Protein AF-A0A9W8K1B4-F1 (afdb_monomer)

Structure (mmCIF, N/CA/C/O backbone):
data_AF-A0A9W8K1B4-F1
#
_entry.id   AF-A0A9W8K1B4-F1
#
loop_
_atom_site.group_PDB
_atom_site.id
_atom_site.type_symbol
_atom_site.label_atom_id
_atom_site.label_alt_id
_atom_site.label_comp_id
_atom_site.label_asym_id
_atom_site.label_entity_id
_atom_site.label_seq_id
_atom_site.pdbx_PDB_ins_code
_atom_site.Cartn_x
_atom_site.Cartn_y
_atom_site.Cartn_z
_atom_site.occupancy
_atom_site.B_iso_or_equiv
_atom_site.auth_seq_id
_atom_site.auth_comp_id
_atom_site.auth_asym_id
_atom_site.auth_atom_id
_atom_site.pdbx_PDB_model_num
ATOM 1 N N . MET A 1 1 ? -13.674 -16.915 21.928 1.00 43.81 1 MET A N 1
ATOM 2 C CA . MET A 1 1 ? -12.526 -16.045 21.598 1.00 43.81 1 MET A CA 1
ATOM 3 C C . MET A 1 1 ? -11.287 -16.760 22.101 1.00 43.81 1 MET A C 1
ATOM 5 O O . MET A 1 1 ? -11.275 -17.096 23.276 1.00 43.81 1 MET A O 1
ATOM 9 N N . GLY A 1 2 ? -10.325 -17.086 21.236 1.00 44.25 2 GLY A N 1
ATOM 10 C CA . GLY A 1 2 ? -9.035 -17.612 21.699 1.00 44.25 2 GLY A CA 1
ATOM 11 C C . GLY A 1 2 ? -8.188 -16.478 22.294 1.00 44.25 2 GLY A C 1
ATOM 12 O O . GLY A 1 2 ? -8.387 -15.325 21.901 1.00 44.25 2 GLY A O 1
ATOM 13 N N . PRO A 1 3 ? -7.289 -16.752 23.247 1.00 44.84 3 PRO A N 1
ATOM 14 C CA . PRO A 1 3 ? -6.413 -15.728 23.812 1.00 44.84 3 PRO A CA 1
ATOM 15 C C . PRO A 1 3 ? -5.496 -15.095 22.750 1.00 44.84 3 PRO A C 1
ATOM 17 O O . PRO A 1 3 ? -4.971 -15.770 21.865 1.00 44.84 3 PRO A O 1
ATOM 20 N N . SER A 1 4 ? -5.307 -13.773 22.845 1.00 53.28 4 SER A N 1
ATOM 21 C CA . SER A 1 4 ? -4.368 -13.009 22.008 1.00 53.28 4 SER A CA 1
ATOM 22 C C . SER A 1 4 ? -2.928 -13.419 22.327 1.00 53.28 4 SER A C 1
ATOM 24 O O . SER A 1 4 ? -2.526 -13.348 23.493 1.00 53.28 4 SER A O 1
ATOM 26 N N . ARG A 1 5 ? -2.171 -13.830 21.302 1.00 64.81 5 ARG A N 1
ATOM 27 C CA . ARG A 1 5 ? -0.738 -14.155 21.386 1.00 64.81 5 ARG A CA 1
ATOM 28 C C . ARG A 1 5 ? 0.104 -12.883 21.285 1.00 64.81 5 ARG A C 1
ATOM 30 O O . ARG A 1 5 ? -0.281 -11.963 20.569 1.00 64.81 5 ARG A O 1
ATOM 37 N N . ASP A 1 6 ? 1.234 -12.842 21.982 1.00 70.56 6 ASP A N 1
ATOM 38 C CA . ASP A 1 6 ? 2.219 -11.772 21.808 1.00 70.56 6 ASP A CA 1
ATOM 39 C C . ASP A 1 6 ? 2.966 -11.984 20.477 1.00 70.56 6 ASP A C 1
ATOM 41 O O . ASP A 1 6 ? 3.611 -13.019 20.290 1.00 70.56 6 ASP A O 1
ATOM 45 N N . ASP A 1 7 ? 2.906 -11.012 19.563 1.00 62.00 7 ASP A N 1
ATOM 46 C CA . ASP A 1 7 ? 3.672 -11.049 18.312 1.00 62.00 7 ASP A CA 1
ATOM 47 C C . ASP A 1 7 ? 5.174 -10.870 18.591 1.00 62.00 7 ASP A C 1
ATOM 49 O O . ASP A 1 7 ? 5.590 -9.942 19.297 1.00 62.00 7 ASP A O 1
ATOM 53 N N . TYR A 1 8 ? 6.016 -11.730 18.009 1.00 60.75 8 TYR A N 1
ATOM 54 C CA . TYR A 1 8 ? 7.461 -11.518 18.053 1.00 60.75 8 TYR A CA 1
ATOM 55 C C . TYR A 1 8 ? 7.868 -10.442 17.036 1.00 60.75 8 TYR A C 1
ATOM 57 O O . TYR A 1 8 ? 7.552 -10.584 15.852 1.00 60.75 8 TYR A O 1
ATOM 65 N N . PRO A 1 9 ? 8.616 -9.394 17.436 1.00 55.81 9 PRO A N 1
ATOM 66 C CA . PRO A 1 9 ? 8.926 -8.266 16.555 1.00 55.81 9 PRO A CA 1
ATOM 67 C C . PRO A 1 9 ? 9.666 -8.630 15.261 1.00 55.81 9 PRO A C 1
ATOM 69 O O . PRO A 1 9 ? 9.538 -7.908 14.277 1.00 55.81 9 PRO A O 1
ATOM 72 N N . LEU A 1 10 ? 10.447 -9.718 15.254 1.00 57.78 10 LEU A N 1
ATOM 73 C CA . LEU A 1 10 ? 11.185 -10.163 14.062 1.00 57.78 10 LEU A CA 1
ATOM 74 C C . LEU A 1 10 ? 10.393 -11.155 13.191 1.00 57.78 10 LEU A C 1
ATOM 76 O O . LEU A 1 10 ? 10.808 -11.421 12.068 1.00 57.78 10 LEU A O 1
ATOM 80 N N . PHE A 1 11 ? 9.253 -11.665 13.671 1.00 62.78 11 PHE A N 1
ATOM 81 C CA . PHE A 1 11 ? 8.388 -12.598 12.937 1.00 62.78 11 PHE A CA 1
ATOM 82 C C . PHE A 1 11 ? 6.905 -12.181 13.019 1.00 62.78 11 PHE A C 1
ATOM 84 O O . PHE A 1 11 ? 6.072 -12.946 13.513 1.00 62.78 11 PHE A O 1
ATOM 91 N N . PRO A 1 12 ? 6.540 -10.970 12.550 1.00 66.31 12 PRO A N 1
ATOM 92 C CA . PRO A 1 12 ? 5.162 -10.494 12.621 1.00 66.31 12 PRO A CA 1
ATOM 93 C C . PRO A 1 12 ? 4.217 -11.421 11.840 1.00 66.31 12 PRO A C 1
ATOM 95 O O . PRO A 1 12 ? 4.447 -11.723 10.669 1.00 66.31 12 PRO A O 1
ATOM 98 N N . GLY A 1 13 ? 3.143 -11.874 12.492 1.00 70.94 13 GLY A N 1
ATOM 99 C CA . GLY A 1 13 ? 2.125 -12.741 11.889 1.00 70.94 13 GLY A CA 1
ATOM 100 C C . GLY A 1 13 ? 2.461 -14.236 11.848 1.00 70.94 13 GLY A C 1
ATOM 101 O O . GLY A 1 13 ? 1.624 -15.024 11.400 1.00 70.94 13 GLY A O 1
ATOM 102 N N . VAL A 1 14 ? 3.635 -14.658 12.333 1.00 74.94 14 VAL A N 1
ATOM 103 C CA . VAL A 1 14 ? 3.945 -16.082 12.517 1.00 74.94 14 VAL A CA 1
ATOM 104 C C . VAL A 1 14 ? 3.487 -16.505 13.910 1.00 74.94 14 VAL A C 1
ATOM 106 O O . VAL A 1 14 ? 3.799 -15.874 14.913 1.00 74.94 14 VAL A O 1
ATOM 109 N N . LYS A 1 15 ? 2.709 -17.583 13.982 1.00 82.19 15 LYS A N 1
ATOM 110 C CA . LYS A 1 15 ? 2.277 -18.189 15.245 1.00 82.19 15 LYS A CA 1
ATOM 111 C C . LYS A 1 15 ? 3.470 -18.871 15.922 1.00 82.19 15 LYS A C 1
ATOM 113 O O . LYS A 1 15 ? 4.213 -19.559 15.237 1.00 82.19 15 LYS A O 1
ATOM 118 N N . GLY A 1 16 ? 3.614 -18.744 17.241 1.00 88.19 16 GLY A N 1
ATOM 119 C CA . GLY A 1 16 ? 4.690 -19.389 18.003 1.00 88.19 16 GLY A CA 1
ATOM 120 C C . GLY A 1 16 ? 4.455 -19.399 19.508 1.00 88.19 16 GLY A C 1
ATOM 121 O O . GLY A 1 16 ? 3.381 -18.990 19.958 1.00 88.19 16 GLY A O 1
ATOM 122 N N . PHE A 1 17 ? 5.461 -19.872 20.238 1.00 89.06 17 PHE A N 1
ATOM 123 C CA . PHE A 1 17 ? 5.511 -19.968 21.691 1.00 89.06 17 PHE A CA 1
ATOM 124 C C . PHE A 1 17 ? 6.649 -19.112 22.240 1.00 89.06 17 PHE A C 1
ATOM 126 O O . PHE A 1 17 ? 7.730 -19.062 21.661 1.00 89.06 17 PHE A O 1
ATOM 133 N N . TRP A 1 18 ? 6.420 -18.480 23.380 1.00 94.06 18 TRP A N 1
ATOM 134 C CA . TRP A 1 18 ? 7.475 -18.023 24.267 1.00 94.06 18 TRP A CA 1
ATOM 135 C C . TRP A 1 18 ? 7.951 -19.202 25.097 1.00 94.06 18 TRP A C 1
ATOM 137 O O . TRP A 1 18 ? 7.121 -19.918 25.655 1.00 94.06 18 TRP A O 1
ATOM 147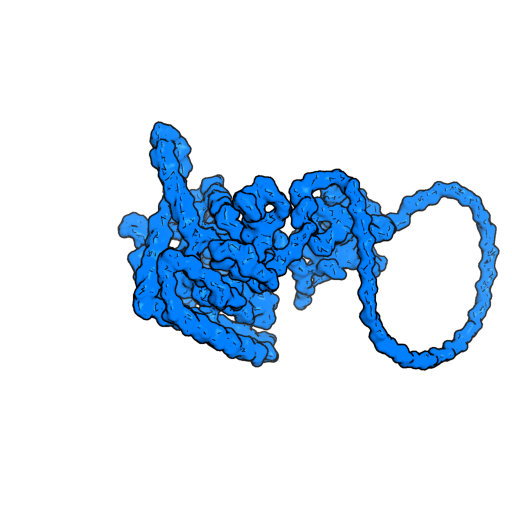 N N . ILE A 1 19 ? 9.262 -19.394 25.163 1.00 95.56 19 ILE A N 1
ATOM 148 C CA . ILE A 1 19 ? 9.903 -20.473 25.904 1.00 95.56 19 ILE A CA 1
ATOM 149 C C . ILE A 1 19 ? 10.920 -19.919 26.900 1.00 95.56 19 ILE A C 1
ATOM 151 O O . ILE A 1 19 ? 11.509 -18.859 26.665 1.00 95.56 19 ILE A O 1
ATOM 155 N N . GLN A 1 20 ? 11.138 -20.670 27.972 1.00 96.88 20 GLN A N 1
ATOM 156 C CA . GLN A 1 20 ? 12.191 -20.471 28.961 1.00 96.88 20 GLN A CA 1
ATOM 157 C C . GLN A 1 20 ? 12.787 -21.837 29.312 1.00 96.88 20 GLN A C 1
ATOM 159 O O . GLN A 1 20 ? 12.057 -22.826 29.378 1.00 96.88 20 GLN A O 1
ATOM 164 N N . VAL A 1 21 ? 14.101 -21.910 29.515 1.00 97.12 21 VAL A N 1
ATOM 165 C CA . VAL A 1 21 ? 14.790 -23.162 29.863 1.00 97.12 21 VAL A CA 1
ATOM 166 C C . VAL A 1 21 ? 15.559 -22.940 31.155 1.00 97.12 21 VAL A C 1
ATOM 168 O O . VAL A 1 21 ? 16.393 -22.039 31.203 1.00 97.12 21 VAL A O 1
ATOM 171 N N . LEU A 1 22 ? 15.271 -23.730 32.187 1.00 96.88 22 LEU A N 1
ATOM 172 C CA . LEU A 1 22 ? 15.800 -23.568 33.541 1.00 96.88 22 LEU A CA 1
ATOM 173 C C . LEU A 1 22 ? 16.664 -24.768 33.941 1.00 96.88 22 LEU A C 1
ATOM 175 O O . LEU A 1 22 ? 16.255 -25.911 33.743 1.00 96.88 22 LEU A O 1
ATOM 179 N N . ASP A 1 23 ? 17.829 -24.503 34.530 1.00 95.75 23 ASP A N 1
ATOM 180 C CA . ASP A 1 23 ? 18.668 -25.526 35.158 1.00 95.75 23 ASP A CA 1
ATOM 181 C C . ASP A 1 23 ? 18.054 -26.015 36.486 1.00 95.75 23 ASP A C 1
ATOM 183 O O . ASP A 1 23 ? 17.080 -25.454 37.001 1.00 95.75 23 ASP A O 1
ATOM 187 N N . LYS A 1 24 ? 18.656 -27.038 37.096 1.00 94.81 24 LYS A N 1
ATOM 188 C CA . LYS A 1 24 ? 18.187 -27.628 38.364 1.00 94.81 24 LYS A CA 1
ATOM 189 C C . LYS A 1 24 ? 18.115 -26.641 39.537 1.00 94.81 24 LYS A C 1
ATOM 191 O O . LYS A 1 24 ? 17.364 -26.854 40.497 1.00 94.81 24 LYS A O 1
ATOM 196 N N . ASN A 1 25 ? 18.884 -25.554 39.472 1.00 93.94 25 ASN A N 1
ATOM 197 C CA . ASN A 1 25 ? 18.911 -24.491 40.475 1.00 93.94 25 ASN A CA 1
ATOM 198 C C . ASN A 1 25 ? 17.891 -23.379 40.174 1.00 93.94 25 ASN A C 1
ATOM 200 O O . ASN A 1 25 ? 17.728 -22.475 40.992 1.00 93.94 25 ASN A O 1
ATOM 204 N N . GLY A 1 26 ? 17.191 -23.448 39.039 1.00 92.81 26 GLY A N 1
ATOM 205 C CA . GLY A 1 26 ? 16.252 -22.432 38.572 1.00 92.81 26 GLY A CA 1
ATOM 206 C C . GLY A 1 26 ? 16.906 -21.278 37.806 1.00 92.81 26 GLY A C 1
ATOM 207 O O . GLY A 1 26 ? 16.245 -20.268 37.576 1.00 92.81 26 GLY A O 1
ATOM 208 N N . ASN A 1 27 ? 18.178 -21.385 37.406 1.00 95.19 27 ASN A N 1
ATOM 209 C CA . ASN A 1 27 ? 18.813 -20.370 36.563 1.00 95.19 27 ASN A CA 1
ATOM 210 C C . ASN A 1 27 ? 18.436 -20.585 35.096 1.00 95.19 27 ASN A C 1
ATOM 212 O O . ASN A 1 27 ? 18.376 -21.719 34.625 1.00 95.19 27 ASN A O 1
ATOM 216 N N . SER A 1 28 ? 18.254 -19.501 34.343 1.00 94.81 28 SER A N 1
ATOM 217 C CA . SER A 1 28 ? 17.979 -19.610 32.911 1.00 94.81 28 SER A CA 1
ATOM 218 C C . SER A 1 28 ? 19.215 -20.030 32.115 1.00 94.81 28 SER A C 1
ATOM 220 O O . SER A 1 28 ? 20.312 -19.497 32.300 1.00 94.81 28 SER A O 1
ATOM 222 N N . HIS A 1 29 ? 19.020 -20.929 31.153 1.00 94.50 29 HIS A N 1
ATOM 223 C CA . HIS A 1 29 ? 20.011 -21.204 30.120 1.00 94.50 29 HIS A CA 1
ATOM 224 C C . HIS A 1 29 ? 20.123 -20.032 29.137 1.00 94.50 29 HIS A C 1
ATOM 226 O O . HIS A 1 29 ? 19.188 -19.254 28.937 1.00 94.50 29 HIS A O 1
ATOM 232 N N . ASN A 1 30 ? 21.282 -19.922 28.484 1.00 89.56 30 ASN A N 1
ATOM 233 C CA . ASN A 1 30 ? 21.505 -18.941 27.429 1.00 89.56 30 ASN A CA 1
ATOM 234 C C . ASN A 1 30 ? 20.770 -19.357 26.147 1.00 89.56 30 ASN A C 1
ATOM 236 O O . ASN A 1 30 ? 21.153 -20.332 25.505 1.00 89.56 30 ASN A O 1
ATOM 240 N N . LEU A 1 31 ? 19.762 -18.579 25.750 1.00 91.44 31 LEU A N 1
ATOM 241 C CA . LEU A 1 31 ? 18.940 -18.842 24.566 1.00 91.44 31 LEU A CA 1
ATOM 242 C C . LEU A 1 31 ? 19.391 -18.056 23.323 1.00 91.44 31 LEU A C 1
ATOM 244 O O . LEU A 1 31 ? 18.602 -17.843 22.404 1.00 91.44 31 LEU A O 1
ATOM 248 N N . SER A 1 32 ? 20.641 -17.584 23.270 1.00 85.44 32 SER A N 1
ATOM 249 C CA . SER A 1 32 ? 21.135 -16.736 22.173 1.00 85.44 32 SER A CA 1
ATOM 250 C C . SER A 1 32 ? 21.174 -17.415 20.799 1.00 85.44 32 SER A C 1
ATOM 252 O O . SER A 1 32 ? 21.200 -16.713 19.788 1.00 85.44 32 SER A O 1
ATOM 254 N N . SER A 1 33 ? 21.165 -18.753 20.749 1.00 85.19 33 SER A N 1
ATOM 255 C CA . SER A 1 33 ? 21.013 -19.530 19.510 1.00 85.19 33 SER A CA 1
ATOM 256 C C . SER A 1 33 ? 19.591 -19.466 18.938 1.00 85.19 33 SER A C 1
ATOM 258 O O . SER A 1 33 ? 19.390 -19.742 17.756 1.00 85.19 33 SER A O 1
ATOM 260 N N . LEU A 1 34 ? 18.614 -19.053 19.750 1.00 87.44 34 LEU A N 1
ATOM 261 C CA . LEU A 1 34 ? 17.208 -18.908 19.392 1.00 87.44 34 LEU A CA 1
ATOM 262 C C . LEU A 1 34 ? 16.832 -17.434 19.183 1.00 87.44 34 LEU A C 1
ATOM 264 O O . LEU A 1 34 ? 17.612 -16.510 19.418 1.00 87.44 34 LEU A O 1
ATOM 268 N N . ALA A 1 35 ? 15.594 -17.187 18.752 1.00 83.81 35 ALA A N 1
ATOM 269 C CA . ALA A 1 35 ? 15.049 -15.837 18.630 1.00 83.81 35 ALA A CA 1
ATOM 270 C C . ALA A 1 35 ? 14.712 -15.242 20.017 1.00 83.81 35 ALA A C 1
ATOM 272 O O . ALA A 1 35 ? 13.546 -15.122 20.397 1.00 83.81 35 ALA A O 1
ATOM 273 N N . TYR A 1 36 ? 15.741 -14.893 20.795 1.00 83.88 36 TYR A N 1
ATOM 274 C CA . TYR A 1 36 ? 15.621 -14.401 22.172 1.00 83.88 36 TYR A CA 1
ATOM 275 C C . TYR A 1 36 ? 15.022 -12.984 22.275 1.00 83.88 36 TYR A C 1
ATOM 277 O O . TYR A 1 36 ? 15.083 -12.184 21.334 1.00 83.88 36 TYR A O 1
ATOM 285 N N . ASP A 1 37 ? 14.412 -12.632 23.410 1.00 82.00 37 ASP A N 1
ATOM 286 C CA . ASP A 1 37 ? 13.912 -11.276 23.655 1.00 82.00 37 ASP A CA 1
ATOM 287 C C . ASP A 1 37 ? 15.070 -10.325 23.996 1.00 82.00 37 ASP A C 1
ATOM 289 O O . ASP A 1 37 ? 15.784 -10.490 24.979 1.00 82.00 37 ASP A O 1
ATOM 293 N N . LYS A 1 38 ? 15.224 -9.248 23.219 1.00 80.06 38 LYS A N 1
ATOM 294 C CA . LYS A 1 38 ? 16.256 -8.223 23.456 1.00 80.06 38 LYS A CA 1
ATOM 295 C C . LYS A 1 38 ? 16.133 -7.530 24.817 1.00 80.06 38 LYS A C 1
ATOM 297 O O . LYS A 1 38 ? 17.083 -6.878 25.237 1.00 80.06 38 LYS A O 1
ATOM 302 N N . LYS A 1 39 ? 14.960 -7.591 25.457 1.00 84.62 39 LYS A N 1
ATOM 303 C CA . LYS A 1 39 ? 14.725 -7.038 26.799 1.00 84.62 39 LYS A CA 1
ATOM 304 C C . LYS A 1 39 ? 14.858 -8.077 27.915 1.00 84.62 39 LYS A C 1
ATOM 306 O O . LYS A 1 39 ? 14.990 -7.671 29.063 1.00 84.62 39 LYS A O 1
ATOM 311 N N . ASN A 1 40 ? 14.783 -9.367 27.591 1.00 85.69 40 ASN A N 1
ATOM 312 C CA . ASN A 1 40 ? 14.878 -10.463 28.547 1.00 85.69 40 ASN A CA 1
ATOM 313 C C . ASN A 1 40 ? 15.572 -11.667 27.888 1.00 85.69 40 ASN A C 1
ATOM 315 O O . ASN A 1 40 ? 14.956 -12.398 27.116 1.00 85.69 40 ASN A O 1
ATOM 319 N N . HIS A 1 41 ? 16.856 -11.858 28.193 1.00 85.31 41 HIS A N 1
ATOM 320 C CA . HIS A 1 41 ? 17.678 -12.910 27.590 1.00 85.31 41 HIS A CA 1
ATOM 321 C C . HIS A 1 41 ? 17.262 -14.333 27.992 1.00 85.31 41 HIS A C 1
ATOM 323 O O . HIS A 1 41 ? 17.670 -15.283 27.326 1.00 85.31 41 HIS A O 1
ATOM 329 N N . ASP A 1 42 ? 16.417 -14.460 29.014 1.00 91.81 42 ASP A N 1
ATOM 330 C CA . ASP A 1 42 ? 15.921 -15.737 29.531 1.00 91.81 42 ASP A CA 1
ATOM 331 C C . ASP A 1 42 ? 14.708 -16.253 28.742 1.00 91.81 42 ASP A C 1
ATOM 333 O O . ASP A 1 42 ? 14.249 -17.374 28.941 1.00 91.81 42 ASP A O 1
ATOM 337 N N . LEU A 1 43 ? 14.168 -15.434 27.832 1.00 93.25 43 LEU A N 1
ATOM 338 C CA . LEU A 1 43 ? 13.018 -15.777 27.005 1.00 93.25 43 LEU A CA 1
ATOM 339 C C . LEU A 1 43 ? 13.411 -15.863 25.539 1.00 93.25 43 LEU A C 1
ATOM 341 O O . LEU A 1 43 ? 14.037 -14.952 24.994 1.00 93.25 43 LEU A O 1
ATOM 345 N N . ALA A 1 44 ? 12.931 -16.901 24.862 1.00 93.62 44 ALA A N 1
ATOM 346 C CA . ALA A 1 44 ? 13.008 -16.999 23.412 1.00 93.62 44 ALA A CA 1
ATOM 347 C C . ALA A 1 44 ? 11.652 -17.256 22.780 1.00 93.62 44 ALA A C 1
ATOM 349 O O . ALA A 1 44 ? 10.734 -17.779 23.406 1.00 93.62 44 ALA A O 1
ATOM 350 N N . TRP A 1 45 ? 11.517 -16.843 21.526 1.00 92.12 45 TRP A N 1
ATOM 351 C CA . TRP A 1 45 ? 10.343 -17.125 20.724 1.00 92.12 45 TRP A CA 1
ATOM 352 C C . TRP A 1 45 ? 10.626 -18.276 19.760 1.00 92.12 45 TRP A C 1
ATOM 354 O O . TRP A 1 45 ? 11.647 -18.284 19.070 1.00 92.12 45 TRP A O 1
ATOM 364 N N . TYR A 1 46 ? 9.699 -19.227 19.687 1.00 91.56 46 TYR A N 1
ATOM 365 C CA . TYR A 1 46 ? 9.798 -20.410 18.844 1.00 91.56 46 TYR A CA 1
ATOM 366 C C . TYR A 1 46 ? 8.594 -20.528 17.900 1.00 91.56 46 TYR A C 1
ATOM 368 O O . TYR A 1 46 ? 7.454 -20.506 18.371 1.00 91.56 46 TYR A O 1
ATOM 376 N N . PRO A 1 47 ? 8.785 -20.674 16.576 1.00 88.00 47 PRO A N 1
ATOM 377 C CA . PRO A 1 47 ? 7.674 -20.772 15.634 1.00 88.00 47 PRO A CA 1
ATOM 378 C C . PRO A 1 47 ? 6.863 -22.061 15.830 1.00 88.00 47 PRO A C 1
ATOM 380 O O . PRO A 1 47 ? 7.409 -23.153 15.965 1.00 88.00 47 PRO A O 1
ATOM 383 N N . LEU A 1 48 ? 5.535 -21.936 15.782 1.00 81.62 48 LEU A N 1
ATOM 384 C CA . LEU A 1 48 ? 4.588 -23.039 15.919 1.00 81.62 48 LEU A CA 1
ATOM 385 C C . LEU A 1 48 ? 4.678 -23.950 14.692 1.00 81.62 48 LEU A C 1
ATOM 387 O O . LEU A 1 48 ? 4.369 -23.539 13.571 1.00 81.62 48 LEU A O 1
ATOM 391 N N . LYS A 1 49 ? 5.009 -25.215 14.930 1.00 83.44 49 LYS A N 1
ATOM 392 C CA . LYS A 1 49 ? 4.853 -26.320 13.979 1.00 83.44 49 LYS A CA 1
ATOM 393 C C . LYS A 1 49 ? 3.870 -27.336 14.570 1.00 83.44 49 LYS A C 1
ATOM 395 O O . LYS A 1 49 ? 3.655 -27.355 15.778 1.00 83.44 49 LYS A O 1
ATOM 400 N N . ARG A 1 50 ? 3.239 -28.165 13.730 1.00 78.44 50 ARG A N 1
ATOM 401 C CA . ARG A 1 50 ? 2.410 -29.286 14.212 1.00 78.44 50 ARG A CA 1
ATOM 402 C C . ARG A 1 50 ? 3.333 -30.367 14.777 1.00 78.44 50 ARG A C 1
ATOM 404 O O . ARG A 1 50 ? 3.828 -31.179 14.003 1.00 78.44 50 ARG A O 1
ATOM 411 N N . GLN A 1 51 ? 3.575 -30.327 16.083 1.00 85.25 51 GLN A N 1
ATOM 412 C CA . GLN A 1 51 ? 4.434 -31.271 16.795 1.00 85.25 51 GLN A CA 1
ATOM 413 C C . GLN A 1 51 ? 3.963 -31.464 18.243 1.00 85.25 51 GLN A C 1
ATOM 415 O O . GLN A 1 51 ? 3.303 -30.582 18.794 1.00 85.25 51 GLN A O 1
ATOM 420 N N . THR A 1 52 ? 4.267 -32.624 18.824 1.00 90.88 52 THR A N 1
ATOM 421 C CA . THR A 1 52 ? 4.017 -32.973 20.242 1.00 90.88 52 THR A CA 1
ATOM 422 C C . THR A 1 52 ? 4.921 -32.150 21.174 1.00 90.88 52 THR A C 1
ATOM 424 O O . THR A 1 52 ? 5.949 -31.644 20.706 1.00 90.88 52 THR A O 1
ATOM 427 N N . ILE A 1 53 ? 4.632 -32.103 22.483 1.00 91.69 53 ILE A N 1
ATOM 428 C CA . ILE A 1 53 ? 5.558 -31.519 23.478 1.00 91.69 53 ILE A CA 1
ATOM 429 C C . ILE A 1 53 ? 6.939 -32.182 23.398 1.00 91.69 53 ILE A C 1
ATOM 431 O O . ILE A 1 53 ? 7.937 -31.473 23.314 1.00 91.69 53 ILE A O 1
ATOM 435 N N . ASP A 1 54 ? 7.007 -33.512 23.302 1.00 92.25 54 ASP A N 1
ATOM 436 C CA . ASP A 1 54 ? 8.279 -34.251 23.283 1.00 92.25 54 ASP A CA 1
ATOM 437 C C . ASP A 1 54 ? 9.153 -33.909 22.068 1.00 92.25 54 ASP A C 1
ATOM 439 O O . ASP A 1 54 ? 10.360 -33.708 22.187 1.00 92.25 54 ASP A O 1
ATOM 443 N N . GLN A 1 55 ? 8.542 -33.787 20.888 1.00 92.75 55 GLN A N 1
ATOM 444 C CA . GLN A 1 55 ? 9.217 -33.328 19.668 1.00 92.75 55 GLN A CA 1
ATOM 445 C C . GLN A 1 55 ? 9.732 -31.890 19.798 1.00 92.75 55 GLN A C 1
ATOM 447 O O . GLN A 1 55 ? 10.858 -31.608 19.394 1.00 92.75 55 GLN A O 1
ATOM 452 N N . LEU A 1 56 ? 8.926 -30.979 20.360 1.00 93.19 56 LEU A N 1
ATOM 453 C CA . LEU A 1 56 ? 9.356 -29.600 20.609 1.00 93.19 56 LEU A CA 1
ATOM 454 C C . LEU A 1 56 ? 10.515 -29.562 21.618 1.00 93.19 56 LEU A C 1
ATOM 456 O O . LEU A 1 56 ? 11.489 -28.845 21.396 1.00 93.19 56 LEU A O 1
ATOM 460 N N . LYS A 1 57 ? 10.423 -30.367 22.682 1.00 94.81 57 LYS A N 1
ATOM 461 C CA . LYS A 1 57 ? 11.442 -30.527 23.720 1.00 94.81 57 LYS A CA 1
ATOM 462 C C . LYS A 1 57 ? 12.753 -31.052 23.136 1.00 94.81 57 LYS A C 1
ATOM 464 O O . LYS A 1 57 ? 13.795 -30.453 23.376 1.00 94.81 57 LYS A O 1
ATOM 469 N N . GLN A 1 58 ? 12.714 -32.106 22.314 1.00 95.00 58 GLN A N 1
ATOM 470 C CA . GLN A 1 58 ? 13.902 -32.612 21.616 1.00 95.00 58 GLN A CA 1
ATOM 471 C C . GLN A 1 58 ? 14.543 -31.549 20.726 1.00 95.00 58 GLN A C 1
ATOM 473 O O . GLN A 1 58 ? 15.753 -31.354 20.800 1.00 95.00 58 GLN A O 1
ATOM 478 N N . GLN A 1 59 ? 13.741 -30.847 19.925 1.00 94.25 59 GLN A N 1
ATOM 479 C CA . GLN A 1 59 ? 14.253 -29.863 18.978 1.00 94.25 59 GLN A CA 1
ATOM 480 C C . GLN A 1 59 ? 14.956 -28.701 19.701 1.00 94.25 59 GLN A C 1
ATOM 482 O O . GLN A 1 59 ? 16.078 -28.341 19.364 1.00 94.25 59 GLN A O 1
ATOM 487 N N . ILE A 1 60 ? 14.328 -28.144 20.739 1.00 94.88 60 ILE A N 1
ATOM 488 C CA . ILE A 1 60 ? 14.901 -27.014 21.482 1.00 94.88 60 ILE A CA 1
ATOM 489 C C . ILE A 1 60 ? 16.092 -27.460 22.332 1.00 94.88 60 ILE A C 1
ATOM 491 O O . ILE A 1 60 ? 17.153 -26.841 22.283 1.00 94.88 60 ILE A O 1
ATOM 495 N N . LEU A 1 61 ? 15.927 -28.507 23.142 1.00 96.31 61 LEU A N 1
ATOM 496 C CA . LEU A 1 61 ? 16.956 -28.886 24.105 1.00 96.31 61 LEU A CA 1
ATOM 497 C C . LEU A 1 61 ? 18.137 -29.557 23.410 1.00 96.31 61 LEU A C 1
ATOM 499 O O . LEU A 1 61 ? 19.270 -29.157 23.649 1.00 96.31 61 LEU A O 1
ATOM 503 N N . SER A 1 62 ? 17.897 -30.517 22.516 1.00 94.81 62 SER A N 1
ATOM 504 C CA . SER A 1 62 ? 18.976 -31.261 21.862 1.00 94.81 62 SER A CA 1
ATOM 505 C C . SER A 1 62 ? 19.568 -30.504 20.677 1.00 94.81 62 SER A C 1
ATOM 507 O O . SER A 1 62 ? 20.768 -30.224 20.687 1.00 94.81 62 SER A O 1
ATOM 509 N N . ASP A 1 63 ? 18.749 -30.132 19.688 1.00 92.44 63 ASP A N 1
ATOM 510 C CA . ASP A 1 63 ? 19.269 -29.574 18.432 1.00 92.44 63 ASP A CA 1
ATOM 511 C C . ASP A 1 63 ? 19.771 -28.133 18.613 1.00 92.44 63 ASP A C 1
ATOM 513 O O . ASP A 1 63 ? 20.846 -27.787 18.118 1.00 92.44 63 ASP A O 1
ATOM 517 N N . ASP A 1 64 ? 19.015 -27.299 19.337 1.00 92.69 64 ASP A N 1
ATOM 518 C CA . ASP A 1 64 ? 19.297 -25.861 19.443 1.00 92.69 64 ASP A CA 1
ATOM 519 C C . ASP A 1 64 ? 20.198 -25.489 20.644 1.00 92.69 64 ASP A C 1
ATOM 521 O O . ASP A 1 64 ? 20.915 -24.480 20.584 1.00 92.69 64 ASP A O 1
ATOM 525 N N . LEU A 1 65 ? 20.182 -26.280 21.730 1.00 94.44 65 LEU A N 1
ATOM 526 C CA . LEU A 1 65 ? 20.919 -25.999 22.977 1.00 94.44 65 LEU A CA 1
ATOM 527 C C . LEU A 1 65 ? 21.951 -27.068 23.375 1.00 94.44 65 LEU A C 1
ATOM 529 O O . LEU A 1 65 ? 22.731 -26.826 24.296 1.00 94.44 65 LEU A O 1
ATOM 533 N N . SER A 1 66 ? 22.015 -28.213 22.683 1.00 96.12 66 SER A N 1
ATOM 534 C CA . SER A 1 66 ? 22.931 -29.324 23.012 1.00 96.12 66 SER A CA 1
ATOM 535 C C . SER A 1 66 ? 22.792 -29.860 24.451 1.00 96.12 66 SER A C 1
ATOM 537 O O . SER A 1 66 ? 23.766 -30.312 25.053 1.00 96.12 66 SER A O 1
ATOM 539 N N . LEU A 1 67 ? 21.579 -29.812 25.000 1.00 95.44 67 LEU A N 1
ATOM 540 C CA . LEU A 1 67 ? 21.167 -30.368 26.288 1.00 95.44 67 LEU A CA 1
ATOM 541 C C . LEU A 1 67 ? 20.502 -31.737 26.090 1.00 95.44 67 LEU A C 1
ATOM 543 O O . LEU A 1 67 ? 19.996 -32.048 25.010 1.00 95.44 67 LEU A O 1
ATOM 547 N N . ASN A 1 68 ? 20.488 -32.561 27.136 1.00 96.25 68 ASN A N 1
ATOM 548 C CA . ASN A 1 68 ? 19.842 -33.868 27.096 1.00 96.25 68 ASN A CA 1
ATOM 549 C C . ASN A 1 68 ? 18.344 -33.745 27.448 1.00 96.25 68 ASN A C 1
ATOM 551 O O . ASN A 1 68 ? 18.020 -33.423 28.589 1.00 96.25 68 ASN A O 1
ATOM 555 N N . PRO A 1 69 ? 17.407 -34.014 26.515 1.00 96.69 69 PRO A N 1
ATOM 556 C CA . PRO A 1 69 ? 15.982 -33.787 26.757 1.00 96.69 69 PRO A CA 1
ATOM 557 C C . PRO A 1 69 ? 15.360 -34.649 27.862 1.00 96.69 69 PRO A C 1
ATOM 559 O O . PRO A 1 69 ? 14.285 -34.299 28.340 1.00 96.69 69 PRO A O 1
ATOM 562 N N . SER A 1 70 ? 15.982 -35.775 28.242 1.00 95.19 70 SER A N 1
ATOM 563 C CA . SER A 1 70 ? 15.495 -36.625 29.342 1.00 95.19 70 SER A CA 1
ATOM 564 C C . SER A 1 70 ? 15.641 -35.977 30.711 1.00 95.19 70 SER A C 1
ATOM 566 O O . SER A 1 70 ? 14.939 -36.361 31.641 1.00 95.19 70 SER A O 1
ATOM 568 N N . ASP A 1 71 ? 16.551 -35.013 30.826 1.00 96.38 71 ASP A N 1
ATOM 569 C CA . ASP A 1 71 ? 16.888 -34.388 32.100 1.00 96.38 71 ASP A CA 1
ATOM 570 C C . ASP A 1 71 ? 15.932 -33.228 32.402 1.00 96.38 71 ASP A C 1
ATOM 572 O O . ASP A 1 71 ? 16.008 -32.650 33.476 1.00 96.38 71 ASP A O 1
ATOM 576 N N . TYR A 1 72 ? 15.022 -32.898 31.477 1.00 97.12 72 TYR A N 1
ATOM 577 C CA . TYR A 1 72 ? 14.101 -31.770 31.571 1.00 97.12 72 TYR A CA 1
ATOM 578 C C . TYR A 1 72 ? 12.646 -32.212 31.419 1.00 97.12 72 TYR A C 1
ATOM 580 O O . TYR A 1 72 ? 12.306 -33.009 30.540 1.00 97.12 72 TYR A O 1
ATOM 588 N N . GLU A 1 73 ? 11.773 -31.583 32.194 1.00 96.44 73 GLU A N 1
ATOM 589 C CA . GLU A 1 73 ? 10.319 -31.694 32.091 1.00 96.44 73 GLU A CA 1
ATOM 590 C C . GLU A 1 73 ? 9.712 -30.408 31.516 1.00 96.44 73 GLU A C 1
ATOM 592 O O . GLU A 1 73 ? 10.231 -29.306 31.724 1.00 96.44 73 GLU A O 1
ATOM 597 N N . ALA A 1 74 ? 8.617 -30.541 30.763 1.00 95.69 74 ALA A N 1
ATOM 598 C CA . ALA A 1 74 ? 7.891 -29.410 30.195 1.00 95.69 74 ALA A CA 1
ATOM 599 C C . ALA A 1 74 ? 6.740 -28.953 31.107 1.00 95.69 74 ALA A C 1
ATOM 601 O O . ALA A 1 74 ? 5.909 -29.755 31.517 1.00 95.69 74 ALA A O 1
ATOM 602 N N . TYR A 1 75 ? 6.619 -27.650 31.348 1.00 94.69 75 TYR A N 1
ATOM 603 C CA . TYR A 1 75 ? 5.593 -27.044 32.198 1.00 94.69 75 TYR A CA 1
ATOM 604 C C . TYR A 1 75 ? 4.883 -25.899 31.473 1.00 94.69 75 TYR A C 1
ATOM 606 O O . TYR A 1 75 ? 5.499 -25.117 30.745 1.00 94.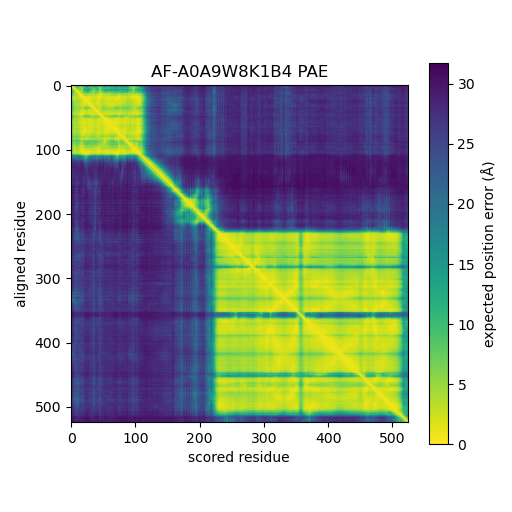69 75 TYR A O 1
ATOM 614 N N . ALA A 1 76 ? 3.575 -25.752 31.697 1.00 90.19 76 ALA A N 1
ATOM 615 C CA . ALA A 1 76 ? 2.763 -24.735 31.021 1.00 90.19 76 ALA A CA 1
ATOM 616 C C . ALA A 1 76 ? 3.117 -23.282 31.406 1.00 90.19 76 ALA A C 1
ATOM 618 O O . ALA A 1 76 ? 2.807 -22.361 30.645 1.00 90.19 76 ALA A O 1
ATOM 619 N N . TYR A 1 77 ? 3.690 -23.081 32.598 1.00 90.31 77 TYR A N 1
ATOM 620 C CA . TYR A 1 77 ? 4.136 -21.803 33.164 1.00 90.31 77 TYR A CA 1
ATOM 621 C C . TYR A 1 77 ? 4.959 -22.044 34.447 1.00 90.31 77 TYR A C 1
ATOM 623 O O . TYR A 1 77 ? 5.034 -23.166 34.947 1.00 90.31 77 TYR A O 1
ATOM 631 N N . GLU A 1 78 ? 5.553 -20.983 35.000 1.00 87.19 78 GLU A N 1
ATOM 632 C CA . GLU A 1 78 ? 6.363 -21.036 36.227 1.00 87.19 78 GLU A CA 1
ATOM 633 C C . GLU A 1 78 ? 5.511 -21.377 37.456 1.00 87.19 78 GLU A C 1
ATOM 635 O O . GLU A 1 78 ? 4.548 -20.672 37.762 1.00 87.19 78 GLU A O 1
ATOM 640 N N . GLY A 1 79 ? 5.861 -22.463 38.152 1.00 86.12 79 GLY A N 1
ATOM 641 C CA . GLY A 1 79 ? 5.106 -22.966 39.306 1.00 86.12 79 GLY A CA 1
ATOM 642 C C . GLY A 1 79 ? 3.898 -23.840 38.951 1.00 86.12 79 GLY A C 1
ATOM 643 O O . GLY A 1 79 ? 2.985 -23.961 39.761 1.00 86.12 79 GLY A O 1
ATOM 644 N N . ALA A 1 80 ? 3.840 -24.411 37.744 1.00 88.00 80 ALA A N 1
ATOM 645 C CA . ALA A 1 80 ? 2.862 -25.453 37.436 1.00 88.00 80 ALA A CA 1
ATOM 646 C C . ALA A 1 80 ? 3.237 -26.776 38.132 1.00 88.00 80 ALA A C 1
ATOM 648 O O . ALA A 1 80 ? 4.363 -27.241 38.001 1.00 88.00 80 ALA A O 1
ATOM 649 N N . ASP A 1 81 ? 2.275 -27.408 38.812 1.00 87.44 81 ASP A N 1
ATOM 650 C CA . ASP A 1 81 ? 2.489 -28.667 39.553 1.00 87.44 81 ASP A CA 1
ATOM 651 C C . ASP A 1 81 ? 2.435 -29.925 38.665 1.00 87.44 81 ASP A C 1
ATOM 653 O O . ASP A 1 81 ? 2.603 -31.046 39.141 1.00 87.44 81 ASP A O 1
ATOM 657 N N . THR A 1 82 ? 2.126 -29.766 37.376 1.00 89.81 82 THR A N 1
ATOM 658 C CA . THR A 1 82 ? 1.924 -30.871 36.426 1.00 89.81 82 THR A CA 1
ATOM 659 C C . THR A 1 82 ? 2.798 -30.688 35.194 1.00 89.81 82 THR A C 1
ATOM 661 O O . THR A 1 82 ? 2.788 -29.624 34.571 1.00 89.81 82 THR A O 1
ATOM 664 N N . THR A 1 83 ? 3.536 -31.746 34.850 1.00 92.38 83 THR A N 1
ATOM 665 C CA . THR A 1 83 ? 4.310 -31.836 33.607 1.00 92.38 83 THR A CA 1
ATOM 666 C C . THR A 1 83 ? 3.388 -32.067 32.405 1.00 92.38 83 THR A C 1
ATOM 668 O O . THR A 1 83 ? 2.347 -32.716 32.525 1.00 92.38 83 THR A O 1
ATOM 671 N N . LEU A 1 84 ? 3.775 -31.516 31.254 1.00 91.38 84 LEU A N 1
ATOM 672 C CA . LEU A 1 84 ? 3.133 -31.678 29.944 1.00 91.38 84 LEU A CA 1
ATOM 673 C C . LEU A 1 84 ? 3.771 -32.807 29.111 1.00 91.38 84 LEU A C 1
ATOM 675 O O . LEU A 1 84 ? 3.401 -33.014 27.953 1.00 91.38 84 LEU A O 1
ATOM 679 N N . ASP A 1 85 ? 4.774 -33.498 29.654 1.00 88.31 85 ASP A N 1
ATOM 680 C CA . ASP A 1 85 ? 5.441 -34.598 28.960 1.00 88.31 85 ASP A CA 1
ATOM 681 C C . ASP A 1 85 ? 4.452 -35.734 28.642 1.00 88.31 85 ASP A C 1
ATOM 683 O O . ASP A 1 85 ? 3.611 -36.108 29.461 1.00 88.31 85 ASP A O 1
ATOM 687 N N . GLY A 1 86 ? 4.552 -36.297 27.434 1.00 84.38 86 GLY A N 1
ATOM 688 C CA . GLY A 1 86 ? 3.631 -37.331 26.952 1.00 84.38 86 GLY A CA 1
ATOM 689 C C . GLY A 1 86 ? 2.281 -36.823 26.426 1.00 84.38 86 GLY A C 1
ATOM 690 O O . GLY A 1 86 ? 1.443 -37.640 26.038 1.00 84.38 86 GLY A O 1
ATOM 691 N N . GLU A 1 87 ? 2.047 -35.507 26.363 1.00 83.94 87 GLU A N 1
ATOM 692 C CA . GLU A 1 87 ? 0.881 -34.960 25.662 1.00 83.94 87 GLU A CA 1
ATOM 693 C C . GLU A 1 87 ? 1.035 -35.048 24.128 1.00 83.94 87 GLU A C 1
ATOM 695 O O . GLU A 1 87 ? 1.970 -34.503 23.527 1.00 83.94 87 GLU A O 1
ATOM 700 N N . ASP A 1 88 ? 0.055 -35.686 23.472 1.00 76.12 88 ASP A N 1
ATOM 701 C CA . ASP A 1 88 ? 0.022 -35.899 22.014 1.00 76.12 88 ASP A CA 1
ATOM 702 C C . ASP A 1 88 ? -0.043 -34.588 21.206 1.00 76.12 88 ASP A C 1
ATOM 704 O O . ASP A 1 88 ? 0.343 -34.542 20.033 1.00 76.12 88 ASP A O 1
ATOM 708 N N . VAL A 1 89 ? -0.570 -33.508 21.792 1.00 75.81 89 VAL A N 1
ATOM 709 C CA . VAL A 1 89 ? -0.731 -32.216 21.117 1.00 75.81 89 VAL A CA 1
ATOM 710 C C . VAL A 1 89 ? -0.547 -31.088 22.120 1.00 75.81 89 VAL A C 1
ATOM 712 O O . VAL A 1 89 ? -1.285 -31.003 23.093 1.00 75.81 89 VAL A O 1
ATOM 715 N N . ILE A 1 90 ? 0.381 -30.174 21.826 1.00 77.88 90 ILE A N 1
ATOM 716 C CA . ILE A 1 90 ? 0.535 -28.929 22.583 1.00 77.88 90 ILE A CA 1
ATOM 717 C C . ILE A 1 90 ? -0.772 -28.144 22.491 1.00 77.88 90 ILE A C 1
ATOM 719 O O . ILE A 1 90 ? -1.207 -27.831 21.377 1.00 77.88 90 ILE A O 1
ATOM 723 N N . ASP A 1 91 ? -1.361 -27.780 23.631 1.00 80.94 91 ASP A N 1
ATOM 724 C CA . ASP A 1 91 ? -2.480 -26.840 23.670 1.00 80.94 91 ASP A CA 1
ATOM 725 C C . ASP A 1 91 ? -2.014 -25.455 23.194 1.00 80.94 91 ASP A C 1
ATOM 727 O O . ASP A 1 91 ? -1.628 -24.560 23.956 1.00 80.94 91 ASP A O 1
ATOM 731 N N . ASP A 1 92 ? -2.058 -25.285 21.874 1.00 70.69 92 ASP A N 1
ATOM 732 C CA . ASP A 1 92 ? -1.684 -24.076 21.165 1.00 70.69 92 ASP A CA 1
ATOM 733 C C . ASP A 1 92 ? -2.651 -22.914 21.462 1.00 70.69 92 ASP A C 1
ATOM 735 O O . ASP A 1 92 ? -2.416 -21.777 21.047 1.00 70.69 92 ASP A O 1
ATOM 739 N N . LEU A 1 93 ? -3.713 -23.139 22.231 1.00 74.81 93 LEU A N 1
ATOM 740 C CA . LEU A 1 93 ? -4.585 -22.081 22.709 1.00 74.81 93 LEU A CA 1
ATOM 741 C C . LEU A 1 93 ? -4.224 -21.599 24.107 1.00 74.81 93 LEU A C 1
ATOM 743 O O . LEU A 1 93 ? -4.687 -20.518 24.446 1.00 74.81 93 LEU A O 1
ATOM 747 N N . ASN A 1 94 ? -3.398 -22.293 24.893 1.00 78.88 94 ASN A N 1
ATOM 748 C CA . ASN A 1 94 ? -3.181 -21.904 26.293 1.00 78.88 94 ASN A CA 1
ATOM 749 C C . ASN A 1 94 ? -1.713 -21.826 26.734 1.00 78.88 94 ASN A C 1
ATOM 751 O O . ASN A 1 94 ? -1.408 -21.045 27.638 1.00 78.88 94 ASN A O 1
ATOM 755 N N . VAL A 1 95 ? -0.797 -22.547 26.086 1.00 85.19 95 VAL A N 1
ATOM 756 C CA . VAL A 1 95 ? 0.595 -22.673 26.549 1.00 85.19 95 VAL A CA 1
ATOM 757 C C . VAL A 1 95 ? 1.536 -21.740 25.783 1.00 85.19 95 VAL A C 1
ATOM 759 O O . VAL A 1 95 ? 1.457 -21.644 24.562 1.00 85.19 95 VAL A O 1
ATOM 762 N N . GLY A 1 96 ? 2.427 -21.026 26.485 1.00 82.69 96 GLY A N 1
ATOM 763 C CA . GLY A 1 96 ? 3.503 -20.232 25.870 1.00 82.69 96 GLY A CA 1
ATOM 764 C C . GLY A 1 96 ? 3.047 -19.024 25.042 1.00 82.69 96 GLY A C 1
ATOM 765 O O . GLY A 1 96 ? 3.794 -18.517 24.212 1.00 82.69 96 GLY A O 1
ATOM 766 N N . LEU A 1 97 ? 1.811 -18.547 25.200 1.00 81.69 97 LEU A N 1
ATOM 767 C CA . LEU A 1 97 ? 1.251 -17.534 24.293 1.00 81.69 97 LEU A CA 1
ATOM 768 C C . LEU A 1 97 ? 1.736 -16.107 24.539 1.00 81.69 97 LEU A C 1
ATOM 770 O O . LEU A 1 97 ? 1.560 -15.238 23.681 1.00 81.69 97 LEU A O 1
ATOM 774 N N . LYS A 1 98 ? 2.287 -15.849 25.723 1.00 85.88 98 LYS A N 1
ATOM 775 C CA . LYS A 1 98 ? 2.671 -14.514 26.179 1.00 85.88 98 LYS A CA 1
ATOM 776 C C . LYS A 1 98 ? 4.025 -14.569 26.856 1.00 85.88 98 LYS A C 1
ATOM 778 O O . LYS A 1 98 ? 4.312 -15.533 27.555 1.00 85.88 98 LYS A O 1
ATOM 783 N N . LYS A 1 99 ? 4.792 -13.484 26.773 1.00 89.25 99 LYS A N 1
ATOM 784 C CA . LYS A 1 99 ? 6.091 -13.364 27.462 1.00 89.25 99 LYS A CA 1
ATOM 785 C C . LYS A 1 99 ? 5.997 -13.604 28.968 1.00 89.25 99 LYS A C 1
ATOM 787 O O . LYS A 1 99 ? 6.914 -14.134 29.568 1.00 89.25 99 LYS A O 1
ATOM 792 N N . LYS A 1 100 ? 4.876 -13.200 29.576 1.00 88.88 100 LYS A N 1
ATOM 793 C CA . LYS A 1 100 ? 4.605 -13.377 31.014 1.00 88.88 100 LYS A CA 1
ATOM 794 C C . LYS A 1 100 ? 4.172 -14.799 31.397 1.00 88.88 100 LYS A C 1
ATOM 796 O O . LYS A 1 100 ? 3.965 -15.053 32.574 1.00 88.88 100 LYS A O 1
ATOM 801 N N . LYS A 1 101 ? 3.927 -15.672 30.416 1.00 90.56 101 LYS A N 1
ATOM 802 C CA . LYS A 1 101 ? 3.520 -17.073 30.596 1.00 90.56 101 LYS A CA 1
ATOM 803 C C . LYS A 1 101 ? 4.200 -17.940 29.525 1.00 90.56 101 LYS A C 1
ATOM 805 O O . LYS A 1 101 ? 3.511 -18.399 28.606 1.00 90.56 101 LYS A O 1
ATOM 810 N N . PRO A 1 102 ? 5.539 -18.061 29.566 1.00 94.62 102 PRO A N 1
ATOM 811 C CA . PRO A 1 102 ? 6.265 -18.912 28.636 1.00 94.62 102 PRO A CA 1
ATOM 812 C C . PRO A 1 102 ? 6.002 -20.392 28.943 1.00 94.62 102 PRO A C 1
ATOM 814 O O . PRO A 1 102 ? 5.668 -20.747 30.070 1.00 94.62 102 PRO A O 1
ATOM 817 N N . LEU A 1 103 ? 6.174 -21.245 27.935 1.00 95.12 103 LEU A N 1
ATOM 818 C CA . LEU A 1 103 ? 6.374 -22.678 28.124 1.00 95.12 103 LEU A CA 1
ATOM 819 C C . LEU A 1 103 ? 7.755 -22.882 28.756 1.00 95.12 103 LEU A C 1
ATOM 821 O O . LEU A 1 103 ? 8.737 -22.322 28.267 1.00 95.12 103 LEU A O 1
ATOM 825 N N . ILE A 1 104 ? 7.839 -23.667 29.822 1.00 96.62 104 ILE A N 1
ATOM 826 C CA . ILE A 1 104 ? 9.081 -23.846 30.576 1.00 96.62 104 ILE A CA 1
ATOM 827 C C . ILE A 1 104 ? 9.600 -25.262 30.385 1.00 96.62 104 ILE A C 1
ATOM 829 O O . ILE A 1 104 ? 8.839 -26.211 30.524 1.00 96.62 104 ILE A O 1
ATOM 833 N N . PHE A 1 105 ? 10.892 -25.401 30.106 1.00 97.12 105 PHE A N 1
ATOM 834 C CA . PHE A 1 105 ? 11.615 -26.664 30.232 1.00 97.12 105 PHE A CA 1
ATOM 835 C C . PHE A 1 105 ? 12.527 -26.566 31.453 1.00 97.12 105 PHE A C 1
ATOM 837 O O . PHE A 1 105 ? 13.460 -25.765 31.435 1.00 97.12 105 PHE A O 1
ATOM 844 N N . ALA A 1 106 ? 12.256 -27.323 32.515 1.00 97.00 106 ALA A N 1
ATOM 845 C CA . ALA A 1 106 ? 13.030 -27.258 33.757 1.00 97.00 106 ALA A CA 1
ATOM 846 C C . ALA A 1 106 ? 13.741 -28.585 34.031 1.00 97.00 106 ALA A C 1
ATOM 848 O O . ALA A 1 106 ? 13.134 -29.644 33.889 1.00 97.00 106 ALA A O 1
ATOM 849 N N . GLU A 1 107 ? 15.022 -28.516 34.397 1.00 96.56 107 GLU A N 1
ATOM 850 C CA . GLU A 1 107 ? 15.840 -29.691 34.704 1.00 96.56 107 GLU A CA 1
ATOM 851 C C . GLU A 1 107 ? 15.357 -30.377 35.995 1.00 96.56 107 GLU A C 1
ATOM 853 O O . GLU A 1 107 ? 15.136 -29.733 37.028 1.00 96.56 107 GLU A O 1
ATOM 858 N N . ASN A 1 108 ? 15.211 -31.698 35.945 1.00 91.44 108 ASN A N 1
ATOM 859 C CA . ASN A 1 108 ? 14.744 -32.521 37.047 1.00 91.44 108 ASN A CA 1
ATOM 860 C C . ASN A 1 108 ? 15.712 -32.452 38.230 1.00 91.44 108 ASN A C 1
ATOM 862 O O . ASN A 1 108 ? 16.906 -32.717 38.117 1.00 91.44 108 ASN A O 1
ATOM 866 N N . ARG A 1 109 ? 15.177 -32.151 39.418 1.00 81.94 109 ARG A N 1
ATOM 867 C CA . ARG A 1 109 ? 15.966 -32.093 40.662 1.00 81.94 109 ARG A CA 1
ATOM 868 C C . ARG A 1 109 ? 16.334 -33.466 41.230 1.00 81.94 109 ARG A C 1
ATOM 870 O O . ARG A 1 109 ? 17.121 -33.541 42.171 1.00 81.94 109 ARG A O 1
ATOM 877 N N . ASN A 1 110 ? 15.791 -34.538 40.665 1.00 66.88 110 ASN A N 1
ATOM 878 C CA . ASN A 1 110 ? 15.896 -35.886 41.207 1.00 66.88 110 ASN A CA 1
ATOM 879 C C . ASN A 1 110 ? 16.979 -36.696 40.492 1.00 66.88 110 ASN A C 1
ATOM 881 O O . ASN A 1 110 ? 16.656 -37.665 39.819 1.00 66.88 110 ASN A O 1
ATOM 885 N N . ASP A 1 111 ? 18.247 -36.301 40.632 1.00 54.28 111 ASP A N 1
ATOM 886 C CA . ASP A 1 111 ? 19.356 -37.240 40.400 1.00 54.28 111 ASP A CA 1
ATOM 887 C C . ASP A 1 111 ? 20.658 -36.817 41.103 1.00 54.28 111 ASP A C 1
ATOM 889 O O . ASP A 1 111 ? 21.753 -36.795 40.539 1.00 54.28 111 ASP A O 1
ATOM 893 N N . SER A 1 112 ? 20.566 -36.461 42.388 1.00 51.41 112 SER A N 1
ATOM 894 C CA . SER A 1 112 ? 21.724 -36.681 43.252 1.00 51.41 112 SER A CA 1
ATOM 895 C C . SER A 1 112 ? 21.776 -38.173 43.550 1.00 51.41 112 SER A C 1
ATOM 897 O O . SER A 1 112 ? 21.065 -38.647 44.435 1.00 51.41 112 SER A O 1
ATOM 899 N N . GLY A 1 113 ? 22.599 -38.887 42.780 1.00 49.69 113 GLY A N 1
ATOM 900 C CA . GLY A 1 113 ? 23.076 -40.214 43.133 1.00 49.69 113 GLY A CA 1
ATOM 901 C C . GLY A 1 113 ? 23.520 -40.225 44.593 1.00 49.69 113 GLY A C 1
ATOM 902 O O . GLY A 1 113 ? 24.523 -39.612 44.959 1.00 49.69 113 GLY A O 1
ATOM 903 N N . ASP A 1 114 ? 22.702 -40.876 45.409 1.00 44.78 114 ASP A N 1
ATOM 904 C CA . ASP A 1 114 ? 22.999 -41.303 46.764 1.00 44.78 114 ASP A CA 1
ATOM 905 C C . ASP A 1 114 ? 23.936 -42.512 46.643 1.00 44.78 114 ASP A C 1
ATOM 907 O O . ASP A 1 114 ? 23.502 -43.659 46.526 1.00 44.78 114 ASP A O 1
ATOM 911 N N . ASP A 1 115 ? 25.240 -42.234 46.554 1.00 47.91 115 ASP A N 1
ATOM 912 C CA . ASP A 1 115 ? 26.258 -43.211 46.929 1.00 47.91 115 ASP A CA 1
ATOM 913 C C . ASP A 1 115 ? 26.210 -43.307 48.455 1.00 47.91 115 ASP A C 1
ATOM 915 O O . ASP A 1 115 ? 26.537 -42.358 49.170 1.00 47.91 115 ASP A O 1
ATOM 919 N N . GLY A 1 116 ? 25.699 -44.446 48.913 1.00 45.72 116 GLY A N 1
ATOM 920 C CA . GLY A 1 116 ? 25.169 -44.603 50.252 1.00 45.72 116 GLY A CA 1
ATOM 921 C C . GLY A 1 116 ? 26.182 -44.574 51.385 1.00 45.72 116 GLY A C 1
ATOM 922 O O . GLY A 1 116 ? 27.387 -44.686 51.196 1.00 45.72 116 GLY A O 1
ATOM 923 N N . GLU A 1 117 ? 25.635 -44.547 52.595 1.00 41.03 117 GLU A N 1
ATOM 924 C CA . GLU A 1 117 ? 26.175 -45.297 53.720 1.00 41.03 117 GLU A CA 1
ATOM 925 C C . GLU A 1 117 ? 25.075 -45.548 54.761 1.00 41.03 117 GLU A C 1
ATOM 927 O O . GLU A 1 117 ? 24.199 -44.722 55.021 1.00 41.03 117 GLU A O 1
ATOM 932 N N . ASP A 1 118 ? 25.122 -46.765 55.287 1.00 47.06 118 ASP A N 1
ATOM 933 C CA . ASP A 1 118 ? 24.170 -47.419 56.171 1.00 47.06 118 ASP A CA 1
ATOM 934 C C . ASP A 1 118 ? 23.917 -46.671 57.490 1.00 47.06 118 ASP A C 1
ATOM 936 O O . ASP A 1 118 ? 24.827 -46.092 58.084 1.00 47.06 118 ASP A O 1
ATOM 940 N N . GLY A 1 119 ? 22.699 -46.778 58.034 1.00 36.78 119 GLY A N 1
ATOM 941 C CA . GLY A 1 119 ? 22.433 -46.235 59.368 1.00 36.78 119 GLY A CA 1
ATOM 942 C C . GLY A 1 119 ? 21.018 -46.398 59.908 1.00 36.78 119 GLY A C 1
ATOM 943 O O . GLY A 1 119 ? 20.323 -45.414 60.106 1.00 36.78 119 GLY A O 1
ATOM 944 N N . GLU A 1 120 ? 20.624 -47.647 60.155 1.00 37.50 120 GLU A N 1
ATOM 945 C CA . GLU A 1 120 ? 19.745 -48.097 61.250 1.00 37.50 120 GLU A CA 1
ATOM 946 C C . GLU A 1 120 ? 18.501 -47.260 61.634 1.00 37.50 120 GLU A C 1
ATOM 948 O O . GLU A 1 120 ? 18.533 -46.291 62.387 1.00 37.50 120 GLU A O 1
ATOM 953 N N . SER A 1 121 ? 17.354 -47.800 61.215 1.00 44.56 121 SER A N 1
ATOM 954 C CA . SER A 1 121 ? 16.122 -47.990 61.994 1.00 44.56 121 SER A CA 1
ATOM 955 C C . SER A 1 121 ? 16.045 -47.371 63.399 1.00 44.56 121 SER A C 1
ATOM 957 O O . SER A 1 121 ? 16.688 -47.859 64.328 1.00 44.56 121 SER A O 1
ATOM 959 N N . ASN A 1 122 ? 15.052 -46.500 63.614 1.00 35.75 122 ASN A N 1
ATOM 960 C CA . ASN A 1 122 ? 14.244 -46.628 64.823 1.00 35.75 122 ASN A CA 1
ATOM 961 C C . ASN A 1 122 ? 12.791 -46.172 64.636 1.00 35.75 122 ASN A C 1
ATOM 963 O O . ASN A 1 122 ? 12.493 -45.041 64.265 1.00 35.75 122 ASN A O 1
ATOM 967 N N . SER A 1 123 ? 11.897 -47.111 64.922 1.00 43.06 123 SER A N 1
ATOM 968 C CA . SER A 1 123 ? 10.453 -46.971 65.041 1.00 43.06 123 SER A CA 1
ATOM 969 C C . SER A 1 123 ? 10.068 -46.136 66.263 1.00 43.06 123 SER A C 1
ATOM 971 O O . SER A 1 123 ? 10.567 -46.397 67.358 1.00 43.06 123 SER A O 1
ATOM 973 N N . GLY A 1 124 ? 9.105 -45.229 66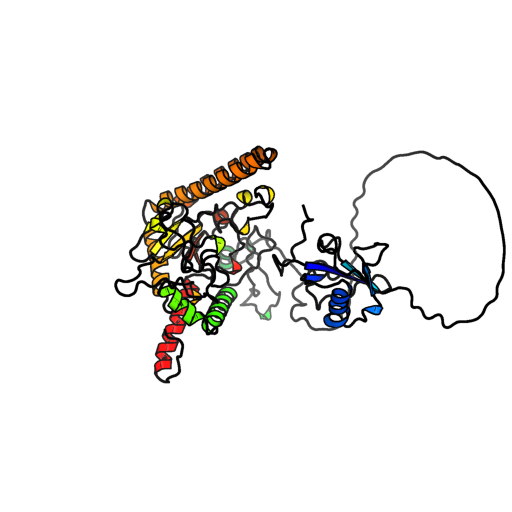.115 1.00 33.78 124 GLY A N 1
ATOM 974 C CA . GLY A 1 124 ? 8.506 -44.517 67.241 1.00 33.78 124 GLY A CA 1
ATOM 975 C C . GLY A 1 124 ? 7.124 -43.972 66.906 1.00 33.78 124 GLY A C 1
ATOM 976 O O . GLY A 1 124 ? 7.009 -42.889 66.348 1.00 33.78 124 GLY A O 1
ATOM 977 N N . ASN A 1 125 ? 6.094 -44.746 67.256 1.00 40.09 125 ASN A N 1
ATOM 978 C CA . ASN A 1 125 ? 4.710 -44.292 67.412 1.00 40.09 125 ASN A CA 1
ATOM 979 C C . ASN A 1 125 ? 4.628 -43.087 68.364 1.00 40.09 125 ASN A C 1
ATOM 981 O O . ASN A 1 125 ? 5.322 -43.065 69.381 1.00 40.09 125 ASN A O 1
ATOM 985 N N . GLY A 1 126 ? 3.687 -42.179 68.107 1.00 33.84 126 GLY A N 1
ATOM 986 C CA . GLY A 1 126 ? 3.301 -41.130 69.046 1.00 33.84 126 GLY A CA 1
ATOM 987 C C . GLY A 1 126 ? 2.038 -40.407 68.594 1.00 33.84 126 GLY A C 1
ATOM 988 O O . GLY A 1 126 ? 2.114 -39.513 67.760 1.00 33.84 126 GLY A O 1
ATOM 989 N N . ASP A 1 127 ? 0.912 -40.858 69.141 1.00 39.44 127 ASP A N 1
ATOM 990 C CA . ASP A 1 127 ? -0.424 -40.259 69.107 1.00 39.44 127 ASP A CA 1
ATOM 991 C C . ASP A 1 127 ? -0.490 -38.855 69.741 1.00 39.44 127 ASP A C 1
ATOM 993 O O . ASP A 1 127 ? 0.335 -38.502 70.585 1.00 39.44 127 ASP A O 1
ATOM 997 N N . ASP A 1 128 ? -1.579 -38.163 69.387 1.00 39.41 128 ASP A N 1
ATOM 998 C CA . ASP A 1 128 ? -2.340 -37.163 70.150 1.00 39.41 128 ASP A CA 1
ATOM 999 C C . ASP A 1 128 ? -1.666 -35.852 70.589 1.00 39.41 128 ASP A C 1
ATOM 1001 O O . ASP A 1 128 ? -0.773 -35.815 71.433 1.00 39.41 128 ASP A O 1
ATOM 1005 N N . SER A 1 129 ? -2.242 -34.717 70.173 1.00 39.47 129 SER A N 1
ATOM 1006 C CA . SER A 1 129 ? -3.067 -33.889 71.078 1.00 39.47 129 SER A CA 1
ATOM 1007 C C . SER A 1 129 ? -3.601 -32.609 70.419 1.00 39.47 129 SER A C 1
ATOM 1009 O O . SER A 1 129 ? -2.984 -31.998 69.553 1.00 39.47 129 SER A O 1
ATOM 1011 N N . GLU A 1 130 ? -4.808 -32.267 70.861 1.00 36.62 130 GLU A N 1
ATOM 1012 C CA . GLU A 1 130 ? -5.668 -31.137 70.515 1.00 36.62 130 GLU A CA 1
ATOM 1013 C C . GLU A 1 130 ? -5.193 -29.783 71.088 1.00 36.62 130 GLU A C 1
ATOM 1015 O O . GLU A 1 130 ? -4.358 -29.735 71.992 1.00 36.62 130 GLU A O 1
ATOM 1020 N N . ASN A 1 131 ? -5.904 -28.722 70.670 1.00 34.69 131 ASN A N 1
ATOM 1021 C CA . ASN A 1 131 ? -5.949 -27.345 71.201 1.00 34.69 131 ASN A CA 1
ATOM 1022 C C . ASN A 1 131 ? -4.752 -26.449 70.813 1.00 34.69 131 ASN A C 1
ATOM 1024 O O . ASN A 1 131 ? -3.619 -26.897 70.754 1.00 34.69 131 ASN A O 1
ATOM 1028 N N . ALA A 1 132 ? -4.906 -25.160 70.507 1.00 34.69 132 ALA A N 1
ATOM 1029 C CA . ALA A 1 132 ? -5.880 -24.185 70.989 1.00 34.69 132 ALA A CA 1
ATOM 1030 C C . ALA A 1 132 ? -6.063 -23.022 69.987 1.00 34.69 132 ALA A C 1
ATOM 1032 O O . ALA A 1 132 ? -5.158 -22.706 69.215 1.00 34.69 132 ALA A O 1
ATOM 1033 N N . GLU A 1 133 ? -7.237 -22.393 70.056 1.00 40.72 133 GLU A N 1
ATOM 1034 C CA . GLU A 1 133 ? -7.542 -21.041 69.568 1.00 40.72 133 GLU A CA 1
ATOM 1035 C C . GLU A 1 133 ? -6.651 -20.004 70.278 1.00 40.72 133 GLU A C 1
ATOM 1037 O O . GLU A 1 133 ? -6.419 -20.151 71.479 1.00 40.72 133 GLU A O 1
ATOM 1042 N N . ASP A 1 134 ? -6.215 -18.946 69.586 1.00 35.03 134 ASP A N 1
ATOM 1043 C CA . ASP A 1 134 ? -6.182 -17.614 70.202 1.00 35.03 134 ASP A CA 1
ATOM 1044 C C . ASP A 1 134 ? -6.192 -16.496 69.152 1.00 35.03 134 ASP A C 1
ATOM 1046 O O . ASP A 1 134 ? -5.500 -16.547 68.130 1.00 35.03 134 ASP A O 1
ATOM 1050 N N . ASP A 1 135 ? -7.017 -15.504 69.456 1.00 39.72 135 ASP A N 1
ATOM 1051 C CA . ASP A 1 135 ? -7.279 -14.270 68.737 1.00 39.72 135 ASP A CA 1
ATOM 1052 C C . ASP A 1 135 ? -6.123 -13.270 68.909 1.00 39.72 135 ASP A C 1
ATOM 1054 O O . ASP A 1 135 ? -5.493 -13.190 69.964 1.00 39.72 135 ASP A O 1
ATOM 1058 N N . SER A 1 136 ? -5.886 -12.408 67.918 1.00 42.78 136 SER A N 1
ATOM 1059 C CA . SER A 1 136 ? -5.627 -10.982 68.194 1.00 42.78 136 SER A CA 1
ATOM 1060 C C . SER A 1 136 ? -5.772 -10.126 66.938 1.00 42.78 136 SER A C 1
ATOM 1062 O O . SER A 1 136 ? -5.199 -10.398 65.883 1.00 42.78 136 SER A O 1
ATOM 1064 N N . GLU A 1 137 ? -6.582 -9.092 67.112 1.00 36.62 137 GLU A N 1
ATOM 1065 C CA . GLU A 1 137 ? -6.943 -8.025 66.191 1.00 36.62 137 GLU A CA 1
ATOM 1066 C C . GLU A 1 137 ? -5.866 -6.911 66.123 1.00 36.62 137 GLU A C 1
ATOM 1068 O O . GLU A 1 137 ? -4.906 -6.919 66.894 1.00 36.62 137 GLU A O 1
ATOM 1073 N N . GLU A 1 138 ? -6.141 -5.915 65.261 1.00 35.72 138 GLU A N 1
ATOM 1074 C CA . GLU A 1 138 ? -5.648 -4.515 65.292 1.00 35.72 138 GLU A CA 1
ATOM 1075 C C . GLU A 1 138 ? -4.182 -4.265 64.848 1.00 35.72 138 GLU A C 1
ATOM 1077 O O . GLU A 1 138 ? -3.283 -5.044 65.120 1.00 35.72 138 GLU A O 1
ATOM 1082 N N . GLU A 1 139 ? -3.785 -3.189 64.160 1.00 34.44 139 GLU A N 1
ATOM 1083 C CA . GLU A 1 139 ? -4.432 -2.030 63.539 1.00 34.44 139 GLU A CA 1
ATOM 1084 C C . GLU A 1 139 ? -3.407 -1.332 62.604 1.00 34.44 139 GLU A C 1
ATOM 1086 O O . GLU A 1 139 ? -2.197 -1.508 62.717 1.00 34.44 139 GLU A O 1
ATOM 1091 N N . GLU A 1 140 ? -3.963 -0.548 61.681 1.00 31.03 140 GLU A N 1
ATOM 1092 C CA . GLU A 1 140 ? -3.523 0.704 61.042 1.00 31.03 140 GLU A CA 1
ATOM 1093 C C . GLU A 1 140 ? -2.052 1.177 60.865 1.00 31.03 140 GLU A C 1
ATOM 1095 O O . GLU A 1 140 ? -1.234 1.262 61.776 1.00 31.03 140 GLU A O 1
ATOM 1100 N N . SER A 1 141 ? -1.895 1.835 59.698 1.00 31.14 141 SER A N 1
ATOM 1101 C CA . SER A 1 141 ? -1.027 3.000 59.409 1.00 31.14 141 SER A CA 1
ATOM 1102 C C . SER A 1 141 ? 0.474 2.693 59.229 1.00 31.14 141 SER A C 1
ATOM 1104 O O . SER A 1 141 ? 1.012 1.792 59.846 1.00 31.14 141 SER A O 1
ATOM 1106 N N . SER A 1 142 ? 1.266 3.348 58.379 1.00 30.19 142 SER A N 1
ATOM 1107 C CA . SER A 1 142 ? 1.194 4.665 57.746 1.00 30.19 142 SER A CA 1
ATOM 1108 C C . SER A 1 142 ? 2.286 4.778 56.660 1.00 30.19 142 SER A C 1
ATOM 1110 O O . SER A 1 142 ? 3.343 4.175 56.798 1.00 30.19 142 SER A O 1
ATOM 1112 N N . SER A 1 143 ? 2.020 5.604 55.642 1.00 31.09 143 SER A N 1
ATOM 1113 C CA . SER A 1 143 ? 2.930 6.529 54.926 1.00 31.09 143 SER A CA 1
ATOM 1114 C C . SER A 1 143 ? 4.384 6.154 54.567 1.00 31.09 143 SER A C 1
ATOM 1116 O O . SER A 1 143 ? 5.218 5.928 55.433 1.00 31.09 143 SER A O 1
ATOM 1118 N N . GLU A 1 144 ? 4.667 6.321 53.268 1.00 34.91 144 GLU A N 1
ATOM 1119 C CA . GLU A 1 144 ? 5.792 7.070 52.670 1.00 34.91 144 GLU A CA 1
ATOM 1120 C C . GLU A 1 144 ? 7.211 6.918 53.246 1.00 34.91 144 GLU A C 1
ATOM 1122 O O . GLU A 1 144 ? 7.524 7.434 54.313 1.00 34.91 144 GLU A O 1
ATOM 1127 N N . SER A 1 145 ? 8.121 6.437 52.395 1.00 33.72 145 SER A N 1
ATOM 1128 C CA . SER A 1 145 ? 9.365 7.165 52.106 1.00 33.72 145 SER A CA 1
ATOM 1129 C C . SER A 1 145 ? 9.989 6.663 50.803 1.00 33.72 145 SER A C 1
ATOM 1131 O O . SER A 1 145 ? 10.324 5.486 50.666 1.00 33.72 145 SER A O 1
ATOM 1133 N N . GLU A 1 146 ? 10.127 7.585 49.853 1.00 39.75 146 GLU A N 1
ATOM 1134 C CA . GLU A 1 146 ? 11.174 7.571 48.836 1.00 39.75 146 GLU A CA 1
ATOM 1135 C C . GLU A 1 146 ? 12.528 7.599 49.552 1.00 39.75 146 GLU A C 1
ATOM 1137 O O . GLU A 1 146 ? 12.683 8.379 50.486 1.00 39.75 146 GLU A O 1
ATOM 1142 N N . ASP A 1 147 ? 13.490 6.785 49.122 1.00 32.34 147 ASP A N 1
ATOM 1143 C CA . ASP A 1 147 ? 14.895 7.181 49.176 1.00 32.34 147 ASP A CA 1
ATOM 1144 C C . ASP A 1 147 ? 15.732 6.371 48.182 1.00 32.34 147 ASP A C 1
ATOM 1146 O O . ASP A 1 147 ? 15.605 5.153 48.029 1.00 32.34 147 ASP A O 1
ATOM 1150 N N . ASP A 1 148 ? 16.554 7.140 47.477 1.00 35.56 148 ASP A N 1
ATOM 1151 C CA . ASP A 1 148 ? 17.617 6.758 46.564 1.00 35.56 148 ASP A CA 1
ATOM 1152 C C . ASP A 1 148 ? 18.583 5.746 47.192 1.00 35.56 148 ASP A C 1
ATOM 1154 O O . ASP A 1 148 ? 19.067 5.957 48.303 1.00 35.56 148 ASP A O 1
ATOM 1158 N N . ASP A 1 149 ? 19.013 4.742 46.417 1.00 32.44 149 ASP A N 1
ATOM 1159 C CA . ASP A 1 149 ? 20.343 4.184 46.652 1.00 32.44 149 ASP A CA 1
ATOM 1160 C C . ASP A 1 149 ? 21.104 3.862 45.358 1.00 32.44 149 ASP A C 1
ATOM 1162 O O . ASP A 1 149 ? 20.710 3.063 44.502 1.00 32.44 149 ASP A O 1
ATOM 1166 N N . GLN A 1 150 ? 22.232 4.556 45.223 1.00 36.81 150 GLN A N 1
ATOM 1167 C CA . GLN A 1 150 ? 23.217 4.430 44.163 1.00 36.81 150 GLN A CA 1
ATOM 1168 C C . GLN A 1 150 ? 24.145 3.252 44.478 1.00 36.81 150 GLN A C 1
ATOM 1170 O O . GLN A 1 150 ? 25.161 3.428 45.147 1.00 36.81 150 GLN A O 1
ATOM 1175 N N . SER A 1 151 ? 23.895 2.064 43.921 1.00 30.92 151 SER A N 1
ATOM 1176 C CA . SER A 1 151 ? 24.886 0.979 43.976 1.00 30.92 151 SER A CA 1
ATOM 1177 C C . SER A 1 151 ? 25.675 0.871 42.667 1.00 30.92 151 SER A C 1
ATOM 1179 O O . SER A 1 151 ? 25.214 0.344 41.651 1.00 30.92 151 SER A O 1
ATOM 1181 N N . SER A 1 152 ? 26.907 1.370 42.702 1.00 33.09 152 SER A N 1
ATOM 1182 C CA . SER A 1 152 ? 27.936 1.162 41.690 1.00 33.09 152 SER A CA 1
ATOM 1183 C C . SER A 1 152 ? 28.394 -0.302 41.652 1.00 33.09 152 SER A C 1
ATOM 1185 O O . SER A 1 152 ? 29.060 -0.757 42.582 1.00 33.09 152 SER A O 1
ATOM 1187 N N . TYR A 1 153 ? 28.165 -1.009 40.546 1.00 28.33 153 TYR A N 1
ATOM 1188 C CA . TYR A 1 153 ? 28.816 -2.297 40.293 1.00 28.33 153 TYR A CA 1
ATOM 1189 C C . TYR A 1 153 ? 29.782 -2.191 39.111 1.00 28.33 153 TYR A C 1
ATOM 1191 O O . TYR A 1 153 ? 29.402 -2.071 37.945 1.00 28.33 153 TYR A O 1
ATOM 1199 N N . ARG A 1 154 ? 31.078 -2.216 39.446 1.00 31.97 154 ARG A N 1
ATOM 1200 C CA . ARG A 1 154 ? 32.165 -2.590 38.538 1.00 31.97 154 ARG A CA 1
ATOM 1201 C C . ARG A 1 154 ? 31.994 -4.069 38.193 1.00 31.97 154 ARG A C 1
ATOM 1203 O O . ARG A 1 154 ? 32.059 -4.893 39.095 1.00 31.97 154 ARG A O 1
ATOM 1210 N N . TYR A 1 155 ? 31.878 -4.390 36.908 1.00 29.19 155 TYR A N 1
ATOM 1211 C CA . TYR A 1 155 ? 32.180 -5.730 36.413 1.00 29.19 155 TYR A CA 1
ATOM 1212 C C . TYR A 1 155 ? 33.431 -5.686 35.543 1.00 29.19 155 TYR A C 1
ATOM 1214 O O . TYR A 1 155 ? 33.516 -4.949 34.554 1.00 29.19 155 TYR A O 1
ATOM 1222 N N . GLU A 1 156 ? 34.419 -6.448 35.996 1.00 31.62 156 GLU A N 1
ATOM 1223 C CA . GLU A 1 156 ? 35.641 -6.772 35.284 1.00 31.62 156 GLU A CA 1
ATOM 1224 C C . GLU A 1 156 ? 35.363 -7.721 34.116 1.00 31.62 156 GLU A C 1
ATOM 1226 O O . GLU A 1 156 ? 34.300 -8.314 33.959 1.00 31.62 156 GLU A O 1
ATOM 1231 N N . ASN A 1 157 ? 36.347 -7.763 33.235 1.00 31.30 157 ASN A N 1
ATOM 1232 C CA . ASN A 1 157 ? 36.242 -8.106 31.838 1.00 31.30 157 ASN A CA 1
ATOM 1233 C C . ASN A 1 157 ? 36.846 -9.491 31.567 1.00 31.30 157 ASN A C 1
ATOM 1235 O O . ASN A 1 157 ? 38.035 -9.673 31.798 1.00 31.30 157 ASN A O 1
ATOM 1239 N N . THR A 1 158 ? 36.075 -10.410 30.984 1.00 35.06 158 THR A N 1
ATOM 1240 C CA . THR A 1 158 ? 36.547 -11.541 30.157 1.00 35.06 158 THR A CA 1
ATOM 1241 C C . THR A 1 158 ? 35.451 -11.770 29.101 1.00 35.06 158 THR A C 1
ATOM 1243 O O . THR A 1 158 ? 34.280 -11.615 29.412 1.00 35.06 158 THR A O 1
ATOM 1246 N N . GLY A 1 159 ? 35.637 -12.028 27.812 1.00 36.56 159 GLY A N 1
ATOM 1247 C CA . GLY A 1 159 ? 36.783 -12.185 26.932 1.00 36.56 159 GLY A CA 1
ATOM 1248 C C . GLY A 1 159 ? 36.216 -12.614 25.571 1.00 36.56 159 GLY A C 1
ATOM 1249 O O . GLY A 1 159 ? 36.185 -13.796 25.276 1.00 36.56 159 GLY A O 1
ATOM 1250 N N . SER A 1 160 ? 35.685 -11.673 24.781 1.00 36.88 160 SER A N 1
ATOM 1251 C CA . SER A 1 160 ? 35.404 -11.821 23.340 1.00 36.88 160 SER A CA 1
ATOM 1252 C C . SER A 1 160 ? 35.146 -10.425 22.761 1.00 36.88 160 SER A C 1
ATOM 1254 O O . SER A 1 160 ? 34.370 -9.644 23.316 1.00 36.88 160 SER A O 1
ATOM 1256 N N . SER A 1 161 ? 35.902 -10.040 21.737 1.00 38.47 161 SER A N 1
ATOM 1257 C CA . SER A 1 161 ? 36.001 -8.666 21.242 1.00 38.47 161 SER A CA 1
ATOM 1258 C C . SER A 1 161 ? 34.846 -8.304 20.306 1.00 38.47 161 SER A C 1
ATOM 1260 O O . SER A 1 161 ? 34.938 -8.508 19.098 1.00 38.47 161 SER A O 1
ATOM 1262 N N . ASP A 1 162 ? 33.788 -7.718 20.864 1.00 38.91 162 ASP A N 1
ATOM 1263 C CA . ASP A 1 162 ? 32.821 -6.927 20.102 1.00 38.91 162 ASP A CA 1
ATOM 1264 C C . ASP A 1 162 ? 33.469 -5.576 19.707 1.00 38.91 162 ASP A C 1
ATOM 1266 O O . ASP A 1 162 ? 33.818 -4.791 20.602 1.00 38.91 162 ASP A O 1
ATOM 1270 N N . PRO A 1 163 ? 33.651 -5.274 18.403 1.00 41.44 163 PRO A N 1
ATOM 1271 C CA . PRO A 1 163 ? 34.218 -4.004 17.940 1.00 41.44 163 PRO A CA 1
ATOM 1272 C C . PRO A 1 163 ? 33.349 -2.788 18.303 1.00 41.44 163 PRO A C 1
ATOM 1274 O O . PRO A 1 163 ? 33.823 -1.654 18.215 1.00 41.44 163 PRO A O 1
ATOM 1277 N N . TYR A 1 164 ? 32.113 -3.004 18.764 1.00 37.88 164 TYR A N 1
ATOM 1278 C CA . TYR A 1 164 ? 31.184 -1.960 19.181 1.00 37.88 164 TYR A CA 1
ATOM 1279 C C . TYR A 1 164 ? 31.112 -1.756 20.701 1.00 37.88 164 TYR A C 1
ATOM 1281 O O . TYR A 1 164 ? 30.408 -0.862 21.172 1.00 37.88 164 TYR A O 1
ATOM 1289 N N . ARG A 1 165 ? 31.886 -2.500 21.502 1.00 38.16 165 ARG A N 1
ATOM 1290 C CA . ARG A 1 165 ? 31.836 -2.411 22.975 1.00 38.16 165 ARG A CA 1
ATOM 1291 C C . ARG A 1 165 ? 32.194 -1.029 23.535 1.00 38.16 165 ARG A C 1
ATOM 1293 O O . ARG A 1 165 ? 31.774 -0.677 24.636 1.00 38.16 165 ARG A O 1
ATOM 1300 N N . ASN A 1 166 ? 32.930 -0.224 22.774 1.00 36.66 166 ASN A N 1
ATOM 1301 C CA . ASN A 1 166 ? 33.278 1.142 23.164 1.00 36.66 166 ASN A CA 1
ATOM 1302 C C . ASN A 1 166 ? 32.170 2.171 22.860 1.00 36.66 166 ASN A C 1
ATOM 1304 O O . ASN A 1 166 ? 32.288 3.316 23.290 1.00 36.66 166 ASN A O 1
ATOM 1308 N N . PHE A 1 167 ? 31.079 1.791 22.181 1.00 37.50 167 PHE A N 1
ATOM 1309 C CA . PHE A 1 167 ? 30.003 2.719 21.800 1.00 37.50 167 PHE A CA 1
ATOM 1310 C C . PHE A 1 167 ? 29.053 3.110 22.947 1.00 37.50 167 PHE A C 1
ATOM 1312 O O . PHE A 1 167 ? 28.176 3.946 22.747 1.00 37.50 167 PHE A O 1
ATOM 1319 N N . THR A 1 168 ? 29.188 2.560 24.158 1.00 40.22 168 THR A N 1
ATOM 1320 C CA . THR A 1 168 ? 28.133 2.674 25.189 1.00 40.22 168 THR A CA 1
ATOM 1321 C C . THR A 1 168 ? 28.445 3.560 26.394 1.00 40.22 168 THR A C 1
ATOM 1323 O O . THR A 1 168 ? 27.783 3.439 27.422 1.00 40.22 168 THR A O 1
ATOM 1326 N N . ARG A 1 169 ? 29.375 4.520 26.319 1.00 35.59 169 ARG A N 1
ATOM 1327 C CA . ARG A 1 169 ? 29.641 5.409 27.474 1.00 35.59 169 ARG A CA 1
ATOM 1328 C C . ARG A 1 169 ? 29.609 6.905 27.167 1.00 35.59 169 ARG A C 1
ATOM 1330 O O . ARG A 1 169 ? 30.583 7.601 27.420 1.00 35.59 169 ARG A O 1
ATOM 1337 N N . ARG A 1 170 ? 28.454 7.391 26.695 1.00 35.06 170 ARG A N 1
ATOM 1338 C CA . ARG A 1 170 ? 27.789 8.667 27.072 1.00 35.06 170 ARG A CA 1
ATOM 1339 C C . ARG A 1 170 ? 26.767 9.046 25.999 1.00 35.06 170 ARG A C 1
ATOM 1341 O O . ARG A 1 170 ? 27.106 9.623 24.975 1.00 35.06 170 ARG A O 1
ATOM 1348 N N . LEU A 1 171 ? 25.495 8.768 26.266 1.00 36.62 171 LEU A N 1
ATOM 1349 C CA . LEU A 1 171 ? 24.390 9.389 25.542 1.00 36.62 171 LEU A CA 1
ATOM 1350 C C . LEU A 1 171 ? 24.264 10.838 26.033 1.00 36.62 171 LEU A C 1
ATOM 1352 O O . LEU A 1 171 ? 23.674 11.077 27.083 1.00 36.62 171 LEU A O 1
ATOM 1356 N N . GLN A 1 172 ? 24.823 11.809 25.311 1.00 40.56 172 GLN A N 1
ATOM 1357 C CA . GLN A 1 172 ? 24.426 13.206 25.499 1.00 40.56 172 GLN A CA 1
ATOM 1358 C C . GLN A 1 172 ? 23.304 13.531 24.517 1.00 40.56 172 GLN A C 1
ATOM 1360 O O . GLN A 1 172 ? 23.520 13.762 23.332 1.00 40.56 172 GLN A O 1
ATOM 1365 N N . CYS A 1 173 ? 22.075 13.527 25.027 1.00 38.91 173 CYS A N 1
ATOM 1366 C CA . CYS A 1 173 ? 20.933 14.080 24.319 1.00 38.91 173 CYS A CA 1
ATOM 1367 C C . CYS A 1 173 ? 21.073 15.611 24.338 1.00 38.91 173 CYS A C 1
ATOM 1369 O O . CYS A 1 173 ? 20.777 16.249 25.346 1.00 38.91 173 CYS A O 1
ATOM 1371 N N . ILE A 1 174 ? 21.554 16.218 23.251 1.00 46.59 174 ILE A N 1
ATOM 1372 C CA . ILE A 1 174 ? 21.626 17.684 23.112 1.00 46.59 174 ILE A CA 1
ATOM 1373 C C . ILE A 1 174 ? 20.266 18.209 22.622 1.00 46.59 174 ILE A C 1
ATOM 1375 O O . ILE A 1 174 ? 20.172 18.960 21.662 1.00 46.59 174 ILE A O 1
ATOM 1379 N N . THR A 1 175 ? 19.169 17.798 23.258 1.00 44.09 175 THR A N 1
ATOM 1380 C CA . THR A 1 175 ? 17.856 18.404 22.979 1.00 44.09 175 THR A CA 1
ATOM 1381 C C . THR A 1 175 ? 17.721 19.780 23.640 1.00 44.09 175 THR A C 1
ATOM 1383 O O . THR A 1 175 ? 16.963 20.602 23.144 1.00 44.09 175 THR A O 1
ATOM 1386 N N . ASN A 1 176 ? 18.518 20.062 24.684 1.00 44.31 176 ASN A N 1
ATOM 1387 C CA . ASN A 1 176 ? 18.566 21.342 25.415 1.00 44.31 176 ASN A CA 1
ATOM 1388 C C . ASN A 1 176 ? 19.981 21.953 25.509 1.00 44.31 176 ASN A C 1
ATOM 1390 O O . ASN A 1 176 ? 20.228 22.806 26.360 1.00 44.31 176 ASN A O 1
ATOM 1394 N N . GLY A 1 177 ? 20.949 21.485 24.715 1.00 50.59 177 GLY A N 1
ATOM 1395 C CA . GLY A 1 177 ? 22.301 22.042 24.795 1.00 50.59 177 GLY A CA 1
ATOM 1396 C C . GLY A 1 177 ? 22.390 23.430 24.176 1.00 50.59 177 GLY A C 1
ATOM 1397 O O . GLY A 1 177 ? 21.644 23.764 23.259 1.00 50.59 177 GLY A O 1
ATOM 1398 N N . ASP A 1 178 ? 23.315 24.241 24.680 1.00 56.69 178 ASP A N 1
ATOM 1399 C CA . ASP A 1 178 ? 23.600 25.552 24.112 1.00 56.69 178 ASP A CA 1
ATOM 1400 C C . ASP A 1 178 ? 24.257 25.391 22.735 1.00 56.69 178 ASP A C 1
ATOM 1402 O O . ASP A 1 178 ? 25.461 25.177 22.611 1.00 56.69 178 ASP A O 1
ATOM 1406 N N . TRP A 1 179 ? 23.448 25.483 21.682 1.00 56.34 179 TRP A N 1
ATOM 1407 C CA . TRP A 1 179 ? 23.912 25.385 20.301 1.00 56.34 179 TRP A CA 1
ATOM 1408 C C . TRP A 1 179 ? 24.782 26.575 19.883 1.00 56.34 179 TRP A C 1
ATOM 1410 O O . TRP A 1 179 ? 25.432 26.500 18.841 1.00 56.34 179 TRP A O 1
ATOM 1420 N N . SER A 1 180 ? 24.826 27.665 20.662 1.00 62.06 180 SER A N 1
ATOM 1421 C CA . SER A 1 180 ? 25.578 28.874 20.312 1.00 62.06 180 SER A CA 1
ATOM 1422 C C . SER A 1 180 ? 27.089 28.647 20.212 1.00 62.06 180 SER A C 1
ATOM 1424 O O . SER A 1 180 ? 27.759 29.397 19.503 1.00 62.06 180 SER A O 1
ATOM 1426 N N . VAL A 1 181 ? 27.597 27.576 20.832 1.00 59.19 181 VAL A N 1
ATOM 1427 C CA . VAL A 1 181 ? 29.013 27.184 20.813 1.00 59.19 181 VAL A CA 1
ATOM 1428 C C . VAL A 1 181 ? 29.477 26.584 19.479 1.00 59.19 181 VAL A C 1
ATOM 1430 O O . VAL A 1 181 ? 30.681 26.443 19.266 1.00 59.19 181 VAL A O 1
ATOM 1433 N N . TYR A 1 182 ? 28.557 26.236 18.571 1.00 57.56 182 TYR A N 1
ATOM 1434 C CA . TYR A 1 182 ? 28.887 25.649 17.268 1.00 57.56 182 TYR A CA 1
ATOM 1435 C C . TYR A 1 182 ? 28.878 26.690 16.133 1.00 57.56 182 TYR A C 1
ATOM 1437 O O . TYR A 1 182 ? 28.096 27.645 16.176 1.00 57.56 182 TYR A O 1
ATOM 1445 N N . PRO A 1 183 ? 29.697 26.502 15.075 1.00 56.28 183 PRO A N 1
ATOM 1446 C CA . PRO A 1 183 ? 29.668 27.353 13.888 1.00 56.28 183 PRO A CA 1
ATOM 1447 C C . PRO A 1 183 ? 28.280 27.416 13.245 1.00 56.28 183 PRO A C 1
ATOM 1449 O O . PRO A 1 183 ? 27.522 26.444 13.260 1.00 56.28 183 PRO A O 1
ATOM 1452 N N . GLU A 1 184 ? 27.961 28.550 12.622 1.00 50.41 184 GLU A N 1
ATOM 1453 C CA . GLU A 1 184 ? 26.633 28.816 12.060 1.00 50.41 184 GLU A CA 1
ATOM 1454 C C . GLU A 1 184 ? 26.171 27.760 11.047 1.00 50.41 184 GLU A C 1
ATOM 1456 O O . GLU A 1 184 ? 25.002 27.392 11.063 1.00 50.41 184 GLU A O 1
ATOM 1461 N N . SER A 1 185 ? 27.086 27.202 10.248 1.00 46.09 185 SER A N 1
ATOM 1462 C CA . SER A 1 185 ? 26.803 26.127 9.288 1.00 46.09 185 SER A CA 1
ATOM 1463 C C . SER A 1 185 ? 26.323 24.825 9.937 1.00 46.09 185 SER A C 1
ATOM 1465 O O . SER A 1 185 ? 25.513 24.111 9.351 1.00 46.09 185 SER A O 1
ATOM 1467 N N . ILE A 1 186 ? 26.787 24.513 11.150 1.00 49.25 186 ILE A N 1
ATOM 1468 C CA . ILE A 1 186 ? 26.344 23.338 11.910 1.00 49.25 186 ILE A CA 1
ATOM 1469 C C . ILE A 1 186 ? 25.009 23.641 12.590 1.00 49.25 186 ILE A C 1
ATOM 1471 O O . ILE A 1 186 ? 24.079 22.842 12.506 1.00 49.25 186 ILE A O 1
ATOM 1475 N N . ARG A 1 187 ? 24.870 24.823 13.198 1.00 57.47 187 ARG A N 1
ATOM 1476 C CA . ARG A 1 187 ? 23.610 25.219 13.845 1.00 57.47 187 ARG A CA 1
ATOM 1477 C C . ARG A 1 187 ? 22.452 25.293 12.852 1.00 57.47 187 ARG A C 1
ATOM 1479 O O . ARG A 1 187 ? 21.378 24.799 13.152 1.00 57.47 187 ARG A O 1
ATOM 1486 N N . SER A 1 188 ? 22.640 25.887 11.675 1.00 49.34 188 SER A N 1
ATOM 1487 C CA . SER A 1 188 ? 21.561 26.032 10.688 1.00 49.34 188 SER A CA 1
ATOM 1488 C C . SER A 1 188 ? 21.126 24.699 10.076 1.00 49.34 188 SER A C 1
ATOM 1490 O O . SER A 1 188 ? 19.966 24.557 9.697 1.00 49.34 188 SER A O 1
ATOM 1492 N N . THR A 1 189 ? 22.036 23.725 10.008 1.00 42.88 189 THR A N 1
ATOM 1493 C CA . THR A 1 189 ? 21.787 22.425 9.372 1.00 42.88 189 THR A CA 1
ATOM 1494 C C . THR A 1 189 ? 21.206 21.391 10.343 1.00 42.88 189 THR A C 1
ATOM 1496 O O . THR A 1 189 ? 20.418 20.553 9.913 1.00 42.88 189 THR A O 1
ATOM 1499 N N . TYR A 1 190 ? 21.562 21.452 11.634 1.00 49.00 190 TYR A N 1
ATOM 1500 C CA . TYR A 1 190 ? 21.320 20.362 12.596 1.00 49.00 190 TYR A CA 1
ATOM 1501 C C . TYR A 1 190 ? 20.590 20.784 13.890 1.00 49.00 190 TYR A C 1
ATOM 1503 O O . TYR A 1 190 ? 20.477 19.983 14.817 1.00 49.00 190 TYR A O 1
ATOM 1511 N N . ASN A 1 191 ? 20.093 22.026 13.994 1.00 45.81 191 ASN A N 1
ATOM 1512 C CA . ASN A 1 191 ? 19.326 22.480 15.163 1.00 45.81 191 ASN A CA 1
ATOM 1513 C C . ASN A 1 191 ? 18.064 21.617 15.371 1.00 45.81 191 ASN A C 1
ATOM 1515 O O . ASN A 1 191 ? 17.209 21.536 14.489 1.00 45.81 191 ASN A O 1
ATOM 1519 N N . GLY A 1 192 ? 17.957 20.982 16.542 1.00 45.44 192 GLY A N 1
ATOM 1520 C CA . GLY A 1 192 ? 16.885 20.040 16.887 1.00 45.44 192 GLY A CA 1
ATOM 1521 C C . GLY A 1 192 ? 17.185 18.566 16.575 1.00 45.44 192 GLY A C 1
ATOM 1522 O O . GLY A 1 192 ? 16.349 17.710 16.863 1.00 45.44 192 GLY A O 1
ATOM 1523 N N . GLU A 1 193 ? 18.360 18.244 16.022 1.00 50.34 193 GLU A N 1
ATOM 1524 C CA . GLU A 1 193 ? 18.803 16.867 15.767 1.00 50.34 193 GLU A CA 1
ATOM 1525 C C . GLU A 1 193 ? 19.717 16.329 16.892 1.00 50.34 193 GLU A C 1
ATOM 1527 O O . GLU A 1 193 ? 20.331 17.088 17.644 1.00 50.34 193 GLU A O 1
ATOM 1532 N N . ILE A 1 194 ? 19.824 14.997 17.026 1.00 51.50 194 ILE A N 1
ATOM 1533 C CA . ILE A 1 194 ? 20.779 14.368 17.953 1.00 51.50 194 ILE A CA 1
ATOM 1534 C C . ILE A 1 194 ? 22.100 14.160 17.207 1.00 51.50 194 ILE A C 1
ATOM 1536 O O . ILE A 1 194 ? 22.206 13.290 16.340 1.00 51.50 194 ILE A O 1
ATOM 1540 N N . LEU A 1 195 ? 23.116 14.938 17.573 1.00 49.44 195 LEU A N 1
ATOM 1541 C CA . LEU A 1 195 ? 24.482 14.746 17.096 1.00 49.44 195 LEU A CA 1
ATOM 1542 C C . LEU A 1 195 ? 25.183 13.683 17.947 1.00 49.44 195 LEU A C 1
ATOM 1544 O O . LEU A 1 195 ? 25.270 13.816 19.166 1.00 49.44 195 LEU A O 1
ATOM 1548 N N . TRP A 1 196 ? 25.688 12.629 17.308 1.00 56.19 196 TRP A N 1
ATOM 1549 C CA . TRP A 1 196 ? 26.573 11.649 17.937 1.00 56.19 196 TRP A CA 1
ATOM 1550 C C . TRP A 1 196 ? 28.017 11.953 17.562 1.00 56.19 196 TRP A C 1
ATOM 1552 O O . TRP A 1 196 ? 28.290 12.287 16.418 1.00 56.19 196 TRP A O 1
ATOM 1562 N N . THR A 1 197 ? 28.954 11.792 18.488 1.00 49.88 197 THR A N 1
ATOM 1563 C CA . THR A 1 197 ? 30.391 11.731 18.188 1.00 49.88 197 THR A CA 1
ATOM 1564 C C . THR A 1 197 ? 30.976 10.531 18.918 1.00 49.88 197 THR A C 1
ATOM 1566 O O . THR A 1 197 ? 30.531 10.199 20.017 1.00 49.88 197 THR A O 1
ATOM 1569 N N . ASP A 1 198 ? 31.952 9.861 18.314 1.00 45.56 198 ASP A N 1
ATOM 1570 C CA . ASP A 1 198 ? 32.679 8.755 18.944 1.00 45.56 198 ASP A CA 1
ATOM 1571 C C . ASP A 1 198 ? 33.745 9.248 19.945 1.00 45.56 198 ASP A C 1
ATOM 1573 O O . ASP A 1 198 ? 34.438 8.447 20.570 1.00 45.56 198 ASP A O 1
ATOM 1577 N N . GLY A 1 199 ? 33.887 10.572 20.103 1.00 47.84 199 GLY A N 1
ATOM 1578 C CA . GLY A 1 199 ? 34.884 11.198 20.969 1.00 47.84 199 GLY A CA 1
ATOM 1579 C C . GLY A 1 199 ? 36.322 11.033 20.471 1.00 47.84 199 GLY A C 1
ATOM 1580 O O . GLY A 1 199 ? 37.254 11.451 21.162 1.00 47.84 199 GLY A O 1
ATOM 1581 N N . ASN A 1 200 ? 36.529 10.450 19.287 1.00 49.00 200 ASN A N 1
ATOM 1582 C CA . ASN A 1 200 ? 37.848 10.195 18.742 1.00 49.00 200 ASN A CA 1
ATOM 1583 C C . ASN A 1 200 ? 38.351 11.419 17.968 1.00 49.00 200 ASN A C 1
ATOM 1585 O O . ASN A 1 200 ? 37.957 11.689 16.832 1.00 49.00 200 ASN A O 1
ATOM 1589 N N . GLN A 1 201 ? 39.279 12.159 18.576 1.00 54.84 201 GLN A N 1
ATOM 1590 C CA . GLN A 1 201 ? 39.879 13.341 17.953 1.00 54.84 201 GLN A CA 1
ATOM 1591 C C . GLN A 1 201 ? 40.691 13.023 16.688 1.00 54.84 201 GLN A C 1
ATOM 1593 O O . GLN A 1 201 ? 40.960 13.932 15.910 1.00 54.84 201 GLN A O 1
ATOM 1598 N N . ALA A 1 202 ? 41.056 11.760 16.438 1.00 50.81 202 ALA A N 1
ATOM 1599 C CA . ALA A 1 202 ? 41.781 11.379 15.226 1.00 50.81 202 ALA A CA 1
ATOM 1600 C C . ALA A 1 202 ? 40.939 11.520 13.943 1.00 50.81 202 ALA A C 1
ATOM 1602 O O . ALA A 1 202 ? 41.506 11.665 12.863 1.00 50.81 202 ALA A O 1
ATOM 1603 N N . TYR A 1 203 ? 39.606 11.512 14.054 1.00 48.06 203 TYR A N 1
ATOM 1604 C CA . TYR A 1 203 ? 38.691 11.751 12.931 1.00 48.06 203 TYR A CA 1
ATOM 1605 C C . TYR A 1 203 ? 38.243 13.213 12.823 1.00 48.06 203 TYR A C 1
ATOM 1607 O O . TYR A 1 203 ? 37.409 13.549 11.982 1.00 48.06 203 TYR A O 1
ATOM 1615 N N . ALA A 1 204 ? 38.786 14.096 13.665 1.00 47.72 204 ALA A N 1
ATOM 1616 C CA . ALA A 1 204 ? 38.453 15.506 13.633 1.00 47.72 204 ALA A CA 1
ATOM 1617 C C . ALA A 1 204 ? 38.947 16.164 12.336 1.00 47.72 204 ALA A C 1
ATOM 1619 O O . ALA A 1 204 ? 40.093 15.989 11.917 1.00 47.72 204 ALA A O 1
ATOM 1620 N N . VAL A 1 205 ? 38.092 16.981 11.724 1.00 45.38 205 VAL A N 1
ATOM 1621 C CA . VAL A 1 205 ? 38.494 17.872 10.632 1.00 45.38 205 VAL A CA 1
ATOM 1622 C C . VAL A 1 205 ? 38.755 19.244 11.248 1.00 45.38 205 VAL A C 1
ATOM 1624 O O . VAL A 1 205 ? 37.836 20.012 11.531 1.00 45.38 205 VAL A O 1
ATOM 1627 N N . GLY A 1 206 ? 40.029 19.536 11.520 1.00 63.38 206 GLY A N 1
ATOM 1628 C CA . GLY A 1 206 ? 40.435 20.732 12.264 1.00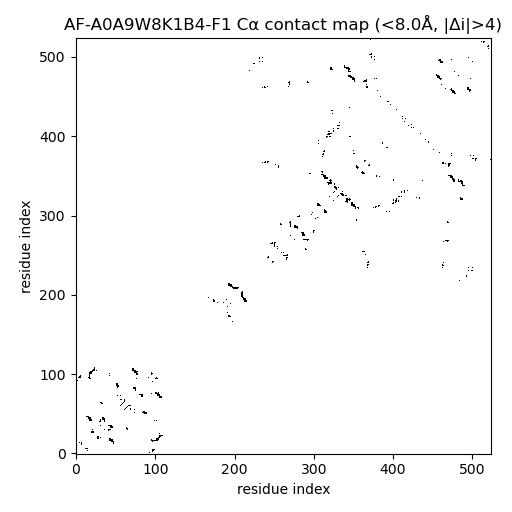 63.38 206 GLY A CA 1
ATOM 1629 C C . GLY A 1 206 ? 40.156 20.592 13.765 1.00 63.38 206 GLY A C 1
ATOM 1630 O O . GLY A 1 206 ? 40.546 19.605 14.377 1.00 63.38 206 GLY A O 1
ATOM 1631 N N . THR A 1 207 ? 39.493 21.579 14.375 1.00 50.78 207 THR A N 1
ATOM 1632 C CA . THR A 1 207 ? 39.092 21.543 15.798 1.00 50.78 207 THR A CA 1
ATOM 1633 C C . THR A 1 207 ? 37.733 20.876 16.034 1.00 50.78 207 THR A C 1
ATOM 1635 O O . THR A 1 207 ? 37.254 20.850 17.166 1.00 50.78 207 THR A O 1
ATOM 1638 N N . MET A 1 208 ? 37.089 20.358 14.984 1.00 43.88 208 MET A N 1
ATOM 1639 C CA . MET A 1 208 ? 35.744 19.789 15.063 1.00 43.88 208 MET A CA 1
ATOM 1640 C C . MET A 1 208 ? 35.799 18.256 15.100 1.00 43.88 208 MET A C 1
ATOM 1642 O O . MET A 1 208 ? 36.302 17.668 14.142 1.00 43.88 208 MET A O 1
ATOM 1646 N N . PRO A 1 209 ? 35.272 17.602 16.157 1.00 53.88 209 PRO A N 1
ATOM 1647 C CA . PRO A 1 209 ? 35.100 16.150 16.201 1.00 53.88 209 PRO A CA 1
ATOM 1648 C C . PRO A 1 209 ? 34.300 15.636 14.998 1.00 53.88 209 PRO A C 1
ATOM 1650 O O . PRO A 1 209 ? 33.445 16.350 14.474 1.00 53.88 209 PRO A O 1
ATOM 1653 N N . ALA A 1 210 ? 34.541 14.395 14.574 1.00 49.00 210 ALA A N 1
ATOM 1654 C CA . ALA A 1 210 ? 33.646 13.738 13.627 1.00 49.00 210 ALA A CA 1
ATOM 1655 C C . ALA A 1 210 ? 32.291 13.483 14.302 1.00 49.00 210 ALA A C 1
ATOM 1657 O O . ALA A 1 210 ? 32.234 12.925 15.404 1.00 49.00 210 ALA A O 1
ATOM 1658 N N . TYR A 1 211 ? 31.208 13.895 13.638 1.00 51.19 211 TYR A N 1
ATOM 1659 C CA . TYR A 1 211 ? 29.843 13.665 14.100 1.00 51.19 211 TYR A CA 1
ATOM 1660 C C . TYR A 1 211 ? 29.102 12.731 13.143 1.00 51.19 211 TYR A C 1
ATOM 1662 O O . TYR A 1 211 ? 29.121 12.929 11.930 1.00 51.19 211 TYR A O 1
ATOM 1670 N N . MET A 1 212 ? 28.408 11.741 13.697 1.00 46.88 212 MET A N 1
ATOM 1671 C CA . MET A 1 212 ? 27.386 10.970 13.004 1.00 46.88 212 MET A CA 1
ATOM 1672 C C . MET A 1 212 ? 26.023 11.596 13.309 1.00 46.88 212 MET A C 1
ATOM 1674 O O . MET A 1 212 ? 25.652 11.786 14.469 1.00 46.88 212 MET A O 1
ATOM 1678 N N . VAL A 1 213 ? 25.275 11.937 12.264 1.00 45.56 213 VAL A N 1
ATOM 1679 C CA . VAL A 1 213 ? 23.941 12.529 12.392 1.00 45.56 213 VAL A CA 1
ATOM 1680 C C . VAL A 1 213 ? 22.915 11.404 12.393 1.00 45.56 213 VAL A C 1
ATOM 1682 O O . VAL A 1 213 ? 22.724 10.738 11.377 1.00 45.56 213 VAL A O 1
ATOM 1685 N N . VAL A 1 214 ? 22.243 11.189 13.524 1.00 42.75 214 VAL A N 1
ATOM 1686 C CA . VAL A 1 214 ? 21.175 10.188 13.630 1.00 42.75 214 VAL A CA 1
ATOM 1687 C C . VAL A 1 214 ? 19.836 10.910 13.710 1.00 42.75 214 VAL A C 1
ATOM 1689 O O . VAL A 1 214 ? 19.472 11.487 14.736 1.00 42.75 214 VAL A O 1
ATOM 1692 N N . ARG A 1 215 ? 19.062 10.863 12.621 1.00 39.97 215 ARG A N 1
ATOM 1693 C CA . ARG A 1 215 ? 17.704 11.418 12.593 1.00 39.97 215 ARG A CA 1
ATOM 1694 C C . ARG A 1 215 ? 16.745 10.517 13.364 1.00 39.97 215 ARG A C 1
ATOM 1696 O O . ARG A 1 215 ? 16.254 9.523 12.834 1.00 39.97 215 ARG A O 1
ATOM 1703 N N . ARG A 1 216 ? 16.409 10.892 14.600 1.00 36.44 216 ARG A N 1
ATOM 1704 C CA . ARG A 1 216 ? 15.195 10.383 15.253 1.00 36.44 216 ARG A CA 1
ATOM 1705 C C . ARG A 1 216 ? 13.987 11.151 14.722 1.00 36.44 216 ARG A C 1
ATOM 1707 O O . ARG A 1 216 ? 13.864 12.349 14.942 1.00 36.44 216 ARG A O 1
ATOM 1714 N N . SER A 1 217 ? 13.075 10.455 14.042 1.00 33.78 217 SER A N 1
ATOM 1715 C CA . SER A 1 217 ? 11.730 10.982 13.793 1.00 33.78 217 SER A CA 1
ATOM 1716 C C . SER A 1 217 ? 11.005 11.073 15.150 1.00 33.78 217 SER A C 1
ATOM 1718 O O . SER A 1 217 ? 10.936 10.047 15.829 1.00 33.78 217 SER A O 1
ATOM 1720 N N . PRO A 1 218 ? 10.478 12.239 15.573 1.00 33.59 218 PRO A N 1
ATOM 1721 C CA . PRO A 1 218 ? 9.991 12.457 16.945 1.00 33.59 218 PRO A CA 1
ATOM 1722 C C . PRO A 1 218 ? 8.821 11.575 17.421 1.00 33.59 218 PRO A C 1
ATOM 1724 O O . PRO A 1 218 ? 8.425 11.688 18.574 1.00 33.59 218 PRO A O 1
ATOM 1727 N N . SER A 1 219 ? 8.249 10.710 16.577 1.00 32.12 219 SER A N 1
ATOM 1728 C CA . SER A 1 219 ? 6.985 10.015 16.865 1.00 32.12 219 SER A CA 1
ATOM 1729 C C . SER A 1 219 ? 6.976 8.494 16.648 1.00 32.12 219 SER A C 1
ATOM 1731 O O . SER A 1 219 ? 5.902 7.901 16.640 1.00 32.12 219 SER A O 1
ATOM 1733 N N . VAL A 1 220 ? 8.129 7.818 16.508 1.00 38.50 220 VAL A N 1
ATOM 1734 C CA . VAL A 1 220 ? 8.159 6.337 16.413 1.00 38.50 220 VAL A CA 1
ATOM 1735 C C . VAL A 1 220 ? 9.323 5.741 17.212 1.00 38.50 220 VAL A C 1
ATOM 1737 O O . VAL A 1 220 ? 10.462 5.794 16.752 1.00 38.50 220 VAL A O 1
ATOM 1740 N N . PRO A 1 221 ? 9.073 5.127 18.382 1.00 34.75 221 PRO A N 1
ATOM 1741 C CA . PRO A 1 221 ? 10.123 4.469 19.159 1.00 34.75 221 PRO A CA 1
ATOM 1742 C C . PRO A 1 221 ? 10.612 3.124 18.581 1.00 34.75 221 PRO A C 1
ATOM 1744 O O . PRO A 1 221 ? 11.588 2.586 19.095 1.00 34.75 221 PRO A O 1
ATOM 1747 N N . THR A 1 222 ? 9.955 2.547 17.561 1.00 36.47 222 THR A N 1
ATOM 1748 C CA . THR A 1 222 ? 10.176 1.133 17.169 1.00 36.47 222 THR A CA 1
ATOM 1749 C C . THR A 1 222 ? 10.163 0.811 15.664 1.00 36.47 222 THR A C 1
ATOM 1751 O O . THR A 1 222 ? 10.206 -0.362 15.303 1.00 36.47 222 THR A O 1
ATOM 1754 N N . GLY A 1 223 ? 10.142 1.796 14.761 1.00 36.25 223 GLY A N 1
ATOM 1755 C CA . GLY A 1 223 ? 10.257 1.530 13.317 1.00 36.25 223 GLY A CA 1
ATOM 1756 C C . GLY A 1 223 ? 11.722 1.385 12.874 1.00 36.25 223 GLY A C 1
ATOM 1757 O O . GLY A 1 223 ? 12.549 2.171 13.344 1.00 36.25 223 GLY A O 1
ATOM 1758 N N . PRO A 1 224 ? 12.078 0.439 11.981 1.00 35.22 224 PRO A N 1
ATOM 1759 C CA . PRO A 1 224 ? 13.427 0.371 11.430 1.00 35.22 224 PRO A CA 1
ATOM 1760 C C . PRO A 1 224 ? 13.718 1.632 10.607 1.00 35.22 224 PRO A C 1
ATOM 1762 O O . PRO A 1 224 ? 12.973 1.990 9.694 1.00 35.22 224 PRO A O 1
ATOM 1765 N N . VAL A 1 225 ? 14.811 2.314 10.947 1.00 37.72 225 VAL A N 1
ATOM 1766 C CA . VAL A 1 225 ? 15.405 3.351 10.102 1.00 37.72 225 VAL A CA 1
ATOM 1767 C C . VAL A 1 225 ? 16.101 2.617 8.964 1.00 37.72 225 VAL A C 1
ATOM 1769 O O . VAL A 1 225 ? 17.131 1.990 9.188 1.00 37.72 225 VAL A O 1
ATOM 1772 N N . VAL A 1 226 ? 15.510 2.635 7.770 1.00 47.47 226 VAL A N 1
ATOM 1773 C CA . VAL A 1 226 ? 16.127 2.021 6.591 1.00 47.47 226 VAL A CA 1
ATOM 1774 C C . VAL A 1 226 ? 16.956 3.085 5.885 1.00 47.47 226 VAL A C 1
ATOM 1776 O O . VAL A 1 226 ? 16.421 4.090 5.410 1.00 47.47 226 VAL A O 1
ATOM 1779 N N . GLU A 1 227 ? 18.272 2.898 5.854 1.00 55.09 227 GLU A N 1
ATOM 1780 C CA . GLU A 1 227 ? 19.157 3.779 5.095 1.00 55.09 227 GLU A CA 1
ATOM 1781 C C . GLU A 1 227 ? 18.857 3.665 3.594 1.00 55.09 227 GLU A C 1
ATOM 1783 O O . GLU A 1 227 ? 18.512 2.598 3.088 1.00 55.09 227 GLU A O 1
ATOM 1788 N N . VAL A 1 228 ? 19.029 4.756 2.840 1.00 55.44 228 VAL A N 1
ATOM 1789 C CA . VAL A 1 228 ? 18.788 4.768 1.381 1.00 55.44 228 VAL A CA 1
ATOM 1790 C C . VAL A 1 228 ? 19.613 3.689 0.655 1.00 55.44 228 VAL A C 1
ATOM 1792 O O . VAL A 1 228 ? 19.142 3.124 -0.332 1.00 55.44 228 VAL A O 1
ATOM 1795 N N . GLY A 1 229 ? 20.803 3.349 1.171 1.00 64.62 229 GLY A N 1
ATOM 1796 C CA . GLY A 1 229 ? 21.614 2.231 0.675 1.00 64.62 229 GLY A CA 1
ATOM 1797 C C . GLY A 1 229 ? 20.906 0.876 0.787 1.00 64.62 229 GLY A C 1
ATOM 1798 O O . GLY A 1 229 ? 20.869 0.126 -0.185 1.00 64.62 229 GLY A O 1
ATOM 1799 N N . GLN A 1 230 ? 20.234 0.615 1.910 1.00 80.50 230 GLN A N 1
ATOM 1800 C CA . GLN A 1 230 ? 19.513 -0.638 2.155 1.00 80.50 230 GLN A CA 1
ATOM 1801 C C . GLN A 1 230 ? 18.289 -0.791 1.240 1.00 80.50 230 GLN A C 1
ATOM 1803 O O . GLN A 1 230 ? 18.003 -1.890 0.778 1.00 80.50 230 GLN A O 1
ATOM 1808 N N . LEU A 1 231 ? 17.581 0.300 0.914 1.00 84.81 231 LEU A N 1
ATOM 1809 C CA . LEU A 1 231 ? 16.466 0.251 -0.047 1.00 84.81 231 LEU A CA 1
ATOM 1810 C C . LEU A 1 231 ? 16.954 -0.045 -1.473 1.00 84.81 231 LEU A C 1
ATOM 1812 O O . LEU A 1 231 ? 16.320 -0.804 -2.207 1.00 84.81 231 LEU A O 1
ATOM 1816 N N . LYS A 1 232 ? 18.098 0.527 -1.868 1.00 88.81 232 LYS A N 1
ATOM 1817 C CA . LYS A 1 232 ? 18.729 0.239 -3.163 1.00 88.81 232 LYS A CA 1
ATOM 1818 C C . LYS A 1 232 ? 19.114 -1.240 -3.268 1.00 88.81 232 LYS A C 1
ATOM 1820 O O . LYS A 1 232 ? 18.800 -1.883 -4.269 1.00 88.81 232 LYS A O 1
ATOM 1825 N N . GLU A 1 233 ? 19.750 -1.775 -2.229 1.00 89.44 233 GLU A N 1
ATOM 1826 C CA . GLU A 1 233 ? 20.123 -3.191 -2.132 1.00 89.44 233 GLU A CA 1
ATOM 1827 C C . GLU A 1 233 ? 18.901 -4.109 -2.131 1.00 89.44 233 GLU A C 1
ATOM 1829 O O . GLU A 1 233 ? 18.869 -5.069 -2.898 1.00 89.44 233 GLU A O 1
ATOM 1834 N N . LEU A 1 234 ? 17.862 -3.771 -1.362 1.00 90.44 234 LEU A N 1
ATOM 1835 C CA . LEU A 1 234 ? 16.600 -4.507 -1.341 1.00 90.44 234 LEU A CA 1
ATOM 1836 C C . LEU A 1 234 ? 15.990 -4.597 -2.743 1.00 90.44 234 LEU A C 1
ATOM 1838 O O . LEU A 1 234 ? 15.599 -5.678 -3.177 1.00 90.44 234 LEU A O 1
ATOM 1842 N N . PHE A 1 235 ? 15.923 -3.484 -3.477 1.00 94.88 235 PHE A N 1
ATOM 1843 C CA . PHE A 1 235 ? 15.386 -3.502 -4.836 1.00 94.88 235 PHE A CA 1
ATOM 1844 C C . PHE A 1 235 ? 16.210 -4.393 -5.773 1.00 94.88 235 PHE A C 1
ATOM 1846 O O . PHE A 1 235 ? 15.634 -5.208 -6.494 1.00 94.88 235 PHE A O 1
ATOM 1853 N N . LEU A 1 236 ? 17.542 -4.276 -5.738 1.00 93.25 236 LEU A N 1
ATOM 1854 C CA . LEU A 1 236 ? 18.436 -5.122 -6.535 1.00 93.25 236 LEU A CA 1
ATOM 1855 C C . LEU A 1 236 ? 18.258 -6.602 -6.201 1.00 93.25 236 LEU A C 1
ATOM 1857 O O . LEU A 1 236 ? 18.135 -7.417 -7.113 1.00 93.25 236 LEU A O 1
ATOM 1861 N N . GLN A 1 237 ? 18.194 -6.942 -4.915 1.00 94.44 237 GLN A N 1
ATOM 1862 C CA . GLN A 1 237 ? 17.955 -8.303 -4.455 1.00 94.44 237 GLN A CA 1
ATOM 1863 C C . GLN A 1 237 ? 16.632 -8.839 -5.013 1.00 94.44 237 GLN A C 1
ATOM 1865 O O . GLN A 1 237 ? 16.628 -9.871 -5.679 1.00 94.44 237 GLN A O 1
ATOM 1870 N N . LYS A 1 238 ? 15.518 -8.122 -4.810 1.00 94.50 238 LYS A N 1
ATOM 1871 C CA . LYS A 1 238 ? 14.189 -8.560 -5.271 1.00 94.50 238 LYS A CA 1
ATOM 1872 C C . LYS A 1 238 ? 14.110 -8.692 -6.787 1.00 94.50 238 LYS A C 1
ATOM 1874 O O . LYS A 1 238 ? 13.512 -9.636 -7.297 1.00 94.50 238 LYS A O 1
ATOM 1879 N N . ARG A 1 239 ? 14.743 -7.777 -7.519 1.00 94.12 239 ARG A N 1
ATOM 1880 C CA . ARG A 1 239 ? 14.829 -7.842 -8.979 1.00 94.12 239 ARG A CA 1
ATOM 1881 C C . ARG A 1 239 ? 15.655 -9.042 -9.450 1.00 94.12 239 ARG A C 1
ATOM 1883 O O . ARG A 1 239 ? 15.230 -9.735 -10.368 1.00 94.12 239 ARG A O 1
ATOM 1890 N N . GLN A 1 240 ? 16.792 -9.327 -8.817 1.00 93.38 240 GLN A N 1
ATOM 1891 C CA . GLN A 1 240 ? 17.604 -10.504 -9.139 1.00 93.38 240 GLN A CA 1
ATOM 1892 C C . GLN A 1 240 ? 16.885 -11.813 -8.808 1.00 93.38 240 GLN A C 1
ATOM 1894 O O . GLN A 1 240 ? 16.924 -12.735 -9.613 1.00 93.38 240 GLN A O 1
ATOM 1899 N N . GLU A 1 241 ? 16.239 -11.903 -7.643 1.00 93.75 241 GLU A N 1
ATOM 1900 C CA . GLU A 1 241 ? 15.419 -13.058 -7.254 1.00 93.75 241 GLU A CA 1
ATOM 1901 C C . GLU A 1 241 ? 14.322 -13.314 -8.292 1.00 93.75 241 GLU A C 1
ATOM 1903 O O . GLU A 1 241 ? 14.172 -14.440 -8.757 1.00 93.75 241 GLU A O 1
ATOM 1908 N N . PHE A 1 242 ? 13.628 -12.256 -8.721 1.00 94.12 242 PHE A N 1
ATOM 1909 C CA . PHE A 1 242 ? 12.588 -12.339 -9.740 1.00 94.12 242 PHE A CA 1
ATOM 1910 C C . PHE A 1 242 ? 13.114 -12.895 -11.072 1.00 94.12 242 PHE A C 1
ATOM 1912 O O . PHE A 1 242 ? 12.535 -13.831 -11.613 1.00 94.12 242 PHE A O 1
ATOM 1919 N N . TRP A 1 243 ? 14.223 -12.367 -11.596 1.00 92.19 243 TRP A N 1
ATOM 1920 C CA . TRP A 1 243 ? 14.751 -12.798 -12.899 1.00 92.19 243 TRP A CA 1
ATOM 1921 C C . TRP A 1 243 ? 15.543 -14.112 -12.868 1.00 92.19 243 TRP A C 1
ATOM 1923 O O . TRP A 1 243 ? 15.746 -14.717 -13.918 1.00 92.19 243 TRP A O 1
ATOM 1933 N N . LYS A 1 244 ? 15.986 -14.575 -11.692 1.00 93.44 244 LYS A N 1
ATOM 1934 C CA . LYS A 1 244 ? 16.597 -15.905 -11.526 1.00 93.44 244 LYS A CA 1
ATOM 1935 C C . LYS A 1 244 ? 15.568 -17.035 -11.536 1.00 93.44 244 LYS A C 1
ATOM 1937 O O . LYS A 1 244 ? 15.952 -18.177 -11.779 1.00 93.44 244 LYS A O 1
ATOM 1942 N N . ASP A 1 245 ? 14.299 -16.739 -11.261 1.00 93.62 245 ASP A N 1
ATOM 1943 C CA . ASP A 1 245 ? 13.228 -17.729 -11.319 1.00 93.62 245 ASP A CA 1
ATOM 1944 C C . ASP A 1 245 ? 12.826 -17.994 -12.786 1.00 93.62 245 ASP A C 1
ATOM 1946 O O . ASP A 1 245 ? 12.321 -17.089 -13.462 1.00 93.62 245 ASP A O 1
ATOM 1950 N N . PRO A 1 246 ? 13.025 -19.220 -13.310 1.00 90.56 246 PRO A N 1
ATOM 1951 C CA . PRO A 1 246 ? 12.701 -19.542 -14.697 1.00 90.56 246 PRO A CA 1
ATOM 1952 C C . PRO A 1 246 ? 11.201 -19.430 -15.014 1.00 90.56 246 PRO A C 1
ATOM 1954 O O . PRO A 1 246 ? 10.845 -19.247 -16.179 1.00 90.56 246 PRO A O 1
ATOM 1957 N N . ALA A 1 247 ? 10.314 -19.511 -14.014 1.00 93.12 247 ALA A N 1
ATOM 1958 C CA . ALA A 1 247 ? 8.874 -19.370 -14.220 1.00 93.12 247 ALA A CA 1
ATOM 1959 C C . ALA A 1 247 ? 8.439 -17.905 -14.418 1.00 93.12 247 ALA A C 1
ATOM 1961 O O . ALA A 1 247 ? 7.402 -17.659 -15.037 1.00 93.12 247 ALA A O 1
ATOM 1962 N N . SER A 1 248 ? 9.247 -16.921 -13.997 1.00 92.06 248 SER A N 1
ATOM 1963 C CA . SER A 1 248 ? 8.927 -15.492 -14.140 1.00 92.06 248 SER A CA 1
ATOM 1964 C C . SER A 1 248 ? 8.678 -15.078 -15.586 1.00 92.06 248 SER A C 1
ATOM 1966 O O . SER A 1 248 ? 7.717 -14.364 -15.865 1.00 92.06 248 SER A O 1
ATOM 1968 N N . ALA A 1 249 ? 9.521 -15.529 -16.520 1.00 89.31 249 ALA A N 1
ATOM 1969 C CA . ALA A 1 249 ? 9.385 -15.177 -17.932 1.00 89.31 249 ALA A CA 1
ATOM 1970 C C . ALA A 1 249 ? 8.079 -15.727 -18.531 1.00 89.31 249 ALA A C 1
ATOM 1972 O O . ALA A 1 249 ? 7.357 -14.998 -19.214 1.00 89.31 249 ALA A O 1
ATOM 1973 N N . GLY A 1 250 ? 7.746 -16.984 -18.217 1.00 91.94 250 GLY A N 1
ATOM 1974 C CA . GLY A 1 250 ? 6.502 -17.621 -18.654 1.00 91.94 250 GLY A CA 1
ATOM 1975 C C . GLY A 1 250 ? 5.266 -16.924 -18.087 1.00 91.94 250 GLY A C 1
ATOM 1976 O O . GLY A 1 250 ? 4.339 -16.603 -18.832 1.00 91.94 250 GLY A O 1
ATOM 1977 N N . ASP A 1 251 ? 5.277 -16.603 -16.792 1.00 93.56 251 ASP A N 1
ATOM 1978 C CA . ASP A 1 251 ? 4.171 -15.882 -16.169 1.00 93.56 251 ASP A CA 1
ATOM 1979 C C . ASP A 1 251 ? 4.003 -14.463 -16.737 1.00 93.56 251 ASP A C 1
ATOM 1981 O O . ASP A 1 251 ? 2.873 -14.015 -16.951 1.00 93.56 251 ASP A O 1
ATOM 1985 N N . LEU A 1 252 ? 5.099 -13.735 -16.986 1.00 91.19 252 LEU A N 1
ATOM 1986 C CA . LEU A 1 252 ? 5.051 -12.399 -17.589 1.00 91.19 252 LEU A CA 1
ATOM 1987 C C . LEU A 1 252 ? 4.446 -12.441 -18.990 1.00 91.19 252 LEU A C 1
ATOM 1989 O O . LEU A 1 252 ? 3.601 -11.606 -19.324 1.00 91.19 252 LEU A O 1
ATOM 1993 N N . GLU A 1 253 ? 4.846 -13.419 -19.799 1.00 90.25 253 GLU A N 1
ATOM 1994 C CA . GLU A 1 253 ? 4.307 -13.612 -21.139 1.00 90.25 253 GLU A CA 1
ATOM 1995 C C . GLU A 1 253 ? 2.810 -13.950 -21.100 1.00 90.25 253 GLU A C 1
ATOM 1997 O O . GLU A 1 253 ? 2.007 -13.319 -21.799 1.00 90.25 253 GLU A O 1
ATOM 2002 N N . ALA A 1 254 ? 2.409 -14.877 -20.229 1.00 91.44 254 ALA A N 1
ATOM 2003 C CA . ALA A 1 254 ? 1.010 -15.218 -20.002 1.00 91.44 254 ALA A CA 1
ATOM 2004 C C . ALA A 1 254 ? 0.195 -14.006 -19.519 1.00 91.44 254 ALA A C 1
ATOM 2006 O O . ALA A 1 254 ? -0.912 -13.751 -20.000 1.00 91.44 254 ALA A O 1
ATOM 2007 N N . TYR A 1 255 ? 0.734 -13.211 -18.593 1.00 90.25 255 TYR A N 1
ATOM 2008 C CA . TYR A 1 255 ? 0.077 -12.012 -18.070 1.00 90.25 255 TYR A CA 1
ATOM 2009 C C . TYR A 1 255 ? -0.079 -10.928 -19.142 1.00 90.25 255 TYR A C 1
ATOM 2011 O O . TYR A 1 255 ? -1.159 -10.343 -19.279 1.00 90.25 255 TYR A O 1
ATOM 2019 N N . ALA A 1 256 ? 0.951 -10.706 -19.964 1.00 86.19 256 ALA A N 1
ATOM 2020 C CA . ALA A 1 256 ? 0.890 -9.784 -21.093 1.00 86.19 256 ALA A CA 1
ATOM 2021 C C . ALA A 1 256 ? -0.194 -10.193 -22.106 1.00 86.19 256 ALA A C 1
ATOM 2023 O O . ALA A 1 256 ? -0.911 -9.332 -22.622 1.00 86.19 256 ALA A O 1
ATOM 2024 N N . ARG A 1 257 ? -0.368 -11.502 -22.336 1.00 87.25 257 ARG A N 1
ATOM 2025 C CA . ARG A 1 257 ? -1.396 -12.075 -23.224 1.00 87.25 257 ARG A CA 1
ATOM 2026 C C . ARG A 1 257 ? -2.778 -12.219 -22.582 1.00 87.25 257 ARG A C 1
ATOM 2028 O O . ARG A 1 257 ? -3.735 -12.498 -23.300 1.00 87.25 257 ARG A O 1
ATOM 2035 N N . ARG A 1 258 ? -2.906 -11.971 -21.272 1.00 88.56 258 ARG A N 1
ATOM 2036 C CA . ARG A 1 258 ? -4.146 -12.162 -20.491 1.00 88.56 258 ARG A CA 1
ATOM 2037 C C . ARG A 1 258 ? -4.624 -13.615 -20.509 1.00 88.56 258 ARG A C 1
ATOM 2039 O O . ARG A 1 258 ? -5.808 -13.884 -20.694 1.00 88.56 258 ARG A O 1
ATOM 2046 N N . ASP A 1 259 ? -3.686 -14.540 -20.370 1.00 92.31 259 ASP A N 1
ATOM 2047 C CA . ASP A 1 259 ? -3.987 -15.962 -20.363 1.00 92.31 259 ASP A CA 1
ATOM 2048 C C . ASP A 1 259 ? -4.647 -16.372 -19.039 1.00 92.31 259 ASP A C 1
ATOM 2050 O O . ASP A 1 259 ? -3.993 -16.609 -18.027 1.00 92.31 259 ASP A O 1
ATOM 2054 N N . ASP A 1 260 ? -5.976 -16.460 -19.049 1.00 93.31 260 ASP A N 1
ATOM 2055 C CA . ASP A 1 260 ? -6.753 -16.874 -17.880 1.00 93.31 260 ASP A CA 1
ATOM 2056 C C . ASP A 1 260 ? -6.673 -18.388 -17.599 1.00 93.31 260 ASP A C 1
ATOM 2058 O O . ASP A 1 260 ? -7.180 -18.848 -16.573 1.00 93.31 260 ASP A O 1
ATOM 2062 N N . THR A 1 261 ? -6.039 -19.161 -18.489 1.00 94.31 261 THR A N 1
ATOM 2063 C CA . THR A 1 261 ? -5.803 -20.604 -18.323 1.00 94.31 261 THR A CA 1
ATOM 2064 C C . THR A 1 261 ? -4.439 -20.908 -17.708 1.00 94.31 261 THR A C 1
ATOM 2066 O O . THR A 1 261 ? -4.289 -21.941 -17.057 1.00 94.31 261 THR A O 1
ATOM 2069 N N . HIS A 1 262 ? -3.482 -19.983 -17.823 1.00 93.94 262 HIS A N 1
ATOM 2070 C CA . HIS A 1 262 ? -2.133 -20.119 -17.273 1.00 93.94 262 HIS A CA 1
ATOM 2071 C C . HIS A 1 262 ? -2.129 -20.224 -15.744 1.00 93.94 262 HIS A C 1
ATOM 2073 O O . HIS A 1 262 ? -2.900 -19.557 -15.046 1.00 93.94 262 HIS A O 1
ATOM 2079 N N . GLU A 1 263 ? -1.257 -21.063 -15.192 1.00 92.31 263 GLU A N 1
ATOM 2080 C CA . GLU A 1 263 ? -1.013 -21.147 -13.751 1.00 92.31 263 GLU A CA 1
ATOM 2081 C C . GLU A 1 263 ? 0.125 -20.215 -13.353 1.00 92.31 263 GLU A C 1
ATOM 2083 O O . GLU A 1 263 ? 1.293 -20.556 -13.467 1.00 92.31 263 GLU A O 1
ATOM 2088 N N . TYR A 1 264 ? -0.240 -19.029 -12.872 1.00 89.19 264 TYR A N 1
ATOM 2089 C CA . TYR A 1 264 ? 0.717 -18.071 -12.334 1.00 89.19 264 TYR A CA 1
ATOM 2090 C C . TYR A 1 264 ? 1.295 -18.573 -11.006 1.00 89.19 264 TYR A C 1
ATOM 2092 O O . TYR A 1 264 ? 0.575 -18.637 -10.005 1.00 89.19 264 TYR A O 1
ATOM 2100 N N . THR A 1 265 ? 2.581 -18.922 -10.994 1.00 87.75 265 THR A N 1
ATOM 2101 C CA . THR A 1 265 ? 3.272 -19.454 -9.807 1.00 87.75 265 THR A CA 1
ATOM 2102 C C . THR A 1 265 ? 4.168 -18.424 -9.130 1.00 87.75 265 THR A C 1
ATOM 2104 O O . THR A 1 265 ? 4.379 -18.502 -7.918 1.00 87.75 265 THR A O 1
ATOM 2107 N N . VAL A 1 266 ? 4.678 -17.450 -9.887 1.00 86.38 266 VAL A N 1
ATOM 2108 C CA . VAL A 1 266 ? 5.611 -16.427 -9.398 1.00 86.38 266 VAL A CA 1
ATOM 2109 C C . VAL A 1 266 ? 4.912 -15.092 -9.204 1.00 86.38 266 VAL A C 1
ATOM 2111 O O . VAL A 1 266 ? 5.115 -14.420 -8.188 1.00 86.38 266 VAL A O 1
ATOM 2114 N N . LEU A 1 267 ? 4.080 -14.690 -10.169 1.00 85.00 267 LEU A N 1
ATOM 2115 C CA . LEU A 1 267 ? 3.410 -13.395 -10.104 1.00 85.00 267 LEU A CA 1
ATOM 2116 C C . LEU A 1 267 ? 2.347 -13.400 -9.002 1.00 85.00 267 LEU A C 1
ATOM 2118 O O . LEU A 1 267 ? 1.396 -14.181 -9.019 1.00 85.00 267 LEU A O 1
ATOM 2122 N N . LYS A 1 268 ? 2.508 -12.496 -8.033 1.00 83.44 268 LYS A N 1
ATOM 2123 C CA . LYS A 1 268 ? 1.595 -12.337 -6.892 1.00 83.44 268 LYS A CA 1
ATOM 2124 C C . LYS A 1 268 ? 0.727 -11.094 -7.051 1.00 83.44 268 LYS A C 1
ATOM 2126 O O . LYS A 1 268 ? 0.985 -10.233 -7.886 1.00 83.44 268 LYS A O 1
ATOM 2131 N N . GLY A 1 269 ? -0.308 -10.989 -6.217 1.00 78.31 269 GLY A N 1
ATOM 2132 C CA . GLY A 1 269 ? -1.174 -9.807 -6.162 1.00 78.31 269 GLY A CA 1
ATOM 2133 C C . GLY A 1 269 ? -2.175 -9.699 -7.319 1.00 78.31 269 GLY A C 1
ATOM 2134 O O . GLY A 1 269 ? -2.610 -8.590 -7.645 1.00 78.31 269 GLY A O 1
ATOM 2135 N N . PHE A 1 270 ? -2.522 -10.829 -7.944 1.00 87.81 270 PHE A N 1
ATOM 2136 C CA . PHE A 1 270 ? -3.716 -10.959 -8.784 1.00 87.81 270 PHE A CA 1
ATOM 2137 C C . PHE A 1 270 ? -4.989 -11.000 -7.946 1.00 87.81 270 PHE A C 1
ATOM 2139 O O . PHE A 1 270 ? -4.948 -11.093 -6.715 1.00 87.81 270 PHE A O 1
ATOM 2146 N N . ILE A 1 271 ? -6.134 -10.927 -8.625 1.00 89.00 271 ILE A N 1
ATOM 2147 C CA . ILE A 1 271 ? -7.426 -11.115 -7.974 1.00 89.00 271 ILE A CA 1
ATOM 2148 C C . ILE A 1 271 ? -7.442 -12.473 -7.246 1.00 89.00 271 ILE A C 1
ATOM 2150 O O . ILE A 1 271 ? -7.136 -13.498 -7.860 1.00 89.00 271 ILE A O 1
ATOM 2154 N N . PRO A 1 272 ? -7.806 -12.510 -5.947 1.00 88.19 272 PRO A N 1
ATOM 2155 C CA . PRO A 1 272 ? -7.903 -13.756 -5.199 1.00 88.19 272 PRO A CA 1
ATOM 2156 C C . PRO A 1 272 ? -8.788 -14.789 -5.913 1.00 88.19 272 PRO A C 1
ATOM 2158 O O . PRO A 1 272 ? -9.845 -14.412 -6.427 1.00 88.19 272 PRO A O 1
ATOM 2161 N N . PRO A 1 273 ? -8.448 -16.094 -5.876 1.00 88.44 273 PRO A N 1
ATOM 2162 C CA . PRO A 1 273 ? -9.230 -17.137 -6.547 1.00 88.44 273 PRO A CA 1
ATOM 2163 C C . PRO A 1 273 ? -10.721 -17.128 -6.184 1.00 88.44 273 PRO A C 1
ATOM 2165 O O . PRO A 1 273 ? -11.573 -17.415 -7.015 1.00 88.44 273 PRO A O 1
ATOM 2168 N N . THR A 1 274 ? -11.053 -16.726 -4.955 1.00 90.75 274 THR A N 1
ATOM 2169 C CA . THR A 1 274 ? -12.432 -16.618 -4.452 1.00 90.75 274 THR A CA 1
ATOM 2170 C C . THR A 1 274 ? -13.254 -15.491 -5.087 1.00 90.75 274 THR A C 1
ATOM 2172 O O . THR A 1 274 ? -14.471 -15.440 -4.879 1.00 90.75 274 THR A O 1
ATOM 2175 N N . LEU A 1 275 ? -12.615 -14.569 -5.809 1.00 90.94 275 LEU A N 1
ATOM 2176 C CA . LEU A 1 275 ? -13.252 -13.473 -6.539 1.00 90.94 275 LEU A CA 1
ATOM 2177 C C . LEU A 1 275 ? -13.264 -13.694 -8.056 1.00 90.94 275 LEU A C 1
ATOM 2179 O O . LEU A 1 275 ? -14.03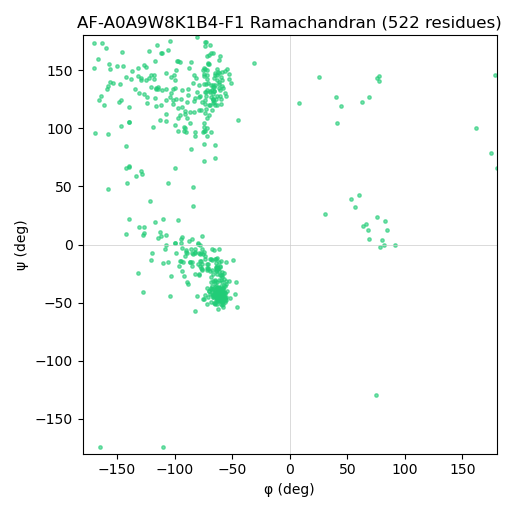6 -13.026 -8.740 1.00 90.94 275 LEU A O 1
ATOM 2183 N N . VAL A 1 276 ? -12.471 -14.631 -8.585 1.00 92.94 276 VAL A N 1
ATOM 2184 C CA . VAL A 1 276 ? -12.476 -14.967 -10.016 1.00 92.94 276 VAL A CA 1
ATOM 2185 C C . VAL A 1 276 ? -13.865 -15.465 -10.427 1.00 92.94 276 VAL A C 1
ATOM 2187 O O . VAL A 1 276 ? -14.482 -16.277 -9.739 1.00 92.94 276 VAL A O 1
ATOM 2190 N N . GLY A 1 277 ? -14.380 -14.939 -11.538 1.00 92.75 277 GLY A N 1
ATOM 2191 C CA . GLY A 1 277 ? -15.724 -15.219 -12.037 1.00 92.75 277 GLY A CA 1
ATOM 2192 C C . GLY A 1 277 ? -16.846 -14.465 -11.318 1.00 92.75 277 GLY A C 1
ATOM 2193 O O . GLY A 1 277 ? -17.991 -14.599 -11.733 1.00 92.75 277 GLY A O 1
ATOM 2194 N N . LYS A 1 278 ? -16.557 -13.662 -10.282 1.00 92.75 278 LYS A N 1
ATOM 2195 C CA . LYS A 1 278 ? -17.540 -12.753 -9.668 1.00 92.75 278 LYS A CA 1
ATOM 2196 C C . LYS A 1 278 ? -17.560 -11.410 -10.383 1.00 92.75 278 LYS A C 1
ATOM 2198 O O . LYS A 1 278 ? -16.549 -10.981 -10.940 1.00 92.75 278 LYS A O 1
ATOM 2203 N N . GLU A 1 279 ? -18.711 -10.747 -10.345 1.00 91.44 279 GLU A N 1
ATOM 2204 C CA . GLU A 1 279 ? -18.858 -9.393 -10.870 1.00 91.44 279 GLU A CA 1
ATOM 2205 C C . GLU A 1 279 ? -17.902 -8.420 -10.166 1.00 91.44 279 GLU A C 1
ATOM 2207 O O . GLU A 1 279 ? -17.662 -8.503 -8.956 1.00 91.44 279 GLU A O 1
ATOM 2212 N N . THR A 1 280 ? -17.345 -7.481 -10.932 1.00 85.88 280 THR A N 1
ATOM 2213 C CA . THR A 1 280 ? -16.626 -6.341 -10.364 1.00 85.88 280 THR A CA 1
ATOM 2214 C C . THR A 1 280 ? -17.589 -5.512 -9.505 1.00 85.88 280 THR A C 1
ATOM 2216 O O . THR A 1 280 ? -18.801 -5.577 -9.716 1.00 85.88 280 THR A O 1
ATOM 2219 N N . PRO A 1 281 ? -17.111 -4.685 -8.556 1.00 76.94 281 PRO A N 1
ATOM 2220 C CA . PRO A 1 281 ? -17.991 -3.946 -7.641 1.00 76.94 281 PRO A CA 1
ATOM 2221 C C . PRO A 1 281 ? -19.066 -3.061 -8.295 1.00 76.94 281 PRO A C 1
ATOM 2223 O O . PRO A 1 281 ? -19.986 -2.627 -7.612 1.00 76.94 281 PRO A O 1
ATOM 2226 N N . ARG A 1 282 ? -18.959 -2.773 -9.600 1.00 78.12 282 ARG A N 1
ATOM 2227 C CA . ARG A 1 282 ? -19.945 -1.998 -10.371 1.00 78.12 282 ARG A CA 1
ATOM 2228 C C . ARG A 1 282 ? -20.685 -2.818 -11.436 1.00 78.12 282 ARG A C 1
ATOM 2230 O O . ARG A 1 282 ? -21.351 -2.230 -12.281 1.00 78.12 282 ARG A O 1
ATOM 2237 N N . GLY A 1 283 ? -20.548 -4.146 -11.427 1.00 76.19 283 GLY A N 1
ATOM 2238 C CA . GLY A 1 283 ? -21.278 -5.061 -12.314 1.00 76.19 283 GLY A CA 1
ATOM 2239 C C . GLY A 1 283 ? -20.901 -4.973 -13.797 1.00 76.19 283 GLY A C 1
ATOM 2240 O O . GLY A 1 283 ? -21.615 -5.489 -14.649 1.00 76.19 283 GLY A O 1
ATOM 2241 N N . GLN A 1 284 ? -19.806 -4.293 -14.151 1.00 73.31 284 GLN A N 1
ATOM 2242 C CA . GLN A 1 284 ? -19.488 -4.002 -15.558 1.00 73.31 284 GLN A CA 1
ATOM 2243 C C . GLN A 1 284 ? -18.710 -5.116 -16.273 1.00 73.31 284 GLN A C 1
ATOM 2245 O O . GLN A 1 284 ? -18.573 -5.100 -17.502 1.00 73.31 284 GLN A O 1
ATOM 2250 N N . SER A 1 285 ? -18.146 -6.047 -15.508 1.00 84.50 285 SER A N 1
ATOM 2251 C CA . SER A 1 285 ? -17.432 -7.230 -15.984 1.00 84.50 285 SER A CA 1
ATOM 2252 C C . SER A 1 285 ? -17.296 -8.243 -14.849 1.00 84.50 285 SER A C 1
ATOM 2254 O O . SER A 1 285 ? -17.617 -7.941 -13.703 1.00 84.50 285 SER A O 1
ATOM 2256 N N . HIS A 1 286 ? -16.779 -9.429 -15.158 1.00 91.25 286 HIS A N 1
ATOM 2257 C CA . HIS A 1 286 ? -16.369 -10.410 -14.156 1.00 91.25 286 HIS A CA 1
ATOM 2258 C C . HIS A 1 286 ? -14.851 -10.400 -14.016 1.00 91.25 286 HIS A C 1
ATOM 2260 O O . HIS A 1 286 ? -14.150 -10.225 -15.016 1.00 91.25 286 HIS A O 1
ATOM 2266 N N . TRP A 1 287 ? -14.357 -10.604 -12.798 1.00 92.44 287 TRP A N 1
ATOM 2267 C CA . TRP A 1 287 ? -12.928 -10.754 -12.554 1.00 92.44 287 TRP A CA 1
ATOM 2268 C C . TRP A 1 287 ? -12.379 -12.009 -13.219 1.00 92.44 287 TRP A C 1
ATOM 2270 O O . TRP A 1 287 ? -12.975 -13.085 -13.125 1.00 92.44 287 TRP A O 1
ATOM 2280 N N . ARG A 1 288 ? -11.213 -11.884 -13.846 1.00 92.81 288 ARG A N 1
ATOM 2281 C CA . ARG A 1 288 ? -10.507 -12.995 -14.484 1.00 92.81 288 ARG A CA 1
ATOM 2282 C C . ARG A 1 288 ? -9.228 -13.347 -13.732 1.00 92.81 288 ARG A C 1
ATOM 2284 O O . ARG A 1 288 ? -8.749 -12.572 -12.907 1.00 92.81 288 ARG A O 1
ATOM 2291 N N . LYS A 1 289 ? -8.663 -14.521 -14.022 1.00 92.00 289 LYS A N 1
ATOM 2292 C CA . LYS A 1 289 ? -7.450 -15.021 -13.354 1.00 92.00 289 LYS A CA 1
ATOM 2293 C C . LYS A 1 289 ? -6.241 -14.124 -13.626 1.00 92.00 289 LYS A C 1
ATOM 2295 O O . LYS A 1 289 ? -5.451 -13.881 -12.723 1.00 92.00 289 LYS A O 1
ATOM 2300 N N . SER A 1 290 ? -6.137 -13.588 -14.842 1.00 91.12 290 SER A N 1
ATOM 2301 C CA . SER A 1 290 ? -5.067 -12.663 -15.222 1.00 91.12 290 SER A CA 1
ATOM 2302 C C . SER A 1 290 ? -5.299 -11.221 -14.751 1.00 91.12 290 SER A C 1
ATOM 2304 O O . SER A 1 290 ? -4.505 -10.335 -15.081 1.00 91.12 290 SER A O 1
ATOM 2306 N N . ASP A 1 291 ? -6.396 -10.921 -14.048 1.00 91.19 291 ASP A N 1
ATOM 2307 C CA . ASP A 1 291 ? -6.711 -9.559 -13.622 1.00 91.19 291 ASP A CA 1
ATOM 2308 C C . ASP A 1 291 ? -6.035 -9.178 -12.303 1.00 91.19 291 ASP A C 1
ATOM 2310 O O . ASP A 1 291 ? -5.674 -9.995 -11.455 1.00 91.19 291 ASP A O 1
ATOM 2314 N N . THR A 1 292 ? -5.897 -7.872 -12.129 1.00 91.25 292 THR A N 1
ATOM 2315 C CA . THR A 1 292 ? -5.495 -7.208 -10.888 1.00 91.25 292 THR A CA 1
ATOM 2316 C C . THR A 1 292 ? -6.593 -6.230 -10.488 1.00 91.25 292 THR A C 1
ATOM 2318 O O . THR A 1 292 ? -7.414 -5.844 -11.323 1.00 91.25 292 THR A O 1
ATOM 2321 N N . PHE A 1 293 ? -6.565 -5.729 -9.251 1.00 89.81 293 PHE A N 1
ATOM 2322 C CA . PHE A 1 293 ? -7.487 -4.670 -8.815 1.00 89.81 293 PHE A CA 1
ATOM 2323 C C . PHE A 1 293 ? -7.378 -3.367 -9.637 1.00 89.81 293 PHE A C 1
ATOM 2325 O O . PHE A 1 293 ? -8.279 -2.536 -9.577 1.00 89.81 293 PHE A O 1
ATOM 2332 N N . PHE A 1 294 ? -6.319 -3.201 -10.440 1.00 91.62 294 PHE A N 1
ATOM 2333 C CA . PHE A 1 294 ? -6.132 -2.070 -11.361 1.00 91.62 294 PHE A CA 1
ATOM 2334 C C . PHE A 1 294 ? -6.499 -2.377 -12.816 1.00 91.62 294 PHE A C 1
ATOM 2336 O O . PHE A 1 294 ? -6.385 -1.513 -13.685 1.00 91.62 294 PHE A O 1
ATOM 2343 N N . THR A 1 295 ? -6.973 -3.587 -13.117 1.00 87.81 295 THR A N 1
ATOM 2344 C CA . THR A 1 295 ? -7.417 -3.899 -14.475 1.00 87.81 295 THR A CA 1
ATOM 2345 C C . THR A 1 295 ? -8.690 -3.123 -14.815 1.00 87.81 295 THR A C 1
ATOM 2347 O O . THR A 1 295 ? -9.678 -3.170 -14.085 1.00 87.81 295 THR A O 1
ATOM 2350 N N . ASP A 1 296 ? -8.652 -2.402 -15.941 1.00 87.38 296 ASP A N 1
ATOM 2351 C CA . ASP A 1 296 ? -9.745 -1.547 -16.420 1.00 87.38 296 ASP A CA 1
ATOM 2352 C C . ASP A 1 296 ? -10.217 -0.534 -15.360 1.00 87.38 296 ASP A C 1
ATOM 2354 O O . ASP A 1 296 ? -11.411 -0.270 -15.214 1.00 87.38 296 ASP A O 1
ATOM 2358 N N . PHE A 1 297 ? -9.269 0.030 -14.601 1.00 91.19 297 PHE A N 1
ATOM 2359 C CA . PHE A 1 297 ? -9.572 0.841 -13.424 1.00 91.19 297 PHE A CA 1
ATOM 2360 C C . PHE A 1 297 ? -10.504 2.022 -13.721 1.00 91.19 297 PHE A C 1
ATOM 2362 O O . PHE A 1 297 ? -11.524 2.152 -13.057 1.00 91.19 297 PHE A O 1
ATOM 2369 N N . ALA A 1 298 ? -10.228 2.830 -14.752 1.00 91.50 298 ALA A N 1
ATOM 2370 C CA . ALA A 1 298 ? -11.073 3.979 -15.106 1.00 91.50 298 ALA A CA 1
ATOM 2371 C C . ALA A 1 298 ? -12.520 3.585 -15.455 1.00 91.50 298 ALA A C 1
ATOM 2373 O O . ALA A 1 298 ? -13.454 4.337 -15.194 1.00 91.50 298 ALA A O 1
ATOM 2374 N N . LYS A 1 299 ? -12.718 2.380 -16.001 1.00 88.62 299 LYS A N 1
ATOM 2375 C CA . LYS A 1 299 ? -14.044 1.842 -16.313 1.00 88.62 299 LYS A CA 1
ATOM 2376 C C . LYS A 1 299 ? -14.769 1.387 -15.037 1.00 88.62 299 LYS A C 1
ATOM 2378 O O . LYS A 1 299 ? -15.931 1.728 -14.829 1.00 88.62 299 LYS A O 1
ATOM 2383 N N . ASN A 1 300 ? -14.077 0.647 -14.171 1.00 87.50 300 ASN A N 1
ATOM 2384 C CA . ASN A 1 300 ? -14.658 0.075 -12.953 1.00 87.50 300 ASN A CA 1
ATOM 2385 C C . ASN A 1 300 ? -14.797 1.088 -11.798 1.00 87.50 300 ASN A C 1
ATOM 2387 O O . ASN A 1 300 ? -15.665 0.926 -10.942 1.00 87.50 300 ASN A O 1
ATOM 2391 N N . TYR A 1 301 ? -13.959 2.126 -11.766 1.00 90.88 301 TYR A N 1
ATOM 2392 C CA . TYR A 1 301 ? -13.809 3.068 -10.654 1.00 90.88 301 TYR A CA 1
ATOM 2393 C C . TYR A 1 301 ? -13.592 4.519 -11.136 1.00 90.88 301 TYR A C 1
ATOM 2395 O O . TYR A 1 301 ? -12.639 5.168 -10.699 1.00 90.88 301 TYR A O 1
ATOM 2403 N N . PRO A 1 302 ? -14.460 5.062 -12.014 1.00 92.19 302 PRO A N 1
ATOM 2404 C CA . PRO A 1 302 ? -14.253 6.382 -12.622 1.00 92.19 302 PRO A CA 1
ATOM 2405 C C . PRO A 1 302 ? -14.132 7.500 -11.580 1.00 92.19 302 PRO A C 1
ATOM 2407 O O . PRO A 1 302 ? -13.277 8.369 -11.705 1.00 92.19 302 PRO A O 1
ATOM 2410 N N . ASP A 1 303 ? -14.910 7.419 -10.498 1.00 92.44 303 ASP A N 1
ATOM 2411 C CA . ASP A 1 303 ? -14.930 8.420 -9.421 1.00 92.44 303 ASP A CA 1
ATOM 2412 C C . ASP A 1 303 ? -13.603 8.509 -8.642 1.00 92.44 303 ASP A C 1
ATOM 2414 O O . ASP A 1 303 ? -13.419 9.423 -7.842 1.00 92.44 303 ASP A O 1
ATOM 2418 N N . GLN A 1 304 ? -12.697 7.540 -8.824 1.00 95.38 304 GLN A N 1
ATOM 2419 C CA . GLN A 1 304 ? -11.388 7.507 -8.165 1.00 95.38 304 GLN A CA 1
ATOM 2420 C C . GLN A 1 304 ? -10.260 8.028 -9.061 1.00 95.38 304 GLN A C 1
ATOM 2422 O O . GLN A 1 304 ? -9.128 8.159 -8.595 1.00 95.38 304 GLN A O 1
ATOM 2427 N N . VAL A 1 305 ? -10.539 8.299 -10.339 1.00 97.38 305 VAL A N 1
ATOM 2428 C CA . VAL A 1 305 ? -9.560 8.839 -11.285 1.00 97.38 305 VAL A CA 1
ATOM 2429 C C . VAL A 1 305 ? -9.492 10.353 -11.106 1.00 97.38 305 VAL A C 1
ATOM 2431 O O . VAL A 1 305 ? -10.447 11.074 -11.378 1.00 97.38 305 VAL A O 1
ATOM 2434 N N . LEU A 1 306 ? -8.346 10.844 -10.638 1.00 98.19 306 LEU A N 1
ATOM 2435 C CA . LEU A 1 306 ? -8.112 12.269 -10.393 1.00 98.19 306 LEU A CA 1
ATOM 2436 C C . LEU A 1 306 ? -7.580 12.983 -11.642 1.00 98.19 306 LEU A C 1
ATOM 2438 O O . LEU A 1 306 ? -7.884 14.157 -11.868 1.00 98.19 306 LEU A O 1
ATOM 2442 N N . SER A 1 307 ? -6.782 12.266 -12.435 1.00 98.12 307 SER A N 1
ATOM 2443 C CA . SER A 1 307 ? -6.198 12.725 -13.695 1.00 98.12 307 SER A CA 1
ATOM 2444 C C . SER A 1 307 ? -5.866 11.538 -14.592 1.00 98.12 307 SER A C 1
ATOM 2446 O O . SER A 1 307 ? -5.551 10.448 -14.109 1.00 98.12 307 SER A O 1
ATOM 2448 N N . GLU A 1 308 ? -5.898 11.767 -15.897 1.00 96.69 308 GLU A N 1
ATOM 2449 C CA . GLU A 1 308 ? -5.604 10.777 -16.925 1.00 96.69 308 GLU A CA 1
ATOM 2450 C C . GLU A 1 308 ? -4.674 11.384 -17.983 1.00 96.69 308 GLU A C 1
ATOM 2452 O O . GLU A 1 308 ? -4.896 12.503 -18.448 1.00 96.69 308 GLU A O 1
ATOM 2457 N N . SER A 1 309 ? -3.637 10.632 -18.358 1.00 94.81 309 SER A N 1
ATOM 2458 C CA . SER A 1 309 ? -2.778 10.898 -19.509 1.00 94.81 309 SER A CA 1
ATOM 2459 C C . SER A 1 309 ? -3.037 9.850 -20.600 1.00 94.81 309 SER A C 1
ATOM 2461 O O . SER A 1 309 ? -3.939 9.005 -20.506 1.00 94.81 309 SER A O 1
ATOM 2463 N N . GLU A 1 310 ? -2.246 9.895 -21.670 1.00 90.25 310 GLU A N 1
ATOM 2464 C CA . GLU A 1 310 ? -2.250 8.835 -22.677 1.00 90.25 310 GLU A CA 1
ATOM 2465 C C . GLU A 1 310 ? -1.887 7.476 -22.054 1.00 90.25 310 GLU A C 1
ATOM 2467 O O . GLU A 1 310 ? -2.600 6.493 -22.272 1.00 90.25 310 GLU A O 1
ATOM 2472 N N . ASP A 1 311 ? -0.873 7.459 -21.184 1.00 91.31 311 ASP A N 1
ATOM 2473 C CA . ASP A 1 311 ? -0.203 6.242 -20.725 1.00 91.31 311 ASP A CA 1
ATOM 2474 C C . ASP A 1 311 ? -0.463 5.874 -19.259 1.00 91.31 311 ASP A C 1
ATOM 2476 O O . ASP A 1 311 ? -0.240 4.724 -18.879 1.00 91.31 311 ASP A O 1
ATOM 2480 N N . SER A 1 312 ? -0.969 6.780 -18.419 1.00 95.44 312 SER A N 1
ATOM 2481 C CA . SER A 1 312 ? -1.212 6.495 -17.000 1.00 95.44 312 SER A CA 1
ATOM 2482 C C . SER A 1 312 ? -2.433 7.202 -16.413 1.00 95.44 312 SER A C 1
ATOM 2484 O O . SER A 1 312 ? -3.020 8.121 -16.985 1.00 95.44 312 SER A O 1
ATOM 2486 N N . LEU A 1 313 ? -2.839 6.732 -15.235 1.00 97.50 313 LEU A N 1
ATOM 2487 C CA . LEU A 1 313 ? -3.907 7.290 -14.413 1.00 97.50 313 LEU A CA 1
ATOM 2488 C C . LEU A 1 313 ? -3.333 7.695 -13.060 1.00 97.50 313 LEU A C 1
ATOM 2490 O O . LEU A 1 313 ? -2.629 6.906 -12.430 1.00 97.50 313 LEU A O 1
ATOM 2494 N N . ILE A 1 314 ? -3.698 8.881 -12.581 1.00 98.56 314 ILE A N 1
ATOM 2495 C CA . ILE A 1 314 ? -3.528 9.262 -11.178 1.00 98.56 314 ILE A CA 1
ATOM 2496 C C . ILE A 1 314 ? -4.833 8.938 -10.478 1.00 98.56 314 ILE A C 1
ATOM 2498 O O . ILE A 1 314 ? -5.885 9.485 -10.815 1.00 98.56 314 ILE A O 1
ATOM 2502 N N . ILE A 1 315 ? -4.760 8.045 -9.503 1.00 98.19 315 ILE A N 1
ATOM 2503 C CA . ILE A 1 315 ? -5.917 7.527 -8.794 1.00 98.19 315 ILE A CA 1
ATOM 2504 C C . ILE A 1 315 ? -5.797 7.825 -7.305 1.00 98.19 315 ILE A C 1
ATOM 2506 O O . ILE A 1 315 ? -4.712 7.844 -6.713 1.00 98.19 315 ILE A O 1
ATOM 2510 N N . GLY A 1 316 ? -6.942 8.066 -6.691 1.00 97.38 316 GLY A N 1
ATOM 2511 C CA . GLY A 1 316 ? -7.036 8.213 -5.257 1.00 97.38 316 GLY A CA 1
ATOM 2512 C C . GLY A 1 316 ? -6.911 6.866 -4.538 1.00 97.38 316 GLY A C 1
ATOM 2513 O O . GLY A 1 316 ? -7.500 5.875 -4.965 1.00 97.38 316 GLY A O 1
ATOM 2514 N N . ASN A 1 317 ? -6.174 6.811 -3.423 1.00 95.12 317 ASN A N 1
ATOM 2515 C CA . ASN A 1 317 ? -6.186 5.622 -2.571 1.00 95.12 317 ASN A CA 1
ATOM 2516 C C . ASN A 1 317 ? -7.531 5.523 -1.837 1.00 95.12 317 ASN A C 1
ATOM 2518 O O . ASN A 1 317 ? -8.007 6.502 -1.264 1.00 95.12 317 ASN A O 1
ATOM 2522 N N . THR A 1 318 ? -8.145 4.343 -1.837 1.00 93.12 318 THR A N 1
ATOM 2523 C CA . THR A 1 318 ? -9.394 4.085 -1.108 1.00 93.12 318 THR A CA 1
ATOM 2524 C C . THR A 1 318 ? -9.201 4.024 0.401 1.00 93.12 318 THR A C 1
ATOM 2526 O O . THR A 1 318 ? -10.171 4.172 1.142 1.00 93.12 318 THR A O 1
ATOM 2529 N N . ALA A 1 319 ? -7.980 3.754 0.869 1.00 95.25 319 ALA A N 1
ATOM 2530 C CA . ALA A 1 319 ? -7.688 3.757 2.291 1.00 95.25 319 ALA A CA 1
ATOM 2531 C C . ALA A 1 319 ? -7.641 5.191 2.831 1.00 95.25 319 ALA A C 1
ATOM 2533 O O . ALA A 1 319 ? -6.946 6.052 2.293 1.00 95.25 319 ALA A O 1
ATOM 2534 N N . SER A 1 320 ? -8.346 5.419 3.936 1.00 97.44 320 SER A N 1
ATOM 2535 C CA . SER A 1 320 ? -8.160 6.615 4.743 1.00 97.44 320 SER A CA 1
ATOM 2536 C C . SER A 1 320 ? -6.745 6.652 5.314 1.00 97.44 320 SER A C 1
ATOM 2538 O O . SER A 1 320 ? -6.168 5.623 5.670 1.00 97.44 320 SER A O 1
ATOM 2540 N N . HIS A 1 321 ? -6.197 7.855 5.436 1.00 97.12 321 HIS A N 1
ATOM 2541 C CA . HIS A 1 321 ? -4.888 8.091 6.024 1.00 97.12 321 HIS A CA 1
ATOM 2542 C C . HIS A 1 321 ? -4.839 7.887 7.545 1.00 97.12 321 HIS A C 1
ATOM 2544 O O . HIS A 1 321 ? -3.736 7.800 8.069 1.00 97.12 321 HIS A O 1
ATOM 2550 N N . ASP A 1 322 ? -5.974 7.860 8.255 1.00 98.12 322 ASP A N 1
ATOM 2551 C CA . ASP A 1 322 ? -5.998 7.900 9.723 1.00 98.12 322 ASP A CA 1
ATOM 2552 C C . ASP A 1 322 ? -6.129 6.500 10.341 1.00 98.12 322 ASP A C 1
ATOM 2554 O O . ASP A 1 322 ? -7.185 5.864 10.302 1.00 98.12 322 ASP A O 1
ATOM 2558 N N . THR A 1 323 ? -5.041 6.024 10.946 1.00 97.38 323 THR A N 1
ATOM 2559 C CA . THR A 1 323 ? -4.923 4.709 11.598 1.00 97.38 323 THR A CA 1
ATOM 2560 C C . THR A 1 323 ? -5.955 4.476 12.702 1.00 97.38 323 THR A C 1
ATOM 2562 O O . THR A 1 323 ? -6.341 3.328 12.934 1.00 97.38 323 THR A O 1
ATOM 2565 N N . ARG A 1 324 ? -6.500 5.527 13.329 1.00 97.44 324 ARG A N 1
ATOM 2566 C CA . ARG A 1 324 ? -7.529 5.386 14.373 1.00 97.44 324 ARG A CA 1
ATOM 2567 C C . ARG A 1 324 ? -8.826 4.777 13.838 1.00 97.44 324 ARG A C 1
ATOM 2569 O O . ARG A 1 324 ? -9.556 4.161 14.609 1.00 97.44 324 ARG A O 1
ATOM 2576 N N . GLN A 1 325 ? -9.092 4.861 12.528 1.00 97.19 325 GLN A N 1
ATOM 2577 C CA . GLN A 1 325 ? -10.235 4.207 11.867 1.00 97.19 325 GLN A CA 1
ATOM 2578 C C . GLN A 1 325 ? -10.021 2.703 11.585 1.00 97.19 325 GLN A C 1
ATOM 2580 O O . GLN A 1 325 ? -10.878 2.037 10.991 1.00 97.19 325 GLN A O 1
ATOM 2585 N N . TYR A 1 326 ? -8.871 2.154 11.979 1.00 96.38 326 TYR A N 1
ATOM 2586 C CA . TYR A 1 326 ? -8.439 0.796 11.640 1.00 96.38 326 TYR A CA 1
ATOM 2587 C C . TYR A 1 326 ? -8.058 -0.062 12.853 1.00 96.38 326 TYR A C 1
ATOM 2589 O O . TYR A 1 326 ? -7.526 -1.157 12.682 1.00 96.38 326 TYR A O 1
ATOM 2597 N N . LEU A 1 327 ? -8.334 0.414 14.067 1.00 94.69 327 LEU A N 1
ATOM 2598 C CA . LEU A 1 327 ? -8.075 -0.341 15.290 1.00 94.69 327 LEU A CA 1
ATOM 2599 C C . LEU A 1 327 ? -8.885 -1.643 15.326 1.00 94.69 327 LEU A C 1
ATOM 2601 O O . LEU A 1 327 ? -10.027 -1.686 14.870 1.00 94.69 327 LEU A O 1
ATOM 2605 N N . ALA A 1 328 ? -8.312 -2.669 15.955 1.00 93.69 328 ALA A N 1
ATOM 2606 C CA . ALA A 1 328 ? -8.916 -3.993 16.121 1.00 93.69 328 ALA A CA 1
ATOM 2607 C C . ALA A 1 328 ? -10.374 -3.970 16.610 1.00 93.69 328 ALA A C 1
ATOM 2609 O O . ALA A 1 328 ? -11.221 -4.686 16.083 1.00 93.69 328 ALA A O 1
ATOM 2610 N N . LYS A 1 329 ? -10.680 -3.103 17.582 1.00 93.56 329 LYS A N 1
ATOM 2611 C CA . LYS A 1 329 ? -12.021 -2.961 18.174 1.00 93.56 329 LYS A CA 1
ATOM 2612 C C . LYS A 1 329 ? -13.105 -2.471 17.204 1.00 93.56 329 LYS A C 1
ATOM 2614 O O . LYS A 1 329 ? -14.280 -2.538 17.541 1.00 93.56 329 LYS A O 1
ATOM 2619 N N . TRP A 1 330 ? -12.727 -1.980 16.022 1.00 94.50 330 TRP A N 1
ATOM 2620 C CA . TRP A 1 330 ? -13.659 -1.544 14.979 1.00 94.50 330 TRP A CA 1
ATOM 2621 C C . TRP A 1 330 ? -13.971 -2.620 13.944 1.00 94.50 330 TRP A C 1
ATOM 2623 O O . TRP A 1 330 ? -14.890 -2.440 13.146 1.00 94.50 330 TRP A O 1
ATOM 2633 N N . ASP A 1 331 ? -13.189 -3.700 13.902 1.00 89.25 331 ASP A N 1
ATOM 2634 C CA . ASP A 1 331 ? -13.320 -4.726 12.876 1.00 89.25 331 ASP A CA 1
ATOM 2635 C C . ASP A 1 331 ? -14.091 -5.949 13.375 1.00 89.25 331 ASP A C 1
ATOM 2637 O O . ASP A 1 331 ? -13.974 -6.367 14.526 1.00 89.25 331 ASP A O 1
ATOM 2641 N N . ARG A 1 332 ? -14.849 -6.570 12.468 1.00 87.06 332 ARG A N 1
ATOM 2642 C CA . ARG A 1 332 ? -15.695 -7.737 12.748 1.00 87.06 332 ARG A CA 1
ATOM 2643 C C . ARG A 1 332 ? -14.899 -8.931 13.263 1.00 87.06 332 ARG A C 1
ATOM 2645 O O . ARG A 1 332 ? -15.406 -9.719 14.056 1.00 87.06 332 ARG A O 1
ATOM 2652 N N . ASP A 1 333 ? -13.681 -9.109 12.761 1.00 89.06 333 ASP A N 1
ATOM 2653 C CA . ASP A 1 333 ? -12.807 -10.212 13.156 1.00 89.06 333 ASP A CA 1
ATOM 2654 C C . ASP A 1 333 ? -11.840 -9.843 14.289 1.00 89.06 333 ASP A C 1
ATOM 2656 O O . ASP A 1 333 ? -10.975 -10.650 14.630 1.00 89.06 333 ASP A O 1
ATOM 2660 N N . GLY A 1 334 ? -11.986 -8.647 14.874 1.00 88.81 334 GLY A N 1
ATOM 2661 C CA . GLY A 1 334 ? -11.129 -8.154 15.949 1.00 88.81 334 GLY A CA 1
ATOM 2662 C C . GLY A 1 334 ? -9.670 -7.959 15.533 1.00 88.81 334 GLY A C 1
ATOM 2663 O O . GLY A 1 334 ? -8.802 -7.890 16.401 1.00 88.81 334 GLY A O 1
ATOM 2664 N N . LYS A 1 335 ? -9.364 -7.924 14.228 1.00 89.81 335 LYS A N 1
ATOM 2665 C CA . LYS A 1 335 ? -7.992 -7.753 13.743 1.00 89.81 335 LYS A CA 1
ATOM 2666 C C . LYS A 1 335 ? -7.643 -6.287 13.600 1.00 89.81 335 LYS A C 1
ATOM 2668 O O . LYS A 1 335 ? -8.386 -5.519 12.993 1.00 89.81 335 LYS A O 1
ATOM 2673 N N . ASP A 1 336 ? -6.463 -5.926 14.088 1.00 90.44 336 ASP A N 1
ATOM 2674 C CA . ASP A 1 336 ? -5.896 -4.611 13.832 1.00 90.44 336 ASP A CA 1
ATOM 2675 C C . ASP A 1 336 ? -5.550 -4.470 12.343 1.00 90.44 336 ASP A C 1
ATOM 2677 O O . ASP A 1 336 ? -4.852 -5.304 11.761 1.00 90.44 336 ASP A O 1
ATOM 2681 N N . ARG A 1 337 ? -6.077 -3.421 11.710 1.00 92.75 337 ARG A N 1
ATOM 2682 C CA . ARG A 1 337 ? -5.857 -3.118 10.293 1.00 92.75 337 ARG A CA 1
ATOM 2683 C C . ARG A 1 337 ? -5.130 -1.796 10.098 1.00 92.75 337 ARG A C 1
ATOM 2685 O O . ARG A 1 337 ? -5.187 -1.247 9.001 1.00 92.75 337 ARG A O 1
ATOM 2692 N N . THR A 1 338 ? -4.450 -1.263 11.112 1.00 92.75 338 THR A N 1
ATOM 2693 C CA . THR A 1 338 ? -3.719 0.018 11.032 1.00 92.75 338 THR A CA 1
ATOM 2694 C C . THR A 1 338 ? -2.664 0.021 9.925 1.00 92.75 338 THR A C 1
ATOM 2696 O O . THR A 1 338 ? -2.440 1.045 9.281 1.00 92.75 338 THR A O 1
ATOM 2699 N N . ALA A 1 339 ? -2.083 -1.138 9.601 1.00 90.75 339 ALA A N 1
ATOM 2700 C CA . ALA A 1 339 ? -1.212 -1.313 8.438 1.00 90.75 339 ALA A CA 1
ATOM 2701 C C . ALA A 1 339 ? -1.921 -1.069 7.087 1.00 90.75 339 ALA A C 1
ATOM 2703 O O . ALA A 1 339 ? -1.256 -0.851 6.084 1.00 90.75 339 ALA A O 1
ATOM 2704 N N . SER A 1 340 ? -3.254 -1.093 7.034 1.00 93.12 340 SER A N 1
ATOM 2705 C CA . SER A 1 340 ? -4.045 -0.832 5.821 1.00 93.12 340 SER A CA 1
ATOM 2706 C C . SER A 1 340 ? -4.393 0.645 5.622 1.00 93.12 340 SER A C 1
ATOM 2708 O O . SER A 1 340 ? -4.963 0.981 4.586 1.00 93.12 340 SER A O 1
ATOM 2710 N N . ALA A 1 341 ? -4.097 1.517 6.592 1.00 96.38 341 ALA A N 1
ATOM 2711 C CA . ALA A 1 341 ? -4.287 2.956 6.438 1.00 96.38 341 ALA A CA 1
ATOM 2712 C C . ALA A 1 341 ? -3.328 3.535 5.380 1.00 96.38 341 ALA A C 1
ATOM 2714 O O . ALA A 1 341 ? -2.339 2.908 4.993 1.00 96.38 341 ALA A O 1
ATOM 2715 N N . GLY A 1 342 ? -3.608 4.750 4.915 1.00 96.50 342 GLY A N 1
ATOM 2716 C CA . GLY A 1 342 ? -2.718 5.483 4.019 1.00 96.50 342 GLY A CA 1
ATOM 2717 C C . GLY A 1 342 ? -1.370 5.815 4.674 1.00 96.50 342 GLY A C 1
ATOM 2718 O O . GLY A 1 342 ? -1.283 5.980 5.891 1.00 96.50 342 GLY A O 1
ATOM 2719 N N . MET A 1 343 ? -0.310 5.914 3.865 1.00 95.56 343 MET A N 1
ATOM 2720 C CA . MET A 1 343 ? 1.072 6.174 4.320 1.00 95.56 343 MET A CA 1
ATOM 2721 C C . MET A 1 343 ? 1.348 7.638 4.719 1.00 95.56 343 MET A C 1
ATOM 2723 O O . MET A 1 343 ? 2.334 7.943 5.401 1.00 95.56 343 MET A O 1
ATOM 2727 N N . SER A 1 344 ? 0.466 8.537 4.291 1.00 96.88 344 SER A N 1
ATOM 2728 C CA . SER A 1 344 ? 0.378 9.951 4.662 1.00 96.88 344 SER A CA 1
ATOM 2729 C C . SER A 1 344 ? -1.033 10.455 4.355 1.00 96.88 344 SER A C 1
ATOM 2731 O O . SER A 1 344 ? -1.775 9.781 3.637 1.00 96.88 344 SER A O 1
ATOM 2733 N N . TYR A 1 345 ? -1.378 11.659 4.822 1.00 96.94 345 TYR A N 1
ATOM 2734 C CA . TYR A 1 345 ? -2.623 12.354 4.491 1.00 96.94 345 TYR A CA 1
ATOM 2735 C C . TYR A 1 345 ? -2.910 12.300 2.992 1.00 96.94 345 TYR A C 1
ATOM 2737 O O . TYR A 1 345 ? -3.953 11.802 2.587 1.00 96.94 345 TYR A O 1
ATOM 2745 N N . MET A 1 346 ? -1.949 12.730 2.167 1.00 97.00 346 MET A N 1
ATOM 2746 C CA . MET A 1 346 ? -1.999 12.503 0.728 1.00 97.00 346 MET A CA 1
ATOM 2747 C C . MET A 1 346 ? -1.287 11.198 0.400 1.00 97.00 346 MET A C 1
ATOM 2749 O O . MET A 1 346 ? -0.066 11.175 0.335 1.00 97.00 346 MET A O 1
ATOM 2753 N N . HIS A 1 347 ? -2.038 10.121 0.197 1.00 97.56 347 HIS A N 1
ATOM 2754 C CA . HIS A 1 347 ? -1.523 8.868 -0.348 1.00 97.56 347 HIS A CA 1
ATOM 2755 C C . HIS A 1 347 ? -2.258 8.592 -1.651 1.00 97.56 347 HIS A C 1
ATOM 2757 O O . HIS A 1 347 ? -3.413 8.181 -1.643 1.00 97.56 347 HIS A O 1
ATOM 2763 N N . LEU A 1 348 ? -1.610 8.882 -2.772 1.00 98.19 348 LEU A N 1
ATOM 2764 C CA . LEU A 1 348 ? -2.165 8.659 -4.108 1.00 98.19 348 LEU A CA 1
ATOM 2765 C C . LEU A 1 348 ? -1.389 7.552 -4.801 1.00 98.19 348 LEU A C 1
ATOM 2767 O O . LEU A 1 348 ? -0.280 7.207 -4.380 1.00 98.19 348 LEU A O 1
ATOM 2771 N N . LEU A 1 349 ? -1.964 7.021 -5.874 1.00 98.19 349 LEU A N 1
ATOM 2772 C CA . LEU A 1 349 ? -1.287 6.066 -6.735 1.00 98.19 349 LEU A CA 1
ATOM 2773 C C . LEU A 1 349 ? -1.256 6.605 -8.164 1.00 98.19 349 LEU A C 1
ATOM 2775 O O . LEU A 1 349 ? -2.225 7.199 -8.630 1.00 98.19 349 LEU A O 1
ATOM 2779 N N . VAL A 1 350 ? -0.162 6.358 -8.873 1.00 98.19 350 VAL A N 1
ATOM 2780 C CA . VAL A 1 350 ? -0.135 6.430 -10.335 1.00 98.19 350 VAL A CA 1
ATOM 2781 C C . VAL A 1 350 ? -0.053 5.010 -10.858 1.00 98.19 350 VAL A C 1
ATOM 2783 O O . VAL A 1 350 ? 0.738 4.217 -10.341 1.00 98.19 350 VAL A O 1
ATOM 2786 N N . ILE A 1 351 ? -0.863 4.676 -11.856 1.00 96.31 351 ILE A N 1
ATOM 2787 C CA . ILE A 1 351 ? -0.884 3.351 -12.481 1.00 96.31 351 ILE A CA 1
ATOM 2788 C C . ILE A 1 351 ? -0.774 3.486 -14.001 1.00 96.31 351 ILE A C 1
ATOM 2790 O O . ILE A 1 351 ? -1.377 4.401 -14.564 1.00 96.31 351 ILE A O 1
ATOM 2794 N N . PRO A 1 352 ? -0.037 2.599 -14.687 1.00 93.56 352 PRO A N 1
ATOM 2795 C CA . PRO A 1 352 ? -0.043 2.566 -16.137 1.00 93.56 352 PRO A CA 1
ATOM 2796 C C . PRO A 1 352 ? -1.429 2.175 -16.654 1.00 93.56 352 PRO A C 1
ATOM 2798 O O . PRO A 1 352 ? -2.141 1.353 -16.069 1.00 93.56 352 PRO A O 1
ATOM 2801 N N . LYS A 1 353 ? -1.812 2.737 -17.795 1.00 88.69 353 LYS A N 1
ATOM 2802 C CA . LYS A 1 353 ? -2.994 2.304 -18.525 1.00 88.69 353 LYS A CA 1
ATOM 2803 C C . LYS A 1 353 ? -2.718 0.952 -19.163 1.00 88.69 353 LYS A C 1
ATOM 2805 O O . LYS A 1 353 ? -1.614 0.608 -19.571 1.00 88.69 353 LYS A O 1
ATOM 2810 N N . ARG A 1 354 ? -3.785 0.175 -19.302 1.00 69.50 354 ARG A N 1
ATOM 2811 C CA . ARG A 1 354 ? -3.762 -1.144 -19.947 1.00 69.50 354 ARG A CA 1
ATOM 2812 C C . ARG A 1 354 ? -3.331 -1.094 -21.425 1.00 69.50 354 ARG A C 1
ATOM 2814 O O . ARG A 1 354 ? -3.058 -2.144 -22.003 1.00 69.50 354 ARG A O 1
ATOM 2821 N N . GLU A 1 355 ? -3.336 0.089 -22.038 1.00 62.00 355 GLU A N 1
ATOM 2822 C CA . GLU A 1 355 ? -3.165 0.316 -23.478 1.00 62.00 355 GLU A CA 1
ATOM 2823 C C . GLU A 1 355 ? -1.964 1.211 -23.809 1.00 62.00 355 GLU A C 1
ATOM 2825 O O . GLU A 1 355 ? -2.042 2.023 -24.724 1.00 62.00 355 GLU A O 1
ATOM 2830 N N . ILE A 1 356 ? -0.854 1.077 -23.082 1.00 54.94 356 ILE A N 1
ATOM 2831 C CA . ILE A 1 356 ? 0.367 1.811 -23.434 1.00 54.94 356 ILE A CA 1
ATOM 2832 C C . ILE A 1 356 ? 0.866 1.323 -24.803 1.00 54.94 356 ILE A C 1
ATOM 2834 O O . ILE A 1 356 ? 1.173 0.144 -24.972 1.00 54.94 356 ILE A O 1
ATOM 2838 N N . LEU A 1 357 ? 0.947 2.262 -25.751 1.00 45.38 357 LEU A N 1
ATOM 2839 C CA . LEU A 1 357 ? 1.435 2.165 -27.134 1.00 45.38 357 LEU A CA 1
ATOM 2840 C C . LEU A 1 357 ? 0.603 1.348 -28.147 1.00 45.38 357 LEU A C 1
ATOM 2842 O O . LEU A 1 357 ? 0.363 0.145 -28.029 1.00 45.38 357 LEU A O 1
ATOM 2846 N N . PHE A 1 358 ? 0.299 2.036 -29.254 1.00 46.62 358 PHE A N 1
ATOM 2847 C CA . PHE A 1 358 ? -0.525 1.668 -30.418 1.00 46.62 358 PHE A CA 1
ATOM 2848 C C . PHE A 1 358 ? -0.223 0.301 -31.079 1.00 46.62 358 PHE A C 1
ATOM 2850 O O . PHE A 1 358 ? -1.036 -0.186 -31.863 1.00 46.62 358 PHE A O 1
ATOM 2857 N N . PHE A 1 359 ? 0.908 -0.341 -30.760 1.00 47.19 359 PHE A N 1
ATOM 2858 C CA . PHE A 1 359 ? 1.320 -1.633 -31.330 1.00 47.19 359 PHE A CA 1
ATOM 2859 C C . PHE A 1 359 ? 1.524 -2.763 -30.307 1.00 47.19 359 PHE A C 1
ATOM 2861 O O . PHE A 1 359 ? 1.566 -3.925 -30.706 1.00 47.19 359 PHE A O 1
ATOM 2868 N N . PHE A 1 360 ? 1.583 -2.481 -29.000 1.00 52.50 360 PHE A N 1
ATOM 2869 C CA . PHE A 1 360 ? 1.831 -3.505 -27.979 1.00 52.50 360 PHE A CA 1
ATOM 2870 C C . PHE A 1 360 ? 0.997 -3.242 -26.723 1.00 52.50 360 PHE A C 1
ATOM 2872 O O . PHE A 1 360 ? 1.495 -2.688 -25.754 1.00 52.50 360 PHE A O 1
ATOM 2879 N N . LYS A 1 361 ? -0.262 -3.707 -26.705 1.00 58.59 361 LYS A N 1
ATOM 2880 C CA . LYS A 1 361 ? -1.132 -3.685 -25.511 1.00 58.59 361 LYS A CA 1
ATOM 2881 C C . LYS A 1 361 ? -0.584 -4.594 -24.399 1.00 58.59 361 LYS A C 1
ATOM 2883 O O . LYS A 1 361 ? -1.109 -5.686 -24.182 1.00 58.59 361 LYS A O 1
ATOM 2888 N N . LYS A 1 362 ? 0.478 -4.185 -23.708 1.00 67.81 362 LYS A N 1
ATOM 2889 C CA . LYS A 1 362 ? 1.123 -4.988 -22.663 1.00 67.81 362 LYS A CA 1
ATOM 2890 C C . LYS A 1 362 ? 0.645 -4.546 -21.281 1.00 67.81 362 LYS A C 1
ATOM 2892 O O . LYS A 1 362 ? 0.755 -3.381 -20.914 1.00 67.81 362 LYS A O 1
ATOM 2897 N N . LYS A 1 363 ? 0.124 -5.495 -20.491 1.00 79.69 363 LYS A N 1
ATOM 2898 C CA . LYS A 1 363 ? -0.027 -5.297 -19.042 1.00 79.69 363 LYS A CA 1
ATOM 2899 C C . LYS A 1 363 ? 1.380 -5.201 -18.442 1.00 79.69 363 LYS A C 1
ATOM 2901 O O . LYS A 1 363 ? 2.222 -6.047 -18.727 1.00 79.69 363 LYS A O 1
ATOM 2906 N N . VAL A 1 364 ? 1.616 -4.198 -17.602 1.00 86.25 364 VAL A N 1
ATOM 2907 C CA . VAL A 1 364 ? 2.902 -4.029 -16.919 1.00 86.25 364 VAL A CA 1
ATOM 2908 C C . VAL A 1 364 ? 2.796 -4.664 -15.536 1.00 86.25 364 VAL A C 1
ATOM 2910 O O . VAL A 1 364 ? 2.017 -4.221 -14.684 1.00 86.25 364 VAL A O 1
ATOM 2913 N N . TYR A 1 365 ? 3.516 -5.768 -15.342 1.00 88.12 365 TYR A N 1
ATOM 2914 C CA . TYR A 1 365 ? 3.692 -6.343 -14.013 1.00 88.12 365 TYR A CA 1
ATOM 2915 C C . TYR A 1 365 ? 4.633 -5.444 -13.202 1.00 88.12 365 TYR A C 1
ATOM 2917 O O . TYR A 1 365 ? 5.307 -4.586 -13.759 1.00 88.12 365 TYR A O 1
ATOM 2925 N N . ASN A 1 366 ? 4.622 -5.595 -11.882 1.00 93.94 366 ASN A N 1
ATOM 2926 C CA . ASN A 1 366 ? 5.390 -4.852 -10.888 1.00 93.94 366 ASN A CA 1
ATOM 2927 C C . ASN A 1 366 ? 6.781 -4.337 -11.340 1.00 93.94 366 ASN A C 1
ATOM 2929 O O . ASN A 1 366 ? 7.446 -4.916 -12.197 1.00 93.94 366 ASN A O 1
ATOM 2933 N N . VAL A 1 367 ? 7.263 -3.281 -10.678 1.00 95.31 367 VAL A N 1
ATOM 2934 C CA . VAL A 1 367 ? 8.519 -2.569 -10.973 1.00 95.31 367 VAL A CA 1
ATOM 2935 C C . VAL A 1 367 ? 9.745 -3.471 -11.201 1.00 95.31 367 VAL A C 1
ATOM 2937 O O . VAL A 1 367 ? 10.590 -3.154 -12.035 1.00 95.31 367 VAL A O 1
ATOM 2940 N N . VAL A 1 368 ? 9.824 -4.630 -10.535 1.00 94.62 368 VAL A N 1
ATOM 2941 C CA . VAL A 1 368 ? 10.925 -5.599 -10.702 1.00 94.62 368 VAL A CA 1
ATOM 2942 C C . VAL A 1 368 ? 11.019 -6.194 -12.111 1.00 94.62 368 VAL A C 1
ATOM 2944 O O . VAL A 1 368 ? 12.095 -6.638 -12.499 1.00 94.62 368 VAL A O 1
ATOM 2947 N N . SER A 1 369 ? 9.937 -6.165 -12.893 1.00 93.56 369 SER A N 1
ATOM 2948 C CA . SER A 1 369 ? 9.871 -6.732 -14.249 1.00 93.56 369 SER A CA 1
ATOM 2949 C C . SER A 1 369 ? 10.173 -5.737 -15.371 1.00 93.56 369 SER A C 1
ATOM 2951 O O . SER A 1 369 ? 10.194 -6.109 -16.540 1.00 93.56 369 SER A O 1
ATOM 2953 N N . LEU A 1 370 ? 10.406 -4.463 -15.050 1.00 92.00 370 LEU A N 1
ATOM 2954 C CA . LEU A 1 370 ? 10.622 -3.439 -16.069 1.00 92.00 370 LEU A CA 1
ATOM 2955 C C . LEU A 1 370 ? 11.996 -3.585 -16.730 1.00 92.00 370 LEU A C 1
ATOM 2957 O O . LEU A 1 370 ? 13.012 -3.603 -16.038 1.00 92.00 370 LEU A O 1
ATOM 2961 N N . GLY A 1 371 ? 12.033 -3.630 -18.062 1.00 89.56 371 GLY A N 1
ATOM 2962 C CA . GLY A 1 371 ? 13.275 -3.533 -18.843 1.00 89.56 371 GLY A CA 1
ATOM 2963 C C . GLY A 1 371 ? 13.704 -2.091 -19.152 1.00 89.56 371 GLY A C 1
ATOM 2964 O O . GLY A 1 371 ? 14.838 -1.854 -19.544 1.00 89.56 371 GLY A O 1
ATOM 2965 N N . SER A 1 372 ? 12.809 -1.116 -18.970 1.00 90.25 372 SER A N 1
ATOM 2966 C CA . SER A 1 372 ? 13.049 0.302 -19.258 1.00 90.25 372 SER A CA 1
ATOM 2967 C C . SER A 1 372 ? 12.372 1.191 -18.208 1.00 90.25 372 SER A C 1
ATOM 2969 O O . SER A 1 372 ? 11.272 0.852 -17.757 1.00 90.25 372 SER A O 1
ATOM 2971 N N . PRO A 1 373 ? 12.984 2.328 -17.820 1.00 93.81 373 PRO A N 1
ATOM 2972 C CA . PRO A 1 373 ? 12.395 3.264 -16.864 1.00 93.81 373 PRO A CA 1
ATOM 2973 C C . PRO A 1 373 ? 11.315 4.171 -17.476 1.00 93.81 373 PRO A C 1
ATOM 2975 O O . PRO A 1 373 ? 10.663 4.891 -16.726 1.00 93.81 373 PRO A O 1
ATOM 2978 N N . ALA A 1 374 ? 11.100 4.147 -18.797 1.00 93.25 374 ALA A N 1
ATOM 2979 C CA . ALA A 1 374 ? 10.292 5.148 -19.506 1.00 93.25 374 ALA A CA 1
ATOM 2980 C C . ALA A 1 374 ? 8.874 5.330 -18.934 1.00 93.25 374 ALA A C 1
ATOM 2982 O O . ALA A 1 374 ? 8.397 6.452 -18.790 1.00 93.25 374 ALA A O 1
ATOM 2983 N N . ILE A 1 375 ? 8.205 4.237 -18.546 1.00 93.75 375 ILE A N 1
ATOM 2984 C CA . ILE A 1 375 ? 6.871 4.334 -17.936 1.00 93.75 375 ILE A CA 1
ATOM 2985 C C . ILE A 1 375 ? 6.913 4.971 -16.539 1.00 93.75 375 ILE A C 1
ATOM 2987 O O . ILE A 1 375 ? 5.998 5.691 -16.169 1.00 93.75 375 ILE A O 1
ATOM 2991 N N . ILE A 1 376 ? 7.984 4.771 -15.766 1.00 95.94 376 ILE A N 1
ATOM 2992 C CA . ILE A 1 376 ? 8.145 5.427 -14.460 1.00 95.94 376 ILE A CA 1
ATOM 2993 C C . ILE A 1 376 ? 8.312 6.936 -14.652 1.00 95.94 376 ILE A C 1
ATOM 2995 O O . ILE A 1 376 ? 7.705 7.723 -13.927 1.00 95.94 376 ILE A O 1
ATOM 2999 N N . GLU A 1 377 ? 9.121 7.334 -15.630 1.00 96.19 377 GLU A N 1
ATOM 3000 C CA . GLU A 1 377 ? 9.329 8.740 -15.979 1.00 96.19 377 GLU A CA 1
ATOM 3001 C C . GLU A 1 377 ? 8.021 9.394 -16.440 1.00 96.19 377 GLU A C 1
ATOM 3003 O O . GLU A 1 377 ? 7.700 10.496 -15.991 1.00 96.19 377 GLU A O 1
ATOM 3008 N N . GLU A 1 378 ? 7.217 8.694 -17.248 1.00 95.38 378 GLU A N 1
ATOM 3009 C CA . GLU A 1 378 ? 5.876 9.144 -17.632 1.00 95.38 378 GLU A CA 1
ATOM 3010 C C . GLU A 1 378 ? 4.972 9.339 -16.412 1.00 95.38 378 GLU A C 1
ATOM 3012 O O . GLU A 1 378 ? 4.361 10.400 -16.281 1.00 95.38 378 GLU A O 1
ATOM 3017 N N . MET A 1 379 ? 4.936 8.376 -15.488 1.00 97.19 379 MET A N 1
ATOM 3018 C CA . MET A 1 379 ? 4.100 8.441 -14.286 1.00 97.19 379 MET A CA 1
ATOM 3019 C C . MET A 1 379 ? 4.484 9.622 -13.378 1.00 97.19 379 MET A C 1
ATOM 3021 O O . MET A 1 379 ? 3.607 10.294 -12.829 1.00 97.19 379 MET A O 1
ATOM 3025 N N . ILE A 1 380 ? 5.785 9.900 -13.229 1.00 97.19 380 ILE A N 1
ATOM 3026 C CA . ILE A 1 380 ? 6.294 11.067 -12.489 1.00 97.19 380 ILE A CA 1
ATOM 3027 C C . ILE A 1 380 ? 5.883 12.359 -13.202 1.00 97.19 380 ILE A C 1
ATOM 3029 O O . ILE A 1 380 ? 5.298 13.249 -12.583 1.00 97.19 380 ILE A O 1
ATOM 3033 N N . ALA A 1 381 ? 6.138 12.452 -14.507 1.00 96.75 381 ALA A N 1
ATOM 3034 C CA . ALA A 1 381 ? 5.825 13.640 -15.292 1.00 96.75 381 ALA A CA 1
ATOM 3035 C C . ALA A 1 381 ? 4.312 13.918 -15.342 1.00 96.75 381 ALA A C 1
ATOM 3037 O O . ALA A 1 381 ? 3.889 15.073 -15.292 1.00 96.75 381 ALA A O 1
ATOM 3038 N N . HIS A 1 382 ? 3.476 12.878 -15.412 1.00 97.81 382 HIS A N 1
ATOM 3039 C CA . HIS A 1 382 ? 2.024 13.007 -15.324 1.00 97.81 382 HIS A CA 1
ATOM 3040 C C . HIS A 1 382 ? 1.609 13.585 -13.973 1.00 97.81 382 HIS A C 1
ATOM 3042 O O . HIS A 1 382 ? 0.823 14.535 -13.947 1.00 97.81 382 HIS A O 1
ATOM 3048 N N . PHE A 1 383 ? 2.171 13.092 -12.864 1.00 97.81 383 PHE A N 1
ATOM 3049 C CA . PHE A 1 383 ? 1.874 13.673 -11.560 1.00 97.81 383 PHE A CA 1
ATOM 3050 C C . PHE A 1 383 ? 2.246 15.150 -11.478 1.00 97.81 383 PHE A C 1
ATOM 3052 O O . PHE A 1 383 ? 1.424 15.928 -11.007 1.00 97.81 383 PHE A O 1
ATOM 3059 N N . TRP A 1 384 ? 3.417 15.561 -11.963 1.00 96.56 384 TRP A N 1
ATOM 3060 C CA . TRP A 1 384 ? 3.808 16.972 -11.904 1.00 96.56 384 TRP A CA 1
ATOM 3061 C C . TRP A 1 384 ? 2.900 17.876 -12.735 1.00 96.56 384 TRP A C 1
ATOM 3063 O O . TRP A 1 384 ? 2.390 18.862 -12.204 1.00 96.56 384 TRP A O 1
ATOM 3073 N N . ARG A 1 385 ? 2.564 17.480 -13.973 1.00 96.31 385 ARG A N 1
ATOM 3074 C CA . ARG A 1 385 ? 1.571 18.202 -14.792 1.00 96.31 385 ARG A CA 1
ATOM 3075 C C . ARG A 1 385 ? 0.225 18.329 -14.079 1.00 96.31 385 ARG A C 1
ATOM 3077 O O . ARG A 1 385 ? -0.409 19.382 -14.118 1.00 96.31 385 ARG A O 1
ATOM 3084 N N . PHE A 1 386 ? -0.220 17.258 -13.422 1.00 96.94 386 PHE A N 1
ATOM 3085 C CA . PHE A 1 386 ? -1.438 17.293 -12.625 1.00 96.94 386 PHE A CA 1
ATOM 3086 C C . PHE A 1 386 ? -1.287 18.226 -11.422 1.00 96.94 386 PHE A C 1
ATOM 3088 O O . PHE A 1 386 ? -2.121 19.103 -11.240 1.00 96.94 386 PHE A O 1
ATOM 3095 N N . TRP A 1 387 ? -0.231 18.093 -10.626 1.00 95.62 387 TRP A N 1
ATOM 3096 C CA . TRP A 1 387 ? 0.014 18.865 -9.407 1.00 95.62 387 TRP A CA 1
ATOM 3097 C C . TRP A 1 387 ? 0.072 20.380 -9.650 1.00 95.62 387 TRP A C 1
ATOM 3099 O O . TRP A 1 387 ? -0.452 21.169 -8.855 1.00 95.62 387 TRP A O 1
ATOM 3109 N N . GLU A 1 388 ? 0.645 20.787 -10.779 1.00 93.88 388 GLU A N 1
ATOM 3110 C CA . GLU A 1 388 ? 0.711 22.181 -11.221 1.00 93.88 388 GLU A CA 1
ATOM 3111 C C . GLU A 1 388 ? -0.642 22.740 -11.674 1.00 93.88 388 GLU A C 1
ATOM 3113 O O . GLU A 1 388 ? -0.841 23.958 -11.664 1.00 93.88 388 GLU A O 1
ATOM 3118 N N . SER A 1 389 ? -1.603 21.878 -12.023 1.00 94.19 389 SER A N 1
ATOM 3119 C CA . SER A 1 389 ? -2.931 22.335 -12.427 1.00 94.19 389 SER A CA 1
ATOM 3120 C C . SER A 1 389 ? -3.674 23.020 -11.263 1.00 94.19 389 SER A C 1
ATOM 3122 O O . SER A 1 389 ? -3.586 22.566 -10.115 1.00 94.19 389 SER A O 1
ATOM 3124 N N . PRO A 1 390 ? -4.459 24.085 -11.524 1.00 89.81 390 PRO A N 1
ATOM 3125 C CA . PRO A 1 390 ? -5.171 24.820 -10.471 1.00 89.81 390 PRO A CA 1
ATOM 3126 C C . PRO A 1 390 ? -6.162 23.972 -9.659 1.00 89.81 390 PRO A C 1
ATOM 3128 O O . PRO A 1 390 ? -6.461 24.279 -8.508 1.00 89.81 390 PRO A O 1
ATOM 3131 N N . GLU A 1 391 ? -6.684 22.902 -10.257 1.00 93.56 391 GLU A N 1
ATOM 3132 C CA . GLU A 1 391 ? -7.762 22.080 -9.698 1.00 93.56 391 GLU A CA 1
ATOM 3133 C C . GLU A 1 391 ? -7.255 20.882 -8.886 1.00 93.56 391 GLU A C 1
ATOM 3135 O O . GLU A 1 391 ? -8.030 20.264 -8.152 1.00 93.56 391 GLU A O 1
ATOM 3140 N N . SER A 1 392 ? -5.972 20.532 -9.009 1.00 95.69 392 SER A N 1
ATOM 3141 C CA . SER A 1 392 ? -5.413 19.286 -8.471 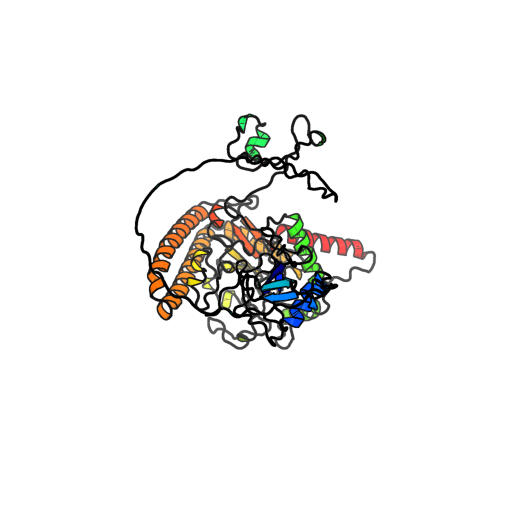1.00 95.69 392 SER A CA 1
ATOM 3142 C C . SER A 1 392 ? -5.604 19.148 -6.971 1.00 95.69 392 SER A C 1
ATOM 3144 O O . SER A 1 392 ? -6.164 18.160 -6.505 1.00 95.69 392 SER A O 1
ATOM 3146 N N . ARG A 1 393 ? -5.223 20.174 -6.209 1.00 94.06 393 ARG A N 1
ATOM 3147 C CA . ARG A 1 393 ? -5.348 20.211 -4.746 1.00 94.06 393 ARG A CA 1
ATOM 3148 C C . ARG A 1 393 ? -6.802 20.051 -4.307 1.00 94.06 393 ARG A C 1
ATOM 3150 O O . ARG A 1 393 ? -7.077 19.348 -3.337 1.00 94.06 393 ARG A O 1
ATOM 3157 N N . SER A 1 394 ? -7.745 20.651 -5.030 1.00 94.19 394 SER A N 1
ATOM 3158 C CA . SER A 1 394 ? -9.177 20.500 -4.749 1.00 94.19 394 SER A CA 1
ATOM 3159 C C . SER A 1 394 ? -9.653 19.070 -5.006 1.00 94.19 394 SER A C 1
ATOM 3161 O O . SER A 1 394 ? -10.304 18.494 -4.139 1.00 94.19 394 SER A O 1
ATOM 3163 N N . LYS A 1 395 ? -9.265 18.460 -6.136 1.00 96.75 395 LYS A N 1
ATOM 3164 C CA . LYS A 1 395 ? -9.586 17.055 -6.452 1.00 96.75 395 LYS A CA 1
ATOM 3165 C C . LYS A 1 395 ? -8.988 16.085 -5.430 1.00 96.75 395 LYS A C 1
ATOM 3167 O O . LYS A 1 395 ? -9.686 15.201 -4.943 1.00 96.75 395 LYS A O 1
ATOM 3172 N N . ILE A 1 396 ? -7.722 16.290 -5.063 1.00 97.31 396 ILE A N 1
ATOM 3173 C CA . ILE A 1 396 ? -7.016 15.485 -4.062 1.00 97.31 396 ILE A CA 1
ATOM 3174 C C . ILE A 1 396 ? -7.706 15.617 -2.703 1.00 97.31 396 ILE A C 1
ATOM 3176 O O . ILE A 1 396 ? -8.108 14.613 -2.129 1.00 97.31 396 ILE A O 1
ATOM 3180 N N . THR A 1 397 ? -7.890 16.839 -2.192 1.00 96.38 397 THR A N 1
ATOM 3181 C CA . THR A 1 397 ? -8.500 17.041 -0.864 1.00 96.38 397 THR A CA 1
ATOM 3182 C C . THR A 1 397 ? -9.932 16.517 -0.791 1.00 96.38 397 THR A C 1
ATOM 3184 O O . THR A 1 397 ? -10.300 15.932 0.227 1.00 96.38 397 THR A O 1
ATOM 3187 N N . TRP A 1 398 ? -10.719 16.665 -1.862 1.00 96.50 398 TRP A N 1
ATOM 3188 C CA . TRP A 1 398 ? -12.048 16.060 -1.952 1.00 96.50 398 TRP A CA 1
ATOM 3189 C C . TRP A 1 398 ? -11.975 14.535 -1.834 1.00 96.50 398 TRP A C 1
ATOM 3191 O O . TRP A 1 398 ? -12.631 13.958 -0.969 1.00 96.50 398 TRP A O 1
ATOM 3201 N N . TRP A 1 399 ? -11.119 13.886 -2.626 1.00 97.62 399 TRP A N 1
ATOM 3202 C CA . TRP A 1 399 ? -10.987 12.432 -2.594 1.00 97.62 399 TRP A CA 1
ATOM 3203 C C . TRP A 1 399 ? -10.497 11.902 -1.236 1.00 97.62 399 TRP A C 1
ATOM 3205 O O . TRP A 1 399 ? -11.003 10.902 -0.730 1.00 97.62 399 TRP A O 1
ATOM 3215 N N . LEU A 1 400 ? -9.520 12.566 -0.615 1.00 96.62 400 LEU A N 1
ATOM 3216 C CA . LEU A 1 400 ? -8.993 12.147 0.688 1.00 96.62 400 LEU A CA 1
ATOM 3217 C C . LEU A 1 400 ? -10.062 12.231 1.786 1.00 96.62 400 LEU A C 1
ATOM 3219 O O . LEU A 1 400 ? -10.116 11.365 2.660 1.00 96.62 400 LEU A O 1
ATOM 3223 N N . LYS A 1 401 ? -10.942 13.237 1.717 1.00 96.88 401 LYS A N 1
ATOM 3224 C CA . LYS A 1 401 ? -12.107 13.348 2.600 1.00 96.88 401 LYS A CA 1
ATOM 3225 C C . LYS A 1 401 ? -13.118 12.226 2.340 1.00 96.88 401 LYS A C 1
ATOM 3227 O O . LYS A 1 401 ? -13.550 11.576 3.287 1.00 96.88 401 LYS A O 1
ATOM 3232 N N . GLU A 1 402 ? -13.420 11.936 1.077 1.00 96.88 402 GLU A N 1
ATOM 3233 C CA . GLU A 1 402 ? -14.282 10.809 0.693 1.00 96.88 402 GLU A CA 1
ATOM 3234 C C . GLU A 1 402 ? -13.757 9.465 1.226 1.00 96.88 402 GLU A C 1
ATOM 3236 O O . GLU A 1 402 ? -14.534 8.640 1.704 1.00 96.88 402 GLU A O 1
ATOM 3241 N N . ALA A 1 403 ? -12.441 9.228 1.192 1.00 97.25 403 ALA A N 1
ATOM 3242 C CA . ALA A 1 403 ? -11.840 8.005 1.732 1.00 97.25 403 ALA A CA 1
ATOM 3243 C C . ALA A 1 403 ? -12.047 7.873 3.256 1.00 97.25 403 ALA A C 1
ATOM 3245 O O . ALA A 1 403 ? -12.389 6.790 3.745 1.00 97.25 403 ALA A O 1
ATOM 3246 N N . VAL A 1 404 ? -11.900 8.976 4.003 1.00 98.19 404 VAL A N 1
ATOM 3247 C CA . VAL A 1 404 ? -12.192 9.046 5.449 1.00 98.19 404 VAL A CA 1
ATOM 3248 C C . VAL A 1 404 ? -13.660 8.720 5.722 1.00 98.19 404 VAL A C 1
ATOM 3250 O O . VAL A 1 404 ? -13.955 7.882 6.579 1.00 98.19 404 VAL A O 1
ATOM 3253 N N . GLU A 1 405 ? -14.576 9.348 4.985 1.00 97.50 405 GLU A N 1
ATOM 3254 C CA . GLU A 1 405 ? -16.022 9.198 5.173 1.00 97.50 405 GLU A CA 1
ATOM 3255 C C . GLU A 1 405 ? -16.510 7.792 4.803 1.00 97.50 405 GLU A C 1
ATOM 3257 O O . GLU A 1 405 ? -17.257 7.181 5.567 1.00 97.50 405 GLU A O 1
ATOM 3262 N N . ARG A 1 406 ? -16.024 7.211 3.699 1.00 96.25 406 ARG A N 1
ATOM 3263 C CA . ARG A 1 406 ? -16.356 5.828 3.312 1.00 96.25 406 ARG A CA 1
ATOM 3264 C C . ARG A 1 406 ? -15.876 4.814 4.335 1.00 96.25 406 ARG A C 1
ATOM 3266 O O . ARG A 1 406 ? -16.608 3.878 4.660 1.00 96.25 406 ARG A O 1
ATOM 3273 N N . ARG A 1 407 ? -14.660 4.991 4.866 1.00 97.19 407 ARG A N 1
ATOM 3274 C CA . ARG A 1 407 ? -14.168 4.119 5.938 1.00 97.19 407 ARG A CA 1
ATOM 3275 C C . ARG A 1 407 ? -15.023 4.271 7.193 1.00 97.19 407 ARG A C 1
ATOM 3277 O O . ARG A 1 407 ? -15.368 3.258 7.794 1.00 97.19 407 ARG A O 1
ATOM 3284 N N . ALA A 1 408 ? -15.394 5.498 7.557 1.00 97.56 408 ALA A N 1
ATOM 3285 C CA . ALA A 1 408 ? -16.256 5.758 8.705 1.00 97.56 408 ALA A CA 1
ATOM 3286 C C . ALA A 1 408 ? -17.621 5.075 8.559 1.00 97.56 408 ALA A C 1
ATOM 3288 O O . ALA A 1 408 ? -18.032 4.367 9.473 1.00 97.56 408 ALA A O 1
ATOM 3289 N N . ALA A 1 409 ? -18.272 5.212 7.401 1.00 97.19 409 ALA A N 1
ATOM 3290 C CA . ALA A 1 409 ? -19.545 4.555 7.111 1.00 97.19 409 ALA A CA 1
ATOM 3291 C C . ALA A 1 409 ? -19.435 3.027 7.240 1.00 97.19 409 ALA A C 1
ATOM 3293 O O . ALA A 1 409 ? -20.202 2.412 7.972 1.00 97.19 409 ALA A O 1
ATOM 3294 N N . SER A 1 410 ? -18.406 2.422 6.635 1.00 95.44 410 SER A N 1
ATOM 3295 C CA . SER A 1 410 ? -18.175 0.974 6.723 1.00 95.44 410 SER A CA 1
ATOM 3296 C C . SER A 1 410 ? -17.952 0.476 8.159 1.00 95.44 410 SER A C 1
ATOM 3298 O O . SER A 1 410 ? -18.403 -0.622 8.503 1.00 95.44 410 SER A O 1
ATOM 3300 N N . VAL A 1 411 ? -17.252 1.248 8.998 1.00 96.25 411 VAL A N 1
ATOM 3301 C CA . VAL A 1 411 ? -17.054 0.902 10.413 1.00 96.25 411 VAL A CA 1
ATOM 3302 C C . VAL A 1 411 ? -18.358 1.053 11.191 1.00 96.25 411 VAL A C 1
ATOM 3304 O O . VAL A 1 411 ? -18.714 0.139 11.926 1.00 96.25 411 VAL A O 1
ATOM 3307 N N . VAL A 1 412 ? -19.100 2.147 10.999 1.00 96.88 412 VAL A N 1
ATOM 3308 C CA . VAL A 1 412 ? -20.398 2.359 11.660 1.00 96.88 412 VAL A CA 1
ATOM 3309 C C . VAL A 1 412 ? -21.366 1.227 11.327 1.00 96.88 412 VAL A C 1
ATOM 3311 O O . VAL A 1 412 ? -21.906 0.628 12.251 1.00 96.88 412 VAL A O 1
ATOM 3314 N N . ASP A 1 413 ? -21.504 0.852 10.053 1.00 95.38 413 ASP A N 1
ATOM 3315 C CA . ASP A 1 413 ? -22.358 -0.267 9.633 1.00 95.38 413 ASP A CA 1
ATOM 3316 C C . ASP A 1 413 ? -21.977 -1.573 10.353 1.00 95.38 413 ASP A C 1
ATOM 3318 O O . ASP A 1 413 ? -22.833 -2.330 10.823 1.00 95.38 413 ASP A O 1
ATOM 3322 N N . THR A 1 414 ? -20.671 -1.821 10.496 1.00 93.38 414 THR A N 1
ATOM 3323 C CA . THR A 1 414 ? -20.151 -2.989 11.216 1.00 93.38 414 THR A CA 1
ATOM 3324 C C . THR A 1 414 ? -20.507 -2.922 12.703 1.00 93.38 414 THR A C 1
ATOM 3326 O O . THR A 1 414 ? -21.092 -3.872 13.230 1.00 93.38 414 THR A O 1
ATOM 3329 N N . LEU A 1 415 ? -20.221 -1.800 13.370 1.00 95.56 415 LEU A N 1
ATOM 3330 C CA . LEU A 1 415 ? -20.460 -1.607 14.803 1.00 95.56 415 LEU A CA 1
ATOM 3331 C C . LEU A 1 415 ? -21.948 -1.659 15.151 1.00 95.56 415 LEU A C 1
ATOM 3333 O O . LEU A 1 415 ? -22.321 -2.351 16.095 1.00 95.56 415 LEU A O 1
ATOM 3337 N N . THR A 1 416 ? -22.812 -1.017 14.364 1.00 95.44 416 THR A N 1
ATOM 3338 C CA . THR A 1 416 ? -24.269 -1.055 14.555 1.00 95.44 416 THR A CA 1
ATOM 3339 C C . THR A 1 416 ? -24.816 -2.481 14.496 1.00 95.44 416 THR A C 1
ATOM 3341 O O . THR A 1 416 ? -25.769 -2.797 15.204 1.00 95.44 416 THR A O 1
ATOM 3344 N N . SER A 1 417 ? -24.207 -3.362 13.696 1.00 92.62 417 SER A N 1
ATOM 3345 C CA . SER A 1 417 ? -24.647 -4.758 13.580 1.00 92.62 417 SER A CA 1
ATOM 3346 C C . SER A 1 417 ? -24.130 -5.690 14.685 1.00 92.62 417 SER A C 1
ATOM 3348 O O . SER A 1 417 ? -24.757 -6.715 14.943 1.00 92.62 417 SER A O 1
ATOM 3350 N N . GLN A 1 418 ? -22.993 -5.383 15.319 1.00 91.50 418 GLN A N 1
ATOM 3351 C CA . GLN A 1 418 ? -22.259 -6.348 16.158 1.00 91.50 418 GLN A CA 1
ATOM 3352 C C . GLN A 1 418 ? -21.940 -5.846 17.562 1.00 91.50 418 GLN A C 1
ATOM 3354 O O . GLN A 1 418 ? -22.060 -6.599 18.525 1.00 91.50 418 GLN A O 1
ATOM 3359 N N . THR A 1 419 ? -21.542 -4.585 17.689 1.00 92.06 419 THR A N 1
ATOM 3360 C CA . THR A 1 419 ? -21.119 -3.975 18.954 1.00 92.06 419 THR A CA 1
ATOM 3361 C C . THR A 1 419 ? -21.657 -2.543 19.052 1.00 92.06 419 THR A C 1
ATOM 3363 O O . THR A 1 419 ? -20.876 -1.588 19.005 1.00 92.06 419 THR A O 1
ATOM 3366 N N . PRO A 1 420 ? -22.988 -2.353 19.181 1.00 94.44 420 PRO A N 1
ATOM 3367 C CA . PRO A 1 420 ? -23.603 -1.024 19.114 1.00 94.44 420 PRO A CA 1
ATOM 3368 C C . PRO A 1 420 ? -23.110 -0.061 20.199 1.00 94.44 420 PRO A C 1
ATOM 3370 O O . PRO A 1 420 ? -23.091 1.147 19.991 1.00 94.44 420 PRO A O 1
ATOM 3373 N N . THR A 1 421 ? -22.658 -0.591 21.339 1.00 96.00 421 THR A N 1
ATOM 3374 C CA . THR A 1 421 ? -22.095 0.182 22.457 1.00 96.00 421 THR A CA 1
ATOM 3375 C C . THR A 1 421 ? -20.825 0.951 22.092 1.00 96.00 421 THR A C 1
ATOM 3377 O O . THR A 1 421 ? -20.482 1.910 22.773 1.00 96.00 421 THR A O 1
ATOM 3380 N N . LEU A 1 422 ? -20.134 0.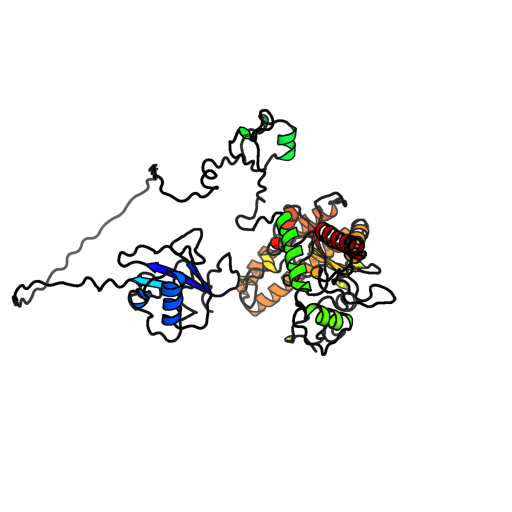555 21.020 1.00 95.88 422 LEU A N 1
ATOM 3381 C CA . LEU A 1 422 ? -18.912 1.200 20.542 1.00 95.88 422 LEU A CA 1
ATOM 3382 C C . LEU A 1 422 ? -19.170 2.322 19.523 1.00 95.88 422 LEU A C 1
ATOM 3384 O O . LEU A 1 422 ? -18.234 3.017 19.130 1.00 95.88 422 LEU A O 1
ATOM 3388 N N . VAL A 1 423 ? -20.418 2.512 19.075 1.00 97.50 423 VAL A N 1
ATOM 3389 C CA . VAL A 1 423 ? -20.753 3.502 18.037 1.00 97.50 423 VAL A CA 1
ATOM 3390 C C . VAL A 1 423 ? -20.458 4.925 18.512 1.00 97.50 423 VAL A C 1
ATOM 3392 O O . VAL A 1 423 ? -19.815 5.678 17.782 1.00 97.50 423 VAL A O 1
ATOM 3395 N N . ASP A 1 424 ? -20.859 5.285 19.732 1.00 97.44 424 ASP A N 1
ATOM 3396 C CA . ASP A 1 424 ? -20.644 6.634 20.277 1.00 97.44 424 ASP A CA 1
ATOM 3397 C C . ASP A 1 424 ? -19.152 6.941 20.469 1.00 97.44 424 ASP A C 1
ATOM 3399 O O . ASP A 1 424 ? -18.683 8.039 20.156 1.00 97.44 424 ASP A O 1
ATOM 3403 N N . GLU A 1 425 ? -18.381 5.945 20.915 1.00 97.62 425 GLU A N 1
ATOM 3404 C CA . GLU A 1 425 ? -16.928 6.053 21.042 1.00 97.62 425 GLU A CA 1
ATOM 3405 C C . GLU A 1 425 ? -16.277 6.301 19.673 1.00 97.62 425 GLU A C 1
ATOM 3407 O O . GLU A 1 425 ? -15.479 7.231 19.510 1.00 97.62 425 GLU A O 1
ATOM 3412 N N . PHE A 1 426 ? -16.663 5.519 18.660 1.00 97.94 426 PHE A N 1
ATOM 3413 C CA . PHE A 1 426 ? -16.161 5.693 17.302 1.00 97.94 426 PHE A CA 1
ATOM 3414 C C . PHE A 1 426 ? -16.546 7.059 16.719 1.00 97.94 426 PHE A C 1
ATOM 3416 O O . PHE A 1 426 ? -15.713 7.728 16.109 1.00 97.94 426 PHE A O 1
ATOM 3423 N N . GLN A 1 427 ? -17.777 7.525 16.944 1.00 97.62 427 GLN A N 1
ATOM 3424 C CA . GLN A 1 427 ? -18.217 8.851 16.508 1.00 97.62 427 GLN A CA 1
ATOM 3425 C C . GLN A 1 427 ? -17.419 9.980 17.171 1.00 97.62 427 GLN A C 1
ATOM 3427 O O . GLN A 1 427 ? -17.123 10.980 16.513 1.00 97.62 427 GLN A O 1
ATOM 3432 N N . SER A 1 428 ? -17.041 9.831 18.444 1.00 97.75 428 SER A N 1
ATOM 3433 C CA . SER A 1 428 ? -16.159 10.787 19.120 1.00 97.75 428 SER A CA 1
ATOM 3434 C C . SER A 1 428 ? -14.803 10.877 18.421 1.00 97.75 428 SER A C 1
ATOM 3436 O O . SER A 1 428 ? -14.358 11.971 18.080 1.00 97.75 428 SER A O 1
ATOM 3438 N N . ILE A 1 429 ? -14.194 9.730 18.105 1.00 97.38 429 ILE A N 1
ATOM 3439 C CA . ILE A 1 429 ? -12.932 9.671 17.354 1.00 97.38 429 ILE A CA 1
ATOM 3440 C C . ILE A 1 429 ? -13.095 10.294 15.967 1.00 97.38 429 ILE A C 1
ATOM 3442 O O . ILE A 1 429 ? -12.248 11.069 15.530 1.00 97.38 429 ILE A O 1
ATOM 3446 N N . MET A 1 430 ? -14.208 10.028 15.283 1.00 98.19 430 MET A N 1
ATOM 3447 C CA . MET A 1 430 ? -14.463 10.598 13.962 1.00 98.19 430 MET A CA 1
ATOM 3448 C C . MET A 1 430 ? -14.534 12.128 13.967 1.00 98.19 430 MET A C 1
ATOM 3450 O O . MET A 1 430 ? -14.116 12.741 12.985 1.00 98.19 430 MET A O 1
ATOM 3454 N N . LYS A 1 431 ? -14.983 12.771 15.053 1.00 98.00 431 LYS A N 1
ATOM 3455 C CA . LYS A 1 431 ? -14.924 14.241 15.168 1.00 98.00 431 LYS A CA 1
ATOM 3456 C C . LYS A 1 431 ? -13.481 14.748 15.113 1.00 98.00 431 LYS A C 1
ATOM 3458 O O . LYS A 1 431 ? -13.208 15.725 14.419 1.00 98.00 431 LYS A O 1
ATOM 3463 N N . GLU A 1 432 ? -12.559 14.068 15.789 1.00 97.75 432 GLU A N 1
ATOM 3464 C CA . GLU A 1 432 ? -11.133 14.412 15.761 1.00 97.75 432 GLU A CA 1
ATOM 3465 C C . GLU A 1 432 ? -10.499 14.130 14.397 1.00 97.75 432 GLU A C 1
ATOM 3467 O O . GLU A 1 432 ? -9.747 14.962 13.892 1.00 97.75 432 GLU A O 1
ATOM 3472 N N . VAL A 1 433 ? -10.822 12.986 13.782 1.00 97.94 433 VAL A N 1
ATOM 3473 C CA . VAL A 1 433 ? -10.334 12.611 12.442 1.00 97.94 433 VAL A CA 1
ATOM 3474 C C . VAL A 1 433 ? -10.788 13.628 11.391 1.00 97.94 433 VAL A C 1
ATOM 3476 O O . VAL A 1 433 ? -10.014 14.024 10.522 1.00 97.94 433 VAL A O 1
ATOM 3479 N N . LEU A 1 434 ? -12.036 14.095 11.456 1.00 97.50 434 LEU A N 1
ATOM 3480 C CA . LEU A 1 434 ? -12.541 15.115 10.534 1.00 97.50 434 LEU A CA 1
ATOM 3481 C C . LEU A 1 434 ? -11.876 16.477 10.774 1.00 97.50 434 LEU A C 1
ATOM 3483 O O . LEU A 1 434 ? -11.554 17.178 9.813 1.00 97.50 434 LEU A O 1
ATOM 3487 N N . ALA A 1 435 ? -11.614 16.837 12.033 1.00 96.94 435 ALA A N 1
ATOM 3488 C CA . ALA A 1 435 ? -10.904 18.069 12.368 1.00 96.94 435 ALA A CA 1
ATOM 3489 C C . ALA A 1 435 ? -9.450 18.058 11.857 1.00 96.94 435 ALA A C 1
ATOM 3491 O O . ALA A 1 435 ? -9.007 19.042 11.256 1.00 96.94 435 ALA A O 1
ATOM 3492 N N . SER A 1 436 ? -8.717 16.951 12.038 1.00 95.81 436 SER A N 1
ATOM 3493 C CA . SER A 1 436 ? -7.362 16.796 11.489 1.00 95.81 436 SER A CA 1
ATOM 3494 C C . SER A 1 436 ? -7.378 16.777 9.960 1.00 95.81 436 SER A C 1
ATOM 3496 O O . SER A 1 436 ? -6.579 17.473 9.338 1.00 95.81 436 SER A O 1
ATOM 3498 N N . THR A 1 437 ? -8.346 16.089 9.347 1.00 96.19 437 THR A N 1
ATOM 3499 C CA . THR A 1 437 ? -8.544 16.056 7.888 1.00 96.19 437 THR A CA 1
ATOM 3500 C C . THR A 1 437 ? -8.722 17.455 7.303 1.00 96.19 437 THR A C 1
ATOM 3502 O O . THR A 1 437 ? -8.083 17.781 6.305 1.00 96.19 437 THR A O 1
ATOM 3505 N N . GLU A 1 438 ? -9.547 18.310 7.917 1.00 96.50 438 GLU A N 1
ATOM 3506 C CA . GLU A 1 438 ? -9.747 19.684 7.438 1.00 96.50 438 GLU A CA 1
ATOM 3507 C C . GLU A 1 438 ? -8.491 20.546 7.634 1.00 96.50 438 GLU A C 1
ATOM 3509 O O . GLU A 1 438 ? -8.142 21.344 6.760 1.00 96.50 438 GLU A O 1
ATOM 3514 N N . LYS A 1 439 ? -7.772 20.364 8.751 1.00 96.12 439 LYS A N 1
ATOM 3515 C CA . LYS A 1 439 ? -6.478 21.023 8.979 1.00 96.12 439 LYS A CA 1
ATOM 3516 C C . LYS A 1 439 ? -5.485 20.644 7.878 1.00 96.12 439 LYS A C 1
ATOM 3518 O O . LYS A 1 439 ? -4.937 21.537 7.238 1.00 96.12 439 LYS A O 1
ATOM 3523 N N . PHE A 1 440 ? -5.300 19.352 7.611 1.00 95.75 440 PHE A N 1
ATOM 3524 C CA . PHE A 1 440 ? -4.394 18.880 6.565 1.00 95.75 440 PHE A CA 1
ATOM 3525 C C . PHE A 1 440 ? -4.839 19.321 5.171 1.00 95.75 440 PHE A C 1
ATOM 3527 O O . PHE A 1 440 ? -3.996 19.713 4.370 1.00 95.75 440 PHE A O 1
ATOM 3534 N N . ALA A 1 441 ? -6.143 19.330 4.881 1.00 95.19 441 ALA A N 1
ATOM 3535 C CA . ALA A 1 441 ? -6.668 19.829 3.614 1.00 95.19 441 ALA A CA 1
ATOM 3536 C C . ALA A 1 441 ? -6.293 21.298 3.387 1.00 95.19 441 ALA A C 1
ATOM 3538 O O . ALA A 1 441 ? -5.892 21.674 2.286 1.00 95.19 441 ALA A O 1
ATOM 3539 N N . ARG A 1 442 ? -6.400 22.133 4.429 1.00 94.62 442 ARG A N 1
ATOM 3540 C CA . ARG A 1 442 ? -5.991 23.541 4.377 1.00 94.62 442 ARG A CA 1
ATOM 3541 C C . ARG A 1 442 ? -4.493 23.676 4.123 1.00 94.62 442 ARG A C 1
ATOM 3543 O O . ARG A 1 442 ? -4.118 24.336 3.160 1.00 94.62 442 ARG A O 1
ATOM 3550 N N . THR A 1 443 ? -3.665 22.980 4.901 1.00 92.62 443 THR A N 1
ATOM 3551 C CA . THR A 1 443 ? -2.206 22.998 4.720 1.00 92.62 443 THR A CA 1
ATOM 3552 C C . THR A 1 443 ? -1.803 22.504 3.326 1.00 92.62 443 THR A C 1
ATOM 3554 O O . THR A 1 443 ? -0.956 23.101 2.670 1.00 92.62 443 THR A O 1
ATOM 3557 N N . LEU A 1 444 ? -2.458 21.458 2.810 1.00 92.31 444 LEU A N 1
ATOM 3558 C CA . LEU A 1 444 ? -2.189 20.923 1.474 1.00 92.31 444 LEU A CA 1
ATOM 3559 C C . LEU A 1 444 ? -2.528 21.922 0.360 1.00 92.31 444 LEU A C 1
ATOM 3561 O O . LEU A 1 444 ? -1.824 21.987 -0.648 1.00 92.31 444 LEU A O 1
ATOM 3565 N N . ARG A 1 445 ? -3.595 22.715 0.525 1.00 90.50 445 ARG A N 1
ATOM 3566 C CA . ARG A 1 445 ? -3.967 23.767 -0.439 1.00 90.50 445 ARG A CA 1
ATOM 3567 C C . ARG A 1 445 ? -2.917 24.876 -0.515 1.00 90.50 445 ARG A C 1
ATOM 3569 O O . ARG A 1 445 ? -2.736 25.465 -1.578 1.00 90.50 445 ARG A O 1
ATOM 3576 N N . GLU A 1 446 ? -2.226 25.133 0.589 1.00 88.94 446 GLU A N 1
ATOM 3577 C CA . GLU A 1 446 ? -1.163 26.136 0.696 1.00 88.94 446 GLU A CA 1
ATOM 3578 C C . GLU A 1 446 ? 0.204 25.594 0.250 1.00 88.94 446 GLU A C 1
ATOM 3580 O O . GLU A 1 446 ? 1.091 26.375 -0.101 1.00 88.94 446 GLU A O 1
ATOM 3585 N N . LEU A 1 447 ? 0.368 24.266 0.195 1.00 86.88 447 LEU A N 1
ATOM 3586 C CA . LEU A 1 447 ? 1.623 23.618 -0.168 1.00 86.88 447 LEU A CA 1
ATOM 3587 C C . LEU A 1 447 ? 2.040 23.939 -1.614 1.00 86.88 447 LEU A C 1
ATOM 3589 O O . LEU A 1 447 ? 1.370 23.597 -2.601 1.00 86.88 447 LEU A O 1
ATOM 3593 N N . ARG A 1 448 ? 3.217 24.557 -1.731 1.00 80.38 448 ARG A N 1
ATOM 3594 C CA . ARG A 1 448 ? 3.892 24.934 -2.981 1.00 80.38 448 ARG A CA 1
ATOM 3595 C C . ARG A 1 448 ? 5.074 23.998 -3.259 1.00 80.38 448 ARG A C 1
ATOM 3597 O O . ARG A 1 448 ? 6.191 24.462 -3.446 1.00 80.38 448 ARG A O 1
ATOM 3604 N N . ALA A 1 449 ? 4.827 22.690 -3.255 1.00 77.00 449 ALA A N 1
ATOM 3605 C CA . ALA A 1 449 ? 5.863 21.712 -3.578 1.00 77.00 449 ALA A CA 1
ATOM 3606 C C . ALA A 1 449 ? 6.295 21.841 -5.049 1.00 77.00 449 ALA A C 1
ATOM 3608 O O . ALA A 1 449 ? 5.433 21.944 -5.929 1.00 77.00 449 ALA A O 1
ATOM 3609 N N . SER A 1 450 ? 7.606 21.811 -5.287 1.00 79.88 450 SER A N 1
ATOM 3610 C CA . SER A 1 450 ? 8.248 21.720 -6.604 1.00 79.88 450 SER A CA 1
ATOM 3611 C C . SER A 1 450 ? 9.024 20.405 -6.727 1.00 79.88 450 SER A C 1
ATOM 3613 O O . SER A 1 450 ? 9.191 19.695 -5.738 1.00 79.88 450 SER A O 1
ATOM 3615 N N . GLU A 1 451 ? 9.531 20.076 -7.918 1.00 74.50 451 GLU A N 1
ATOM 3616 C CA . GLU A 1 451 ? 10.319 18.847 -8.135 1.00 74.50 451 GLU A CA 1
ATOM 3617 C C . GLU A 1 451 ? 11.582 18.743 -7.264 1.00 74.50 451 GLU A C 1
ATOM 3619 O O . GLU A 1 451 ? 12.048 17.640 -6.953 1.00 74.50 451 GLU A O 1
ATOM 3624 N N . ASP A 1 452 ? 12.116 19.897 -6.865 1.00 69.62 452 ASP A N 1
ATOM 3625 C CA . ASP A 1 452 ? 13.288 20.025 -5.999 1.00 69.62 452 ASP A CA 1
ATOM 3626 C C . ASP A 1 452 ? 12.935 19.945 -4.508 1.00 69.62 452 ASP A C 1
ATOM 3628 O O . ASP A 1 452 ? 13.814 19.746 -3.662 1.00 69.62 452 ASP A O 1
ATOM 3632 N N . ASP A 1 453 ? 11.652 20.088 -4.169 1.00 70.56 453 ASP A N 1
ATOM 3633 C CA . ASP A 1 453 ? 11.174 20.004 -2.801 1.00 70.56 453 ASP A CA 1
ATOM 3634 C C . ASP A 1 453 ? 11.068 18.535 -2.365 1.00 70.56 453 ASP A C 1
ATOM 3636 O O . ASP A 1 453 ? 10.421 17.697 -2.994 1.00 70.56 453 ASP A O 1
ATOM 3640 N N . LYS A 1 454 ? 11.697 18.209 -1.232 1.00 74.25 454 LYS A N 1
ATOM 3641 C CA . LYS A 1 454 ? 11.672 16.861 -0.638 1.00 74.25 454 LYS A CA 1
ATOM 3642 C C . LYS A 1 454 ? 10.348 16.557 0.074 1.00 74.25 454 LYS A C 1
ATOM 3644 O O . LYS A 1 454 ? 10.243 15.537 0.755 1.00 74.25 454 LYS A O 1
ATOM 3649 N N . SER A 1 455 ? 9.354 17.438 -0.043 1.00 83.00 455 SER A N 1
ATOM 3650 C CA . SER A 1 455 ? 8.024 17.263 0.537 1.00 83.00 455 SER A CA 1
ATOM 3651 C C . SER A 1 455 ? 7.238 16.117 -0.104 1.00 83.00 455 SER A C 1
ATOM 3653 O O . SER A 1 455 ? 6.475 15.452 0.600 1.00 83.00 455 SER A O 1
ATOM 3655 N N . LEU A 1 456 ? 7.456 15.840 -1.394 1.00 91.06 456 LEU A N 1
ATOM 3656 C CA . LEU A 1 456 ? 6.813 14.756 -2.137 1.00 91.06 456 LEU A CA 1
ATOM 3657 C C . LEU A 1 456 ? 7.760 13.574 -2.339 1.00 91.06 456 LEU A C 1
ATOM 3659 O O . LEU A 1 456 ? 8.884 13.719 -2.817 1.00 91.06 456 LEU A O 1
ATOM 3663 N N . VAL A 1 457 ? 7.276 12.378 -2.013 1.00 92.81 457 VAL A N 1
ATOM 3664 C CA . VAL A 1 457 ? 8.000 11.126 -2.228 1.00 92.81 457 VAL A CA 1
ATOM 3665 C C . VAL A 1 457 ? 7.226 10.256 -3.202 1.00 92.81 457 VAL A C 1
ATOM 3667 O O . VAL A 1 457 ? 6.055 9.942 -2.993 1.00 92.81 457 VAL A O 1
ATOM 3670 N N . PHE A 1 458 ? 7.934 9.839 -4.247 1.00 96.69 458 PHE A N 1
ATOM 3671 C CA . PHE A 1 458 ? 7.493 8.858 -5.225 1.00 96.69 458 PHE A CA 1
ATOM 3672 C C . PHE A 1 458 ? 8.154 7.528 -4.901 1.00 96.69 458 PHE A C 1
ATOM 3674 O O . PHE A 1 458 ? 9.385 7.470 -4.824 1.00 96.69 458 PHE A O 1
ATOM 3681 N N . GLY A 1 459 ? 7.372 6.469 -4.721 1.00 96.94 459 GLY A N 1
ATOM 3682 C CA . GLY A 1 459 ? 7.922 5.177 -4.331 1.00 96.94 459 GLY A CA 1
ATOM 3683 C C . GLY A 1 459 ? 7.202 3.979 -4.927 1.00 96.94 459 GLY A C 1
ATOM 3684 O O . GLY A 1 459 ? 6.014 4.037 -5.225 1.00 96.94 459 GLY A O 1
ATOM 3685 N N . PHE A 1 460 ? 7.927 2.876 -5.071 1.00 97.56 460 PHE A N 1
ATOM 3686 C CA . PHE A 1 460 ? 7.401 1.592 -5.522 1.00 97.56 460 PHE A CA 1
ATOM 3687 C C . PHE A 1 460 ? 7.571 0.537 -4.440 1.00 97.56 460 PHE A C 1
ATOM 3689 O O . PHE A 1 460 ? 8.573 0.530 -3.725 1.00 97.56 460 PHE A O 1
ATOM 3696 N N . HIS A 1 461 ? 6.620 -0.391 -4.359 1.00 95.38 461 HIS A N 1
ATOM 3697 C CA . HIS A 1 461 ? 6.791 -1.630 -3.602 1.00 95.38 461 HIS A CA 1
ATOM 3698 C C . HIS A 1 461 ? 7.204 -2.732 -4.583 1.00 95.38 461 HIS A C 1
ATOM 3700 O O . HIS A 1 461 ? 6.438 -3.024 -5.507 1.00 95.38 461 HIS A O 1
ATOM 3706 N N . PRO A 1 462 ? 8.399 -3.333 -4.450 1.00 94.12 462 PRO A N 1
ATOM 3707 C CA . PRO A 1 462 ? 8.822 -4.423 -5.316 1.00 94.12 462 PRO A CA 1
ATOM 3708 C C . PRO A 1 462 ? 8.086 -5.717 -4.952 1.00 94.12 462 PRO A C 1
ATOM 3710 O O . PRO A 1 462 ? 7.806 -5.985 -3.783 1.00 94.12 462 PRO A O 1
ATOM 3713 N N . ALA A 1 463 ? 7.774 -6.547 -5.945 1.00 90.88 463 ALA A N 1
ATOM 3714 C CA . ALA A 1 463 ? 7.299 -7.906 -5.702 1.00 90.88 463 ALA A CA 1
ATOM 3715 C C . ALA A 1 463 ? 8.387 -8.735 -4.977 1.00 90.88 463 ALA A C 1
ATOM 3717 O O . ALA A 1 463 ? 9.575 -8.490 -5.193 1.00 90.88 463 ALA A O 1
ATOM 3718 N N . PRO A 1 464 ? 8.016 -9.703 -4.117 1.00 87.38 464 PRO A N 1
ATOM 3719 C CA . PRO A 1 464 ? 6.654 -10.115 -3.763 1.00 87.38 464 PRO A CA 1
ATOM 3720 C C . PRO A 1 464 ? 6.011 -9.272 -2.647 1.00 87.38 464 PRO A C 1
ATOM 3722 O O . PRO A 1 464 ? 4.906 -9.592 -2.220 1.00 87.38 464 PRO A O 1
ATOM 3725 N N . GLU A 1 465 ? 6.677 -8.218 -2.171 1.00 86.94 465 GLU A N 1
ATOM 3726 C CA . GLU A 1 465 ? 6.208 -7.407 -1.037 1.00 86.94 465 GLU A CA 1
ATOM 3727 C C . GLU A 1 465 ? 5.072 -6.439 -1.412 1.00 86.94 465 GLU A C 1
ATOM 3729 O O . GLU A 1 465 ? 4.397 -5.879 -0.540 1.00 86.94 465 GLU A O 1
ATOM 3734 N N . ALA A 1 466 ? 4.857 -6.225 -2.711 1.00 85.50 466 ALA A N 1
ATOM 3735 C CA . ALA A 1 466 ? 3.740 -5.458 -3.242 1.00 85.50 466 ALA A CA 1
ATOM 3736 C C . ALA A 1 466 ? 2.401 -6.157 -2.967 1.00 85.50 466 ALA A C 1
ATOM 3738 O O . ALA A 1 466 ? 2.222 -7.336 -3.269 1.00 85.50 466 ALA A O 1
ATOM 3739 N N . SER A 1 467 ? 1.422 -5.409 -2.455 1.00 82.44 467 SER A N 1
ATOM 3740 C CA . SER A 1 467 ? 0.065 -5.924 -2.221 1.00 82.44 467 SER A CA 1
ATOM 3741 C C . SER A 1 467 ? -0.722 -6.160 -3.514 1.00 82.44 467 SER A C 1
ATOM 3743 O O . SER A 1 467 ? -1.686 -6.924 -3.521 1.00 82.44 467 SER A O 1
ATOM 3745 N N . ILE A 1 468 ? -0.320 -5.512 -4.611 1.00 87.25 468 ILE A N 1
ATOM 3746 C CA . ILE A 1 468 ? -0.952 -5.602 -5.929 1.00 87.25 468 ILE A CA 1
ATOM 3747 C C . ILE A 1 468 ? 0.141 -5.876 -6.967 1.00 87.25 468 ILE A C 1
ATOM 3749 O O . ILE A 1 468 ? 1.154 -5.179 -7.008 1.00 87.25 468 ILE A O 1
ATOM 3753 N N . GLY A 1 469 ? -0.074 -6.882 -7.820 1.00 86.06 469 GLY A N 1
ATOM 3754 C CA . GLY A 1 469 ? 0.916 -7.326 -8.812 1.00 86.06 469 GLY A CA 1
ATOM 3755 C C . GLY A 1 469 ? 1.115 -6.361 -9.980 1.00 86.06 469 GLY A C 1
ATOM 3756 O O . GLY A 1 469 ? 2.136 -6.389 -10.660 1.00 86.06 469 GLY A O 1
ATOM 3757 N N . HIS A 1 470 ? 0.142 -5.484 -10.222 1.00 90.62 470 HIS A N 1
ATOM 3758 C CA . HIS A 1 470 ? 0.222 -4.455 -11.255 1.00 90.62 470 HIS A CA 1
ATOM 3759 C C . HIS A 1 470 ? 1.209 -3.355 -10.852 1.00 90.62 470 HIS A C 1
ATOM 3761 O O . HIS A 1 470 ? 1.238 -2.969 -9.683 1.00 90.62 470 HIS A O 1
ATOM 3767 N N . LEU A 1 471 ? 1.978 -2.814 -11.800 1.00 94.69 471 LEU A N 1
ATOM 3768 C CA . LEU A 1 471 ? 2.842 -1.664 -11.525 1.00 94.69 471 LEU A CA 1
ATOM 3769 C C . LEU A 1 471 ? 2.018 -0.495 -10.967 1.00 94.69 471 LEU A C 1
ATOM 3771 O O . LEU A 1 471 ? 0.998 -0.120 -11.536 1.00 94.69 471 LEU A O 1
ATOM 3775 N N . HIS A 1 472 ? 2.458 0.087 -9.857 1.00 96.50 472 HIS A N 1
ATOM 3776 C CA . HIS A 1 472 ? 1.859 1.295 -9.305 1.00 96.50 472 HIS A CA 1
ATOM 3777 C C . HIS A 1 472 ? 2.890 2.066 -8.489 1.00 96.50 472 HIS A C 1
ATOM 3779 O O . HIS A 1 472 ? 3.683 1.473 -7.759 1.00 96.50 472 HIS A O 1
ATOM 3785 N N . MET A 1 473 ? 2.875 3.386 -8.627 1.00 98.19 473 MET A N 1
ATOM 3786 C CA . MET A 1 473 ? 3.743 4.298 -7.894 1.00 98.19 473 MET A CA 1
ATOM 3787 C C . MET A 1 473 ? 2.938 4.972 -6.794 1.00 98.19 473 MET A C 1
ATOM 3789 O O . MET A 1 473 ? 1.909 5.581 -7.071 1.00 98.19 473 MET A O 1
ATOM 3793 N N . HIS A 1 474 ? 3.413 4.902 -5.560 1.00 98.12 474 HIS A N 1
ATOM 3794 C CA . HIS A 1 474 ? 2.872 5.665 -4.447 1.00 98.12 474 HIS A CA 1
ATOM 3795 C C . HIS A 1 474 ? 3.382 7.100 -4.495 1.00 98.12 474 HIS A C 1
ATOM 3797 O O . HIS A 1 474 ? 4.575 7.329 -4.696 1.00 98.12 474 HIS A O 1
ATOM 3803 N N . ILE A 1 475 ? 2.485 8.048 -4.244 1.00 97.75 475 ILE A N 1
ATOM 3804 C CA . ILE A 1 475 ? 2.818 9.449 -4.004 1.00 97.75 475 ILE A CA 1
ATOM 3805 C C . ILE A 1 475 ? 2.407 9.770 -2.575 1.00 97.75 475 ILE A C 1
ATOM 3807 O O . ILE A 1 475 ? 1.228 9.637 -2.227 1.00 97.75 475 ILE A O 1
ATOM 3811 N N . VAL A 1 476 ? 3.378 10.162 -1.755 1.00 96.19 476 VAL A N 1
ATOM 3812 C CA . VAL A 1 476 ? 3.181 10.445 -0.329 1.00 96.19 476 VAL A CA 1
ATOM 3813 C C . VAL A 1 476 ? 3.813 11.776 0.062 1.00 96.19 476 VAL A C 1
ATOM 3815 O O . VAL A 1 476 ? 4.796 12.210 -0.540 1.00 96.19 476 VAL A O 1
ATOM 3818 N N . LEU A 1 477 ? 3.256 12.422 1.087 1.00 93.50 477 LEU A N 1
ATOM 3819 C CA . LEU A 1 477 ? 3.855 13.604 1.708 1.00 93.50 477 LEU A CA 1
ATOM 3820 C C . LEU A 1 477 ? 4.797 13.167 2.827 1.00 93.50 477 LEU A C 1
ATOM 3822 O O . LEU A 1 477 ? 4.385 12.492 3.771 1.00 93.50 477 LEU A O 1
ATOM 3826 N N . ALA A 1 478 ? 6.062 13.569 2.731 1.00 88.00 478 ALA A N 1
ATOM 3827 C CA . ALA A 1 478 ? 7.093 13.186 3.692 1.00 88.00 478 ALA A CA 1
ATOM 3828 C C . ALA A 1 478 ? 7.047 13.999 4.993 1.00 88.00 478 ALA A C 1
ATOM 3830 O O . ALA A 1 478 ? 7.511 13.514 6.028 1.00 88.00 478 ALA A O 1
ATOM 3831 N N . ALA A 1 479 ? 6.513 15.225 4.950 1.00 86.94 479 ALA A N 1
ATOM 3832 C CA . ALA A 1 479 ? 6.496 16.116 6.106 1.00 86.94 479 ALA A CA 1
ATOM 3833 C C . ALA A 1 479 ? 5.698 15.504 7.268 1.00 86.94 479 ALA A C 1
ATOM 3835 O O . ALA A 1 479 ? 4.603 14.971 7.082 1.00 86.94 479 ALA A O 1
ATOM 3836 N N . ALA A 1 480 ? 6.269 15.581 8.475 1.00 87.00 480 ALA A N 1
ATOM 3837 C CA . ALA A 1 480 ? 5.796 14.848 9.649 1.00 87.00 480 ALA A CA 1
ATOM 3838 C C . ALA A 1 480 ? 4.330 15.142 10.001 1.00 87.00 480 ALA A C 1
ATOM 3840 O O . ALA A 1 480 ? 3.611 14.232 10.401 1.00 87.00 480 ALA A O 1
ATOM 3841 N N . GLU A 1 481 ? 3.880 16.379 9.791 1.00 88.69 481 GLU A N 1
ATOM 3842 C CA . GLU A 1 481 ? 2.492 16.801 9.997 1.00 88.69 481 GLU A CA 1
ATOM 3843 C C . GLU A 1 481 ? 1.493 15.996 9.157 1.00 88.69 481 GLU A C 1
ATOM 3845 O O . GLU A 1 481 ? 0.482 15.542 9.677 1.00 88.69 481 GLU A O 1
ATOM 3850 N N . PHE A 1 482 ? 1.803 15.706 7.890 1.00 91.75 482 PHE A N 1
ATOM 3851 C CA . PHE A 1 482 ? 0.942 14.884 7.038 1.00 91.75 482 PHE A CA 1
ATOM 3852 C C . PHE A 1 482 ? 1.055 13.391 7.347 1.00 91.75 482 PHE A C 1
ATOM 3854 O O . PHE A 1 482 ? 0.306 12.599 6.783 1.00 91.75 482 PHE A O 1
ATOM 3861 N N . ARG A 1 483 ? 1.990 12.981 8.208 1.00 93.00 483 ARG A N 1
ATOM 3862 C CA . ARG A 1 483 ? 2.203 11.581 8.595 1.00 93.00 483 ARG A CA 1
ATOM 3863 C C . ARG A 1 483 ? 1.748 11.274 10.020 1.00 93.00 483 ARG A C 1
ATOM 3865 O O . ARG A 1 483 ? 1.876 10.128 10.437 1.00 93.00 483 ARG A O 1
ATOM 3872 N N . GLU A 1 484 ? 1.235 12.266 10.750 1.00 90.94 484 GLU A N 1
ATOM 3873 C CA . GLU A 1 484 ? 0.911 12.183 12.182 1.00 90.94 484 GLU A CA 1
ATOM 3874 C C . GLU A 1 484 ? 0.020 10.980 12.522 1.00 90.94 484 GLU A C 1
ATOM 3876 O O . GLU A 1 484 ? 0.337 10.225 13.438 1.00 90.94 484 GLU A O 1
ATOM 3881 N N . PHE A 1 485 ? -1.036 10.751 11.738 1.00 95.38 485 PHE A N 1
ATOM 3882 C CA . PHE A 1 485 ? -1.995 9.661 11.963 1.00 95.38 485 PHE A CA 1
ATOM 3883 C C . PHE A 1 485 ? -1.870 8.509 10.964 1.00 95.38 485 PHE A C 1
ATOM 3885 O O . PHE A 1 485 ? -2.711 7.612 10.956 1.00 95.38 485 PHE A O 1
ATOM 3892 N N . SER A 1 486 ? -0.836 8.521 10.124 1.00 95.88 486 SER A N 1
ATOM 3893 C CA . SER A 1 486 ? -0.691 7.611 8.989 1.00 95.88 486 SER A CA 1
ATOM 3894 C C . SER A 1 486 ? 0.153 6.387 9.284 1.00 95.88 486 SER A C 1
ATOM 3896 O O . SER A 1 486 ? 0.986 6.374 10.191 1.00 95.88 486 SER A O 1
ATOM 3898 N N . THR A 1 487 ? -0.057 5.331 8.498 1.00 94.31 487 THR A N 1
ATOM 3899 C CA . THR A 1 487 ? 0.719 4.108 8.677 1.00 94.31 487 THR A CA 1
ATOM 3900 C C . THR A 1 487 ? 2.160 4.301 8.219 1.00 94.31 487 THR A C 1
ATOM 3902 O O . THR A 1 487 ? 2.444 4.989 7.238 1.00 94.31 487 THR A O 1
ATOM 3905 N N . ARG A 1 488 ? 3.082 3.632 8.910 1.00 88.75 488 ARG A N 1
ATOM 3906 C CA . ARG A 1 488 ? 4.486 3.500 8.491 1.00 88.75 488 ARG A CA 1
ATOM 3907 C C . ARG A 1 488 ? 4.866 2.060 8.156 1.00 88.75 488 ARG A C 1
ATOM 3909 O O . ARG A 1 488 ? 6.023 1.779 7.861 1.00 88.75 488 ARG A O 1
ATOM 3916 N N . ALA A 1 489 ? 3.892 1.146 8.172 1.00 87.88 489 ALA A N 1
ATOM 3917 C CA . ALA A 1 489 ? 4.106 -0.290 7.984 1.00 87.88 489 ALA A CA 1
ATOM 3918 C C . ALA A 1 489 ? 4.723 -0.654 6.621 1.00 87.88 489 ALA A C 1
ATOM 3920 O O . ALA A 1 489 ? 5.269 -1.744 6.466 1.00 87.88 489 ALA A O 1
ATOM 3921 N N . HIS A 1 490 ? 4.655 0.253 5.642 1.00 90.00 490 HIS A N 1
ATOM 3922 C CA . HIS A 1 490 ? 5.151 0.029 4.282 1.00 90.00 490 HIS A CA 1
ATOM 3923 C C . HIS A 1 490 ? 6.425 0.807 3.947 1.00 90.00 490 HIS A C 1
ATOM 3925 O O . HIS A 1 490 ? 6.972 0.621 2.861 1.00 90.00 490 HIS A O 1
ATOM 3931 N N . ASP A 1 491 ? 6.921 1.659 4.849 1.00 89.12 491 ASP A N 1
ATOM 3932 C CA . ASP A 1 491 ? 8.077 2.525 4.577 1.00 89.12 491 ASP A CA 1
ATOM 3933 C C . ASP A 1 491 ? 9.319 1.703 4.218 1.00 89.12 491 ASP A C 1
ATOM 3935 O O . ASP A 1 491 ? 10.008 2.009 3.248 1.00 89.12 491 ASP A O 1
ATOM 3939 N N . TRP A 1 492 ? 9.550 0.605 4.942 1.00 88.69 492 TRP A N 1
ATOM 3940 C CA . TRP A 1 492 ? 10.725 -0.257 4.780 1.00 88.69 492 TRP A CA 1
ATOM 3941 C C . TRP A 1 492 ? 10.837 -0.916 3.397 1.00 88.69 492 TRP A C 1
ATOM 3943 O O . TRP A 1 492 ? 11.926 -1.316 3.000 1.00 88.69 492 TRP A O 1
ATOM 3953 N N . LYS A 1 493 ? 9.724 -1.023 2.662 1.00 89.81 493 LYS A N 1
ATOM 3954 C CA . LYS A 1 493 ? 9.660 -1.597 1.309 1.00 89.81 493 LYS A CA 1
ATOM 3955 C C . LYS A 1 493 ? 9.344 -0.565 0.227 1.00 89.81 493 LYS A C 1
ATOM 3957 O O . LYS A 1 493 ? 9.110 -0.936 -0.921 1.00 89.81 493 LYS A O 1
ATOM 3962 N N . THR A 1 494 ? 9.304 0.722 0.577 1.00 93.88 494 THR A N 1
ATOM 3963 C CA . THR A 1 494 ? 9.012 1.805 -0.368 1.00 93.88 494 THR A CA 1
ATOM 3964 C C . THR A 1 494 ? 10.300 2.318 -0.992 1.00 93.88 494 THR A C 1
ATOM 3966 O O . THR A 1 494 ? 10.991 3.159 -0.426 1.00 93.88 494 THR A O 1
ATOM 3969 N N . ILE A 1 495 ? 10.619 1.815 -2.182 1.00 95.06 495 ILE A N 1
ATOM 3970 C CA . ILE A 1 495 ? 11.833 2.183 -2.914 1.00 95.06 495 ILE A CA 1
ATOM 3971 C C . ILE A 1 495 ? 11.594 3.497 -3.661 1.00 95.06 495 ILE A C 1
ATOM 3973 O O . ILE A 1 495 ? 10.642 3.557 -4.445 1.00 95.06 495 ILE A O 1
ATOM 3977 N N . PRO A 1 496 ? 12.433 4.536 -3.492 1.00 94.94 496 PRO A N 1
ATOM 3978 C CA . PRO A 1 496 ? 12.269 5.790 -4.217 1.00 94.94 496 PRO A CA 1
ATOM 3979 C C . PRO A 1 496 ? 12.294 5.591 -5.737 1.00 94.94 496 PRO A C 1
ATOM 3981 O O . PRO A 1 496 ? 13.183 4.929 -6.272 1.00 94.94 496 PRO A O 1
ATOM 3984 N N . ALA A 1 497 ? 11.363 6.220 -6.454 1.00 96.00 497 ALA A N 1
ATOM 3985 C CA . ALA A 1 497 ? 11.250 6.091 -7.907 1.00 96.00 497 ALA A CA 1
ATOM 3986 C C . ALA A 1 497 ? 12.539 6.507 -8.639 1.00 96.00 497 ALA A C 1
ATOM 3988 O O . ALA A 1 497 ? 12.971 5.820 -9.559 1.00 96.00 497 ALA A O 1
ATOM 3989 N N . LYS A 1 498 ? 13.211 7.572 -8.174 1.00 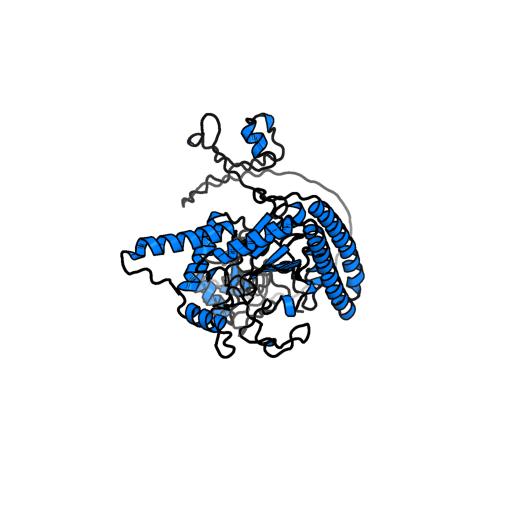92.50 498 LYS A N 1
ATOM 3990 C CA . LYS A 1 498 ? 14.513 8.007 -8.715 1.00 92.50 498 LYS A CA 1
ATOM 3991 C C . LYS A 1 498 ? 15.578 6.904 -8.610 1.00 92.50 498 LYS A C 1
ATOM 3993 O O . LYS A 1 498 ? 16.315 6.685 -9.565 1.00 92.50 498 LYS A O 1
ATOM 3998 N N . THR A 1 499 ? 15.621 6.175 -7.492 1.00 93.38 499 THR A N 1
ATOM 3999 C CA . THR A 1 499 ? 16.537 5.038 -7.293 1.00 93.38 499 THR A CA 1
ATOM 4000 C C . THR A 1 499 ? 16.234 3.899 -8.262 1.00 93.38 499 THR A C 1
ATOM 4002 O O . THR A 1 499 ? 17.153 3.318 -8.834 1.00 93.38 499 THR A O 1
ATOM 4005 N N . VAL A 1 500 ? 14.953 3.600 -8.491 1.00 95.94 500 VAL A N 1
ATOM 4006 C CA . VAL A 1 500 ? 14.539 2.589 -9.474 1.00 95.94 500 VAL A CA 1
ATOM 4007 C C . VAL A 1 500 ? 14.973 2.986 -10.890 1.00 95.94 500 VAL A C 1
ATOM 4009 O O . VAL A 1 500 ? 15.577 2.175 -11.590 1.00 95.94 500 VAL A O 1
ATOM 4012 N N . VAL A 1 501 ? 14.705 4.231 -11.301 1.00 95.44 501 VAL A N 1
ATOM 4013 C CA . VAL A 1 501 ? 15.088 4.755 -12.624 1.00 95.44 501 VAL A CA 1
ATOM 4014 C C . VAL A 1 501 ? 16.600 4.673 -12.830 1.00 95.44 501 VAL A C 1
ATOM 4016 O O . VAL A 1 501 ? 17.044 4.181 -13.868 1.00 95.44 501 VAL A O 1
ATOM 4019 N N . GLU A 1 502 ? 17.393 5.099 -11.842 1.00 93.81 502 GLU A N 1
ATOM 4020 C CA . GLU A 1 502 ? 18.859 5.022 -11.878 1.00 93.81 502 GLU A CA 1
ATOM 4021 C C . GLU A 1 502 ? 19.343 3.589 -12.137 1.00 93.81 502 GLU A C 1
ATOM 4023 O O . GLU A 1 502 ? 20.184 3.369 -13.012 1.00 93.81 502 GLU A O 1
ATOM 4028 N N . LEU A 1 503 ? 18.797 2.618 -11.402 1.00 93.81 503 LEU A N 1
ATOM 4029 C CA . LEU A 1 503 ? 19.212 1.221 -11.484 1.00 93.81 503 LEU A CA 1
ATOM 4030 C C . LEU A 1 503 ? 18.845 0.574 -12.821 1.00 93.81 503 LEU A C 1
ATOM 4032 O O . LEU A 1 503 ? 19.725 0.011 -13.470 1.00 93.81 503 LEU A O 1
ATOM 4036 N N . ILE A 1 504 ? 17.597 0.716 -13.275 1.00 93.62 504 ILE A N 1
ATOM 4037 C CA . ILE A 1 504 ? 17.157 0.148 -14.562 1.00 93.62 504 ILE A CA 1
ATOM 4038 C C . ILE A 1 504 ? 17.941 0.788 -15.720 1.00 93.62 504 ILE A C 1
ATOM 4040 O O . ILE A 1 504 ? 18.423 0.095 -16.614 1.00 93.62 504 ILE A O 1
ATOM 4044 N N . SER A 1 505 ? 18.154 2.108 -15.678 1.00 91.75 505 SER A N 1
ATOM 4045 C CA . SER A 1 505 ? 18.963 2.814 -16.685 1.00 91.75 505 SER A CA 1
ATOM 4046 C C . SER A 1 505 ? 20.436 2.398 -16.668 1.00 91.75 505 SER A C 1
ATOM 4048 O O . SER A 1 505 ? 21.130 2.485 -17.683 1.00 91.75 505 SER A O 1
ATOM 4050 N N . GLY A 1 506 ? 20.961 2.034 -15.497 1.00 87.69 506 GLY A N 1
ATOM 4051 C CA . GLY A 1 506 ? 22.321 1.531 -15.335 1.00 87.69 506 GLY A CA 1
ATOM 4052 C C . GLY A 1 506 ? 22.498 0.138 -15.937 1.00 87.69 506 GLY A C 1
ATOM 4053 O O . GLY A 1 506 ? 23.514 -0.116 -16.578 1.00 87.69 506 GLY A O 1
ATOM 4054 N N . GLU A 1 507 ? 21.505 -0.737 -15.775 1.00 85.06 507 GLU A N 1
ATOM 4055 C CA . GLU A 1 507 ? 21.484 -2.080 -16.368 1.00 85.06 507 GLU A CA 1
ATOM 4056 C C . GLU A 1 507 ? 21.441 -2.024 -17.899 1.00 85.06 507 GLU A C 1
ATOM 4058 O O . GLU A 1 507 ? 22.274 -2.654 -18.548 1.00 85.06 507 GLU A O 1
ATOM 4063 N N . ALA A 1 508 ? 20.552 -1.206 -18.476 1.00 77.56 508 ALA A N 1
ATOM 4064 C CA . ALA A 1 508 ? 20.442 -1.045 -19.929 1.00 77.56 508 ALA A CA 1
ATOM 4065 C C . ALA A 1 508 ? 21.773 -0.601 -20.567 1.00 77.56 508 ALA A C 1
ATOM 4067 O O . ALA A 1 508 ? 22.241 -1.202 -21.531 1.00 77.56 508 ALA A O 1
ATOM 4068 N N . ARG A 1 509 ? 22.451 0.384 -19.959 1.00 79.12 509 ARG A N 1
ATOM 4069 C CA . ARG A 1 509 ? 23.753 0.879 -20.440 1.00 79.12 509 ARG A CA 1
ATOM 4070 C C . ARG A 1 509 ? 24.875 -0.160 -20.367 1.00 79.12 509 ARG A C 1
ATOM 4072 O O . ARG A 1 509 ? 25.775 -0.124 -21.201 1.00 79.12 509 ARG A O 1
ATOM 4079 N N . ARG A 1 510 ? 24.852 -1.059 -19.375 1.00 75.62 510 ARG A N 1
ATOM 4080 C CA . ARG A 1 510 ? 25.825 -2.164 -19.284 1.00 75.62 510 ARG A CA 1
ATOM 4081 C C . ARG A 1 510 ? 25.582 -3.200 -20.378 1.00 75.62 510 ARG A C 1
ATOM 4083 O O . ARG A 1 510 ? 26.538 -3.635 -21.003 1.00 75.62 510 ARG A O 1
ATOM 4090 N N . CYS A 1 511 ? 24.319 -3.511 -20.670 1.00 63.09 511 CYS A N 1
ATOM 4091 C CA . CYS A 1 511 ? 23.966 -4.444 -21.740 1.00 63.09 511 CYS A CA 1
ATOM 4092 C C . CYS A 1 511 ? 24.416 -3.945 -23.120 1.00 63.09 511 CYS A C 1
ATOM 4094 O O . CYS A 1 511 ? 24.938 -4.727 -23.912 1.00 63.09 511 CYS A O 1
ATOM 4096 N N . ASP A 1 512 ? 24.286 -2.642 -23.384 1.00 66.19 512 ASP A N 1
ATOM 4097 C CA . ASP A 1 512 ? 24.763 -2.038 -24.632 1.00 66.19 512 ASP A CA 1
ATOM 4098 C C . ASP A 1 512 ? 26.298 -2.082 -24.747 1.00 66.19 512 ASP A C 1
ATOM 4100 O O . ASP A 1 512 ? 26.826 -2.346 -25.827 1.00 66.19 512 ASP A O 1
ATOM 4104 N N . ALA A 1 513 ? 27.022 -1.880 -23.640 1.00 64.69 513 ALA A N 1
ATOM 4105 C CA . ALA A 1 513 ? 28.487 -1.928 -23.610 1.00 64.69 513 ALA A CA 1
ATOM 4106 C C . ALA A 1 513 ? 29.047 -3.357 -23.761 1.00 64.69 513 ALA A C 1
ATOM 4108 O O . ALA A 1 513 ? 30.040 -3.551 -24.464 1.00 64.69 513 ALA A O 1
ATOM 4109 N N . ASP A 1 514 ? 28.385 -4.350 -23.161 1.00 57.31 514 ASP A N 1
ATOM 4110 C CA . ASP A 1 514 ? 28.796 -5.762 -23.190 1.00 57.31 514 ASP A CA 1
ATOM 4111 C C . ASP A 1 514 ? 28.292 -6.507 -24.443 1.00 57.31 514 ASP A C 1
ATOM 4113 O O . ASP A 1 514 ? 28.702 -7.636 -24.713 1.00 57.31 514 ASP A O 1
ATOM 4117 N N . SER A 1 515 ? 27.448 -5.879 -25.273 1.00 49.66 515 SER A N 1
ATOM 4118 C CA . SER A 1 515 ? 26.985 -6.430 -26.560 1.00 49.66 515 SER A CA 1
ATOM 4119 C C . SER A 1 515 ? 28.093 -6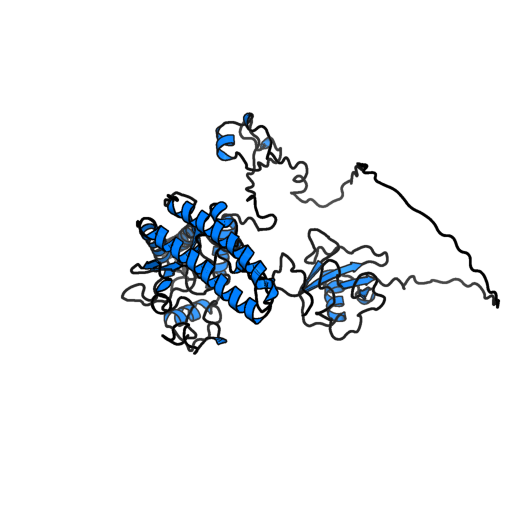.593 -27.618 1.00 49.66 515 SER A C 1
ATOM 4121 O O . SER A 1 515 ? 27.862 -7.183 -28.675 1.00 49.66 515 SER A O 1
ATOM 4123 N N . VAL A 1 516 ? 29.318 -6.145 -27.315 1.00 54.56 516 VAL A N 1
ATOM 4124 C CA . VAL A 1 516 ? 30.532 -6.459 -28.086 1.00 54.56 516 VAL A CA 1
ATOM 4125 C C . VAL A 1 516 ? 31.054 -7.876 -27.774 1.00 54.56 516 VAL A C 1
ATOM 4127 O O . VAL A 1 516 ? 31.821 -8.418 -28.565 1.00 54.56 516 VAL A O 1
ATOM 4130 N N . ASP A 1 517 ? 30.586 -8.523 -26.695 1.00 47.59 517 ASP A N 1
ATOM 4131 C CA . ASP A 1 517 ? 31.004 -9.870 -26.275 1.00 47.59 517 ASP A CA 1
ATOM 4132 C C . ASP A 1 517 ? 29.811 -10.725 -25.762 1.00 47.59 517 ASP A C 1
ATOM 4134 O O . ASP A 1 517 ? 29.664 -11.035 -24.583 1.00 47.59 517 ASP A O 1
ATOM 4138 N N . SER A 1 518 ? 28.894 -11.055 -26.685 1.00 41.31 518 SER A N 1
ATOM 4139 C CA . SER A 1 518 ? 27.942 -12.200 -26.746 1.00 41.31 518 SER A CA 1
ATOM 4140 C C . SER A 1 518 ? 27.353 -12.863 -25.470 1.00 41.31 518 SER A C 1
ATOM 4142 O O . SER A 1 518 ? 26.954 -14.027 -25.528 1.00 41.31 518 SER A O 1
ATOM 4144 N N . SER A 1 519 ? 27.223 -12.180 -24.328 1.00 41.19 519 SER A N 1
ATOM 4145 C CA . SER A 1 519 ? 26.730 -12.815 -23.085 1.00 41.19 519 SER A CA 1
ATOM 4146 C C . SER A 1 519 ? 25.769 -11.984 -22.224 1.00 41.19 519 SER A C 1
ATOM 4148 O O . SER A 1 519 ? 25.558 -12.301 -21.055 1.00 41.19 519 SER A O 1
ATOM 4150 N N . CYS A 1 520 ? 25.082 -10.985 -22.789 1.00 38.56 520 CYS A N 1
ATOM 4151 C CA . CYS A 1 520 ? 23.964 -10.338 -22.091 1.00 38.56 520 CYS A CA 1
ATOM 4152 C C . CYS A 1 520 ? 22.646 -11.106 -22.307 1.00 38.56 520 CYS A C 1
ATOM 4154 O O . CYS A 1 520 ? 21.832 -10.776 -23.164 1.00 38.56 520 CYS A O 1
ATOM 4156 N N . ALA A 1 521 ? 22.444 -12.162 -21.516 1.00 41.03 521 ALA A N 1
ATOM 4157 C CA . ALA A 1 521 ? 21.265 -13.036 -21.549 1.00 41.03 521 ALA A CA 1
ATOM 4158 C C . ALA A 1 521 ? 20.058 -12.508 -20.737 1.00 41.03 521 ALA A C 1
ATOM 4160 O O . ALA A 1 521 ? 19.294 -13.295 -20.184 1.00 41.03 521 ALA A O 1
ATOM 4161 N N . PHE A 1 522 ? 19.868 -11.187 -20.657 1.00 42.75 522 PHE A N 1
ATOM 4162 C CA . PHE A 1 522 ? 18.708 -10.574 -19.994 1.00 42.75 522 PHE A CA 1
ATOM 4163 C C . PHE A 1 522 ? 18.029 -9.549 -20.910 1.00 42.75 522 PHE A C 1
ATOM 4165 O O . PHE A 1 522 ? 18.000 -8.361 -20.610 1.00 42.75 522 PHE A O 1
ATOM 4172 N N . VAL A 1 523 ? 17.492 -9.997 -22.049 1.00 35.88 523 VAL A N 1
ATOM 4173 C CA . VAL A 1 523 ? 16.615 -9.164 -22.888 1.00 35.88 523 VAL A CA 1
ATOM 4174 C C . VAL A 1 523 ? 15.454 -10.005 -23.422 1.00 35.88 523 VAL A C 1
ATOM 4176 O O . VAL A 1 523 ? 15.655 -10.791 -24.343 1.00 35.88 523 VAL A O 1
ATOM 4179 N N . PHE A 1 524 ? 14.254 -9.804 -22.865 1.00 35.44 524 PHE A N 1
ATOM 4180 C CA . PHE A 1 524 ? 12.961 -9.989 -23.540 1.00 35.44 524 PHE A CA 1
ATOM 4181 C C . PHE A 1 524 ? 11.928 -8.988 -23.016 1.00 35.44 524 PHE A C 1
ATOM 4183 O O . PHE A 1 524 ? 11.852 -8.814 -21.778 1.00 35.44 524 PHE A O 1
#

Nearest PDB structures (foldseek):
  4yoc-assembly1_C  TM=4.564E-01  e=1.925E-02  Homo sapiens
  4wph-assembly2_B  TM=4.716E-01  e=3.598E-02  Homo sapiens
  4wph-assembly1_A  TM=4.784E-01  e=4.516E-02  Homo sapiens
  5j7t-assembly1_A  TM=4.318E-01  e=3.399E-02  Homo sapiens
  1wgy-assembly1_A  TM=4.491E-01  e=6.915E-01  Homo sapiens

Secondary structure (DSSP, 8-state):
-PPPPPPPTTSTT--EEEEEEE-TTSPBP--TTSEEETTEEEEEEEE--S--HHHHHHIIIIIIT---GGGEEEESSTT-SSB-TT-SS--TTTSS-BTTB-EEEEE-S-------------------------------------------------S---TTGGGGS----TTSS-GGGS-HHHHHHHTTSEEEE---GGG-BTTBPPEEEE---TT-SSS----HHHHHHHHHHHHHHHHH-HHHHHHHHHHHHT-SSS--SS---SPPTTTTTSBPTTSSSB--TT--TTTTHHHH-GGGEEEE-SSEEEEE-SS-S-GGGG-GGGSTT----GGGS-SSSSEEEEEE-TT-STT-----B-GGG-S-SHHHHHHHHHHHHHHHSTTHHHHHHHHHHHHHHHHHHHHHHHHHHH-GGGHHHHHHHHHHHHHHHHHHHHHHHH----TT-TTEEEEEPPTTT-SSSB--EEEEE-SGGGGTTS--TTGGG-EEHHHHHHHHHHHHHHHHHHTTTT------

Organism: NCBI:txid84603

Sequence (524 aa):
MGPSRDDYPLFPGVKGFWIQVLDKNGNSHNLSSLAYDKKNHDLAWYPLKRQTIDQLKQQILSDDLSLNPSDYEAYAYEGADTTLDGEDVIDDLNVGLKKKKPLIFAENRNDSGDDGEDGESNSGNGDDSENAEDDSEEEESSSESEDDDQSSYRYENTGSSDPYRNFTRRLQCITNGDWSVYPESIRSTYNGEILWTDGNQAYAVGTMPAYMVVRRSPSVPTGPVVEVGQLKELFLQKRQEFWKDPASAGDLEAYARRDDTHEYTVLKGFIPPTLVGKETPRGQSHWRKSDTFFTDFAKNYPDQVLSESEDSLIIGNTASHDTRQYLAKWDRDGKDRTASAGMSYMHLLVIPKREILFFFKKKVYNVVSLGSPAIIEEMIAHFWRFWESPESRSKITWWLKEAVERRAASVVDTLTSQTPTLVDEFQSIMKEVLASTEKFARTLRELRASEDDKSLVFGFHPAPEASIGHLHMHIVLAAAEFREFSTRAHDWKTIPAKTVVELISGEARRCDADSVDSSCAFVF

Solvent-accessible surface area (backbone atoms only — not comparable to full-atom values): 31397 Å² total; per-residue (Å²): 133,79,71,84,61,64,74,46,90,92,44,72,88,60,61,51,31,23,32,32,43,28,42,67,88,67,48,64,49,87,35,78,84,48,57,41,39,94,91,42,62,52,33,24,52,44,77,65,68,100,54,28,41,56,57,51,42,40,46,50,31,34,74,63,63,72,41,68,48,88,51,40,46,36,23,56,30,94,89,54,95,54,71,47,67,85,38,82,59,58,56,80,73,76,42,6,38,31,86,94,36,23,28,31,37,37,32,60,75,87,73,77,79,77,81,78,83,89,80,80,88,81,91,77,90,83,81,88,85,83,88,80,91,82,87,86,82,89,80,84,88,78,83,88,80,90,79,91,80,90,79,87,78,88,76,86,88,83,90,75,90,60,92,64,70,80,76,78,84,75,91,66,78,51,85,81,56,81,58,84,84,49,60,67,76,56,40,77,73,46,71,90,44,45,67,40,60,86,81,49,68,88,60,28,69,80,96,41,66,44,67,51,81,51,88,75,64,98,86,60,99,79,71,83,84,72,52,74,67,57,40,54,49,49,52,52,51,40,28,49,57,48,73,70,38,80,60,38,63,57,39,52,52,34,43,36,69,53,39,59,83,62,83,66,83,68,72,51,33,46,49,54,77,92,46,45,73,36,64,42,100,68,66,84,48,59,38,44,62,52,30,34,91,68,58,63,35,66,77,69,41,48,94,40,52,76,44,76,60,90,48,32,34,36,32,59,42,74,45,25,22,50,24,84,82,22,41,22,92,56,38,96,82,54,52,70,38,32,73,62,23,16,61,3,57,55,35,34,34,32,32,67,37,68,61,39,58,102,86,50,63,42,53,59,57,24,68,57,71,55,83,60,40,64,65,59,54,48,47,52,53,51,49,51,60,42,63,72,37,92,58,34,54,58,53,49,45,52,45,48,50,49,14,43,51,53,52,49,52,56,35,48,60,48,22,64,74,74,44,54,87,50,43,65,59,52,52,55,52,48,54,54,52,51,53,50,50,53,52,50,42,53,52,54,65,69,58,81,79,50,96,87,39,77,47,62,43,49,23,31,47,45,52,85,78,24,83,49,28,50,36,52,35,40,37,32,40,62,48,64,81,43,30,72,51,24,23,67,77,58,57,82,53,48,33,46,45,70,60,53,38,52,52,39,52,51,52,51,55,48,45,65,65,43,64,83,62,91,67,72,89,84,82,134

Mean predicted aligned error: 18.52 Å

Foldseek 3Di:
DFDAFDADPVHGPFQWFKEFEAELVRDTDQQPLAQADPVDRRIGIDGDDFFAPLVVLCCCQCVRPVHDSVQWFKDQFPPHPDTRPPPRGDPSRRGRRYNRGGIYIYGDNPDPPDPDDDDDDDDDDDDDDDDDDDDDDDDDDDDDDDDDDDDDDDDDDDDDDDVCPLVPPDQDAVQPPDPVPDDPVCCVVAPNWRWDFSPDCVCDPPPRGDTDTDDDPPPDPDDDPQDLVNLLVVLVVLLCVLVVDPCNVVLQVCLQVVPLPDDDDFQDQADPPVQAQPAQPVNPDGGGRSHHCCAVCCVRPVLQFLDDDPWKTKGADLAAFFQVLQQLVLDPNSDRPSQVHAQFLQKIKMATDQQPDPPRSGFAWELSPDLALVSLVVSVVRVQVLLPDLCNLVSRLVRNVVSLVVSLVVSLVSCVVPPVVCNVVSVVVSVVVVVLSVVVSVVSNVDPDDPPDPQWFWWGQRPPRDNHGGYMIIIHGPDVSRRVRGDPSCVNRTNTSVSSNVVSVVLVVVCVVCVVPPPPPPDD

pLDDT: mean 77.74, std 22.43, range [28.33, 98.56]

Radius of gyration: 31.3 Å; Cα contacts (8 Å, |Δi|>4): 721; chains: 1; bounding box: 66×77×102 Å

InterPro domains:
  IPR036265 HIT-like superfamily [G3DSA:3.30.428.10] (277-481)